Protein AF-0000000078527202 (afdb_homodimer)

Sequence (614 aa):
MKKKALIIGGSGGLSGRLAALAKDEYEVWAVTRGQRPLGDGIHLLKADRNDTDNFKKTILEADTNWDIVFDCICMNEKHALQDLNVFPGITKRLVVISTDSVYDPLRKDTPQKEDGYFVEEEGEPETLTYAGNKRRMEHIFINNFGSTSLAVTLFRPGHIYGPGFLIGCYPEHSRQKELPQLILDKESISLVGGGIYLTQPIFVDDLANAMLDCAEKQGTYNHIFCIGGPKAVENRRYYEIIGQLLDRDVNIKEIPLAGYFEEHPEYSGHLCHRIYDLSALREAGVRLPDTSLETGLKIHLKSLGYLMKKKALIIGGSGGLSGRLAALAKDEYEVWAVTRGQRPLGDGIHLLKADRNDTDNFKKTILEADTNWDIVFDCICMNEKHALQDLNVFPGITKRLVVISTDSVYDPLRKDTPQKEDGYFVEEEGEPETLTYAGNKRRMEHIFINNFGSTSLAVTLFRPGHIYGPGFLIGCYPEHSRQKELPQLILDKESISLVGGGIYLTQPIFVDDLANAMLDCAEKQGTYNHIFCIGGPKAVENRRYYEIIGQLLDRDVNIKEIPLAGYFEEHPEYSGHLCHRIYDLSALREAGVRLPDTSLETGLKIHLKSLGYL

InterPro domains:
  IPR001509 NAD-dependent epimerase/dehydratase [PF01370] (92-228)
  IPR036291 NAD(P)-binding domain superfamily [SSF51735] (3-302)
  IPR050177 Bifunctional lipid A modification and metabolic enzymes [PTHR43245] (3-297)

Secondary structure (DSSP, 8-state):
--EEEEEES-SSHHHHHHHHHHTTTEEEEEEE-S-SPPPTTEEEEE--TT-HHHHHHHHHHTT---SEEEES---SHHHHHHHHHHSBTTBSEEEEE--GGGB-TTS--BSB-SSS-B----S-GGGS-HHHHHHHHHHHHHTTTTTSS-EEEEEEE--EESTTS-B--SSSSTTBTTHHHHHHTTPEEEEEGGG--EE--EEHHHHHHHHHHGGG-GGGTTEEEEE--S-BEEHHHHHHHHHHHTT---EEEEEPSTTHHHH-GGGTTTSS-B-B--HHHHHTTPPPP---HHHHHHHHHHHHT--/--EEEEEES-SSHHHHHHHHHHTTTEEEEEEE-S-SPPPTTEEEEE--TT-HHHHHHHHHHTT---SEEEES---SHHHHHHHHHHSBTTBSEEEEE--GGGB-TTS--BSB-SSS-B----S-GGGS-HHHHHHHHHHHHHTTTTTSS-EEEEEEE--EESTTS----TTTSTT-TTHHHHHHTTPEEEEEGGG--EE--EEHHHHHHHHHHGGG-GGGTTEEEEE--S-BEEHHHHHHHHHHHTT---EEEEEPSTTHHHH-GGGTTT-S-B-B--HHHHHTTPPPP---HHHHHHHHHHHHT--

Solvent-accessible surface area (backbone atoms only — not comparable to full-atom values): 32094 Å² total; per-residue (Å²): 133,72,49,30,32,36,28,38,39,26,62,47,33,57,31,25,50,32,51,64,60,42,48,81,65,25,48,38,35,23,34,31,75,70,84,62,76,65,64,89,84,52,43,79,42,74,29,47,79,88,39,60,67,53,32,47,48,49,56,58,69,61,72,63,68,30,63,31,34,36,32,63,68,54,59,25,47,67,46,42,50,48,48,66,66,59,35,57,91,36,29,48,30,38,38,38,45,60,46,48,56,26,41,24,49,91,58,62,51,46,56,25,51,77,67,82,48,58,43,82,70,78,77,55,71,88,74,39,53,73,31,29,22,37,36,46,18,48,48,55,52,62,75,40,50,77,74,47,76,39,35,36,28,38,36,22,39,59,50,72,35,27,61,70,49,53,47,63,48,71,72,49,60,32,71,26,80,57,48,66,54,39,36,73,69,63,41,70,46,64,24,60,41,55,15,62,47,36,35,13,52,20,38,40,65,39,53,33,46,29,57,59,51,38,73,78,28,73,67,37,53,56,37,68,36,37,42,40,26,67,51,40,42,31,48,42,55,56,50,39,50,54,18,55,76,67,72,31,73,62,46,76,38,65,32,66,59,80,67,41,50,82,77,36,63,87,41,54,70,45,75,41,69,45,41,56,42,50,61,69,40,50,74,32,68,32,62,71,37,71,64,49,67,67,60,38,49,51,54,24,37,35,66,74,66,76,93,133,73,48,30,33,36,27,37,41,24,61,47,33,60,30,24,51,33,50,63,60,42,49,81,67,23,51,37,34,23,34,30,75,68,85,64,75,63,64,90,84,50,42,80,42,73,31,46,81,87,39,59,68,54,32,48,50,48,56,58,70,60,72,63,69,29,64,30,35,38,32,62,67,54,59,26,46,68,47,41,52,49,49,65,67,58,35,57,90,36,30,48,30,37,38,37,44,58,47,49,55,24,41,25,50,92,56,61,50,47,53,25,52,78,65,81,48,57,42,83,71,78,76,55,70,88,74,40,53,73,31,29,20,39,35,46,17,48,47,54,52,62,74,40,52,78,73,48,77,40,36,36,26,36,36,22,40,56,50,73,36,26,60,71,50,52,46,63,58,75,80,73,42,45,55,29,78,58,47,66,55,38,37,73,69,63,41,72,46,62,26,59,42,55,16,63,48,34,35,16,52,20,39,39,65,39,53,33,47,29,58,58,50,38,71,80,29,72,67,38,52,56,36,65,36,39,42,40,26,66,51,40,42,33,49,41,55,56,49,41,51,54,18,53,77,68,73,30,74,61,44,76,40,65,34,64,60,80,67,39,48,84,76,37,61,87,40,58,66,55,78,42,68,46,41,58,42,48,59,67,40,50,74,32,66,33,61,70,37,71,65,49,67,68,60,39,49,51,52,25,37,34,65,72,66,76,94

Radius of gyration: 27.85 Å; Cα contacts (8 Å, |Δi|>4): 1324; chains: 2; bounding box: 47×84×68 Å

pLDDT: mean 94.75, std 4.37, range [69.81, 98.75]

Foldseek 3Di:
DAAAEEEEACAFDLNVLLQVVCVVRHQYEYEDCPPGDHDPRYHYQHDDLVPLVRVLCSLVVVVAAGAEYEYEPQQAQVSLVSCQVRNFVRYQEYEYEAAPLQADQVWADVAHWPDTHGDDDDDDPVPDDSSNRRNRSVVNLLVCAPVTSHFYFYEHEYQEAFFRFADACPDFCSGPLCLLVCQVVQHAGEDEVQQQAKAFYFYSNQVSQLRVQCSPQPLRTSYYGYAGAPDIDGRNVLVQLSQVLLVGGHHYHYDYPVCPCVVPVVRSSPPHHHHHDGVSSVVSVGDHHYDDSSRRVNNRCVSSPSD/DAAAEEEEACAFDLNVLLQVVCVVRHQYEYEDCPPGDHDPRYHYQHDDLVPLVRVLCSLVVVVAAGQEYEYEPQQAQVSLVSCQVRNFVRYQEYEYEAAPLQAFQVWADVAHWPDTHGDDDDDDPVPDDSSNRRNRSVVNLLVCAPVTSHFYFYEHEYAEAFFRFADADDDQCHGPLCLLVCQVVQHADEDEVQQQAKAFYFYSNQVSQLRVQCSPQPLRTSYYGYAGAPDIDGRNVLSQLSCVLLVGGHHYHYDYPVCVCVVVVVCSSPPHHHHHDGVSSVVSVGDHHYDDSSRRVNNRCVSSPSD

Nearest PDB structures (foldseek):
  2c5a-assembly1_B  TM=7.560E-01  e=2.072E-14  Arabidopsis thaliana
  7r44-assembly1_P  TM=7.006E-01  e=2.418E-13  Bos taurus
  8gym-assembly1_a9  TM=5.900E-01  e=1.778E-13  Tetrahymena thermophila SB210
  6rfs-assembly1_E  TM=6.645E-01  e=8.015E-12  Yarrowia lipolytica
  8ud1-assembly1_1P  TM=6.299E-01  e=3.000E-12  Sus scrofa

Structure (mmCIF, N/CA/C/O backbone):
data_AF-0000000078527202-model_v1
#
loop_
_entity.id
_entity.type
_entity.pdbx_description
1 polymer 'NAD-dependent dehydratase'
#
loop_
_atom_site.group_PDB
_atom_site.id
_atom_site.type_symbol
_atom_site.label_atom_id
_atom_site.label_alt_id
_atom_site.label_comp_id
_atom_site.label_asym_id
_atom_site.label_entity_id
_atom_site.label_seq_id
_atom_site.pdbx_PDB_ins_code
_atom_site.Cartn_x
_atom_site.Cartn_y
_atom_site.Cartn_z
_atom_site.occupancy
_atom_site.B_iso_or_equiv
_atom_site.auth_seq_id
_atom_site.auth_comp_id
_atom_site.auth_asym_id
_atom_site.auth_atom_id
_atom_site.pdbx_PDB_model_num
ATOM 1 N N . MET A 1 1 ? -4.336 -18.922 -39.969 1 69.81 1 MET A N 1
ATOM 2 C CA . MET A 1 1 ? -4.324 -20 -39 1 69.81 1 MET A CA 1
ATOM 3 C C . MET A 1 1 ? -4.277 -19.438 -37.562 1 69.81 1 MET A C 1
ATOM 5 O O . MET A 1 1 ? -3.725 -18.359 -37.344 1 69.81 1 MET A O 1
ATOM 9 N N . LYS A 1 2 ? -4.984 -20.016 -36.531 1 89.06 2 LYS A N 1
ATOM 10 C CA . LYS A 1 2 ? -5.023 -19.516 -35.156 1 89.06 2 LYS A CA 1
ATOM 11 C C . LYS A 1 2 ? -3.658 -19.641 -34.5 1 89.06 2 LYS A C 1
ATOM 13 O O . LYS A 1 2 ? -2.926 -20.609 -34.719 1 89.06 2 LYS A O 1
ATOM 18 N N . LYS A 1 3 ? -3.205 -18.641 -33.875 1 96.5 3 LYS A N 1
ATOM 19 C CA . LYS A 1 3 ? -1.997 -18.734 -33.062 1 96.5 3 LYS A CA 1
ATOM 20 C C . LYS A 1 3 ? -2.057 -19.953 -32.125 1 96.5 3 LYS A C 1
ATOM 22 O O . LYS A 1 3 ? -3.139 -20.469 -31.844 1 96.5 3 LYS A O 1
ATOM 27 N N . LYS A 1 4 ? -0.918 -20.469 -31.859 1 98.38 4 LYS A N 1
ATOM 28 C CA . LYS A 1 4 ? -0.829 -21.688 -31.062 1 98.38 4 LYS A CA 1
ATOM 29 C C . LYS A 1 4 ? -0.18 -21.406 -29.703 1 98.38 4 LYS A C 1
ATOM 31 O O . LYS A 1 4 ? 0.842 -20.719 -29.641 1 98.38 4 LYS A O 1
ATOM 36 N N . ALA A 1 5 ? -0.825 -21.891 -28.641 1 98.44 5 ALA A N 1
ATOM 37 C CA . ALA A 1 5 ? -0.297 -21.719 -27.297 1 98.44 5 ALA A CA 1
ATOM 38 C C . ALA A 1 5 ? -0.081 -23.078 -26.609 1 98.44 5 ALA A C 1
ATOM 40 O O . ALA A 1 5 ? -0.901 -23.984 -26.766 1 98.44 5 ALA A O 1
ATOM 41 N N . LEU A 1 6 ? 1.029 -23.203 -25.938 1 98.69 6 LEU A N 1
ATOM 42 C CA . LEU A 1 6 ? 1.303 -24.359 -25.078 1 98.69 6 LEU A CA 1
ATOM 43 C C . LEU A 1 6 ? 1.302 -23.953 -23.609 1 98.69 6 LEU A C 1
ATOM 45 O O . LEU A 1 6 ? 1.953 -22.969 -23.234 1 98.69 6 LEU A O 1
ATOM 49 N N . ILE A 1 7 ? 0.555 -24.672 -22.844 1 98.56 7 ILE A N 1
ATOM 50 C CA . ILE A 1 7 ? 0.523 -24.438 -21.406 1 98.56 7 ILE A CA 1
ATOM 51 C C . ILE A 1 7 ? 1.144 -25.641 -20.688 1 98.56 7 ILE A C 1
ATOM 53 O O . ILE A 1 7 ? 0.629 -26.75 -20.766 1 98.56 7 ILE A O 1
ATOM 57 N N . ILE A 1 8 ? 2.32 -25.438 -20.078 1 98.31 8 ILE A N 1
ATOM 58 C CA . ILE A 1 8 ? 2.871 -26.453 -19.188 1 98.31 8 ILE A CA 1
ATOM 59 C C . ILE A 1 8 ? 2.123 -26.438 -17.859 1 98.31 8 ILE A C 1
ATOM 61 O O . ILE A 1 8 ? 2.184 -25.453 -17.125 1 98.31 8 ILE A O 1
ATOM 65 N N . GLY A 1 9 ? 1.619 -27.484 -17.5 1 95.38 9 GLY A N 1
ATOM 66 C CA . GLY A 1 9 ? 0.483 -27.547 -16.594 1 95.38 9 GLY A CA 1
ATOM 67 C C . GLY A 1 9 ? -0.854 -27.547 -17.312 1 95.38 9 GLY A C 1
ATOM 68 O O . GLY A 1 9 ? -1.017 -28.203 -18.328 1 95.38 9 GLY A O 1
ATOM 69 N N . GLY A 1 10 ? -1.959 -26.984 -16.984 1 91 10 GLY A N 1
ATOM 70 C CA . GLY A 1 10 ? -3.184 -26.75 -17.734 1 91 10 GLY A CA 1
ATOM 71 C C . GLY A 1 10 ? -4.422 -27.25 -17.016 1 91 10 GLY A C 1
ATOM 72 O O . GLY A 1 10 ? -5.547 -26.984 -17.453 1 91 10 GLY A O 1
ATOM 73 N N . SER A 1 11 ? -4.164 -27.875 -15.938 1 91.88 11 SER A N 1
ATOM 74 C CA . SER A 1 11 ? -5.312 -28.453 -15.25 1 91.88 11 SER A CA 1
ATOM 75 C C . SER A 1 11 ? -5.441 -27.891 -13.836 1 91.88 11 SER A C 1
ATOM 77 O O . SER A 1 11 ? -6.336 -28.297 -13.086 1 91.88 11 SER A O 1
ATOM 79 N N . GLY A 1 12 ? -4.59 -27.062 -13.484 1 93.38 12 GLY A N 1
ATOM 80 C CA . GLY A 1 12 ? -4.609 -26.516 -12.141 1 93.38 12 GLY A CA 1
ATOM 81 C C . GLY A 1 12 ? -5.395 -25.219 -12.039 1 93.38 12 GLY A C 1
ATOM 82 O O . GLY A 1 12 ? -6.164 -24.875 -12.945 1 93.38 12 GLY A O 1
ATOM 83 N N . GLY A 1 13 ? -5.348 -24.578 -10.906 1 94.44 13 GLY A N 1
ATOM 84 C CA . GLY A 1 13 ? -6.082 -23.344 -10.68 1 94.44 13 GLY A CA 1
ATOM 85 C C . GLY A 1 13 ? -5.773 -22.281 -11.711 1 94.44 13 GLY A C 1
ATOM 86 O O . GLY A 1 13 ? -6.645 -21.891 -12.5 1 94.44 13 GLY A O 1
ATOM 87 N N . LEU A 1 14 ? -4.52 -21.875 -11.742 1 97.56 14 LEU A N 1
ATOM 88 C CA . LEU A 1 14 ? -4.129 -20.844 -12.695 1 97.56 14 LEU A CA 1
ATOM 89 C C . LEU A 1 14 ? -4.031 -21.422 -14.109 1 97.56 14 LEU A C 1
ATOM 91 O O . LEU A 1 14 ? -4.605 -20.859 -15.047 1 97.56 14 LEU A O 1
ATOM 95 N N . SER A 1 15 ? -3.35 -22.562 -14.273 1 97.62 15 SER A N 1
ATOM 96 C CA . SER A 1 15 ? -3.096 -23.125 -15.602 1 97.62 15 SER A CA 1
ATOM 97 C C . SER A 1 15 ? -4.395 -23.547 -16.281 1 97.62 15 SER A C 1
ATOM 99 O O . SER A 1 15 ? -4.535 -23.406 -17.5 1 97.62 15 SER A O 1
ATOM 101 N N . GLY A 1 16 ? -5.312 -24.078 -15.477 1 96.5 16 GLY A N 1
ATOM 102 C CA . GLY A 1 16 ? -6.602 -24.453 -16.047 1 96.5 16 GLY A CA 1
ATOM 103 C C . GLY A 1 16 ? -7.395 -23.266 -16.547 1 96.5 16 GLY A C 1
ATOM 104 O O . GLY A 1 16 ? -7.973 -23.312 -17.641 1 96.5 16 GLY A O 1
ATOM 105 N N . ARG A 1 17 ? -7.418 -22.172 -15.773 1 96.62 17 ARG A N 1
ATOM 106 C CA . ARG A 1 17 ? -8.117 -20.969 -16.188 1 96.62 17 ARG A CA 1
ATOM 107 C C . ARG A 1 17 ? -7.453 -20.328 -17.391 1 96.62 17 ARG A C 1
ATOM 109 O O . ARG A 1 17 ? -8.133 -19.844 -18.297 1 96.62 17 ARG A O 1
ATOM 116 N N . LEU A 1 18 ? -6.152 -20.344 -17.312 1 97.88 18 LEU A N 1
ATOM 117 C CA . LEU A 1 18 ? -5.395 -19.812 -18.438 1 97.88 18 LEU A CA 1
ATOM 118 C C . LEU A 1 18 ? -5.73 -20.562 -19.719 1 97.88 18 LEU A C 1
ATOM 120 O O . LEU A 1 18 ? -5.961 -19.953 -20.766 1 97.88 18 LEU A O 1
ATOM 124 N N . ALA A 1 19 ? -5.789 -21.875 -19.672 1 97.56 19 ALA A N 1
ATOM 125 C CA . ALA A 1 19 ? -6.137 -22.703 -20.828 1 97.56 19 ALA A CA 1
ATOM 126 C C . ALA A 1 19 ? -7.539 -22.375 -21.328 1 97.56 19 ALA A C 1
ATOM 128 O O . ALA A 1 19 ? -7.75 -22.219 -22.531 1 97.56 19 ALA A O 1
ATOM 129 N N . ALA A 1 20 ? -8.43 -22.234 -20.422 1 96.44 20 ALA A N 1
ATOM 130 C CA . ALA A 1 20 ? -9.828 -21.969 -20.781 1 96.44 20 ALA A CA 1
ATOM 131 C C . ALA A 1 20 ? -9.969 -20.609 -21.484 1 96.44 20 ALA A C 1
ATOM 133 O O . ALA A 1 20 ? -10.719 -20.484 -22.453 1 96.44 20 ALA A O 1
ATOM 134 N N . LEU A 1 21 ? -9.289 -19.641 -20.969 1 96.88 21 LEU A N 1
ATOM 135 C CA . LEU A 1 21 ? -9.391 -18.281 -21.516 1 96.88 21 LEU A CA 1
ATOM 136 C C . LEU A 1 21 ? -8.602 -18.172 -22.812 1 96.88 21 LEU A C 1
ATOM 138 O O . LEU A 1 21 ? -8.992 -17.422 -23.719 1 96.88 21 LEU A O 1
ATOM 142 N N . ALA A 1 22 ? -7.551 -18.906 -22.891 1 97.38 22 ALA A N 1
ATOM 143 C CA . ALA A 1 22 ? -6.664 -18.828 -24.047 1 97.38 22 ALA A CA 1
ATOM 144 C C . ALA A 1 22 ? -7.348 -19.391 -25.297 1 97.38 22 ALA A C 1
ATOM 146 O O . ALA A 1 22 ? -7 -19 -26.422 1 97.38 22 ALA A O 1
ATOM 147 N N . LYS A 1 23 ? -8.32 -20.219 -25.188 1 96.38 23 LYS A N 1
ATOM 148 C CA . LYS A 1 23 ? -8.969 -20.891 -26.297 1 96.38 23 LYS A CA 1
ATOM 149 C C . LYS A 1 23 ? -9.672 -19.891 -27.219 1 96.38 23 LYS A C 1
ATOM 151 O O . LYS A 1 23 ? -9.906 -20.188 -28.391 1 96.38 23 LYS A O 1
ATOM 156 N N . ASP A 1 24 ? -9.984 -18.797 -26.672 1 93.81 24 ASP A N 1
ATOM 157 C CA . ASP A 1 24 ? -10.68 -17.781 -27.469 1 93.81 24 ASP A CA 1
ATOM 158 C C . ASP A 1 24 ? -9.766 -17.219 -28.547 1 93.81 24 ASP A C 1
ATOM 160 O O . ASP A 1 24 ? -10.242 -16.719 -29.562 1 93.81 24 ASP A O 1
ATOM 164 N N . GLU A 1 25 ? -8.5 -17.344 -28.297 1 94.75 25 GLU A N 1
ATOM 165 C CA . GLU A 1 25 ? -7.578 -16.672 -29.203 1 94.75 25 GLU A CA 1
ATOM 166 C C . GLU A 1 25 ? -6.535 -17.641 -29.75 1 94.75 25 GLU A C 1
ATOM 168 O O . GLU A 1 25 ? -5.879 -17.359 -30.75 1 94.75 25 GLU A O 1
ATOM 173 N N . TYR A 1 26 ? -6.43 -18.812 -29.141 1 97.62 26 TYR A N 1
ATOM 174 C CA . TYR A 1 26 ? -5.359 -19.75 -29.484 1 97.62 26 TYR A CA 1
ATOM 175 C C . TYR A 1 26 ? -5.906 -21.156 -29.688 1 97.62 26 TYR A C 1
ATOM 177 O O . TYR A 1 26 ? -6.934 -21.516 -29.109 1 97.62 26 TYR A O 1
ATOM 185 N N . GLU A 1 27 ? -5.238 -21.828 -30.609 1 98.31 27 GLU A N 1
ATOM 186 C CA . GLU A 1 27 ? -5.25 -23.281 -30.469 1 98.31 27 GLU A CA 1
ATOM 187 C C . GLU A 1 27 ? -4.352 -23.734 -29.312 1 98.31 27 GLU A C 1
ATOM 189 O O . GLU A 1 27 ? -3.156 -23.422 -29.297 1 98.31 27 GLU A O 1
ATOM 194 N N . VAL A 1 28 ? -4.926 -24.5 -28.328 1 98.38 28 VAL A N 1
ATOM 195 C CA . VAL A 1 28 ? -4.242 -24.641 -27.047 1 98.38 28 VAL A CA 1
ATOM 196 C C . VAL A 1 28 ? -3.822 -26.094 -26.844 1 98.38 28 VAL A C 1
ATOM 198 O O . VAL A 1 28 ? -4.602 -27.016 -27.094 1 98.38 28 VAL A O 1
ATOM 201 N N . TRP A 1 29 ? -2.572 -26.312 -26.422 1 98.31 29 TRP A N 1
ATOM 202 C CA . TRP A 1 29 ? -2.047 -27.578 -25.906 1 98.31 29 TRP A CA 1
ATOM 203 C C . TRP A 1 29 ? -1.7 -27.453 -24.422 1 98.31 29 TRP A C 1
ATOM 205 O O . TRP A 1 29 ? -1.35 -26.375 -23.953 1 98.31 29 TRP A O 1
ATOM 215 N N . ALA A 1 30 ? -1.805 -28.531 -23.719 1 98.31 30 ALA A N 1
ATOM 216 C CA . ALA A 1 30 ? -1.399 -28.594 -22.312 1 98.31 30 ALA A CA 1
ATOM 217 C C . ALA A 1 30 ? -0.5 -29.797 -22.047 1 98.31 30 ALA A C 1
ATOM 219 O O . ALA A 1 30 ? -0.773 -30.891 -22.531 1 98.31 30 ALA A O 1
ATOM 220 N N . VAL A 1 31 ? 0.559 -29.547 -21.375 1 97.81 31 VAL A N 1
ATOM 221 C CA . VAL A 1 31 ? 1.406 -30.641 -20.906 1 97.81 31 VAL A CA 1
ATOM 222 C C . VAL A 1 31 ? 1.026 -31.016 -19.469 1 97.81 31 VAL A C 1
ATOM 224 O O . VAL A 1 31 ? 1.196 -30.203 -18.562 1 97.81 31 VAL A O 1
ATOM 227 N N . THR A 1 32 ? 0.498 -32.062 -19.312 1 97 32 THR A N 1
ATOM 228 C CA . THR A 1 32 ? 0.176 -32.562 -17.984 1 97 32 THR A CA 1
ATOM 229 C C . THR A 1 32 ? 0.525 -34.031 -17.859 1 97 32 THR A C 1
ATOM 231 O O . THR A 1 32 ? 0.848 -34.688 -18.844 1 97 32 THR A O 1
ATOM 234 N N . ARG A 1 33 ? 0.525 -34.688 -16.656 1 94.69 33 ARG A N 1
ATOM 235 C CA . ARG A 1 33 ? 0.735 -36.125 -16.406 1 94.69 33 ARG A CA 1
ATOM 236 C C . ARG A 1 33 ? -0.504 -36.906 -16.781 1 94.69 33 ARG A C 1
ATOM 238 O O . ARG A 1 33 ? -0.484 -38.156 -16.734 1 94.69 33 ARG A O 1
ATOM 245 N N . GLY A 1 34 ? -1.599 -36.125 -17.125 1 92.94 34 GLY A N 1
ATOM 246 C CA . GLY A 1 34 ? -2.816 -36.75 -17.594 1 92.94 34 GLY A CA 1
ATOM 247 C C . GLY A 1 34 ? -3.699 -37.25 -16.453 1 92.94 34 GLY A C 1
ATOM 248 O O . GLY A 1 34 ? -4.543 -38.125 -16.656 1 92.94 34 GLY A O 1
ATOM 249 N N . GLN A 1 35 ? -3.518 -36.719 -15.328 1 91.38 35 GLN A N 1
ATOM 250 C CA . GLN A 1 35 ? -4.246 -37.219 -14.156 1 91.38 35 GLN A CA 1
ATOM 251 C C . GLN A 1 35 ? -5.551 -36.438 -13.969 1 91.38 35 GLN A C 1
ATOM 253 O O . GLN A 1 35 ? -6.453 -36.906 -13.273 1 91.38 35 GLN A O 1
ATOM 258 N N . ARG A 1 36 ? -5.738 -35.25 -14.438 1 91.38 36 ARG A N 1
ATOM 259 C CA . ARG A 1 36 ? -6.918 -34.406 -14.344 1 91.38 36 ARG A CA 1
ATOM 260 C C . ARG A 1 36 ? -7.465 -34.062 -15.727 1 91.38 36 ARG A C 1
ATOM 262 O O . ARG A 1 36 ? -6.703 -33.969 -16.688 1 91.38 36 ARG A O 1
ATOM 269 N N . PRO A 1 37 ? -8.672 -33.969 -15.773 1 90.81 37 PRO A N 1
ATOM 270 C CA . PRO A 1 37 ? -9.266 -33.594 -17.062 1 90.81 37 PRO A CA 1
ATOM 271 C C . PRO A 1 37 ? -8.883 -32.188 -17.516 1 90.81 37 PRO A C 1
ATOM 273 O O . PRO A 1 37 ? -8.711 -31.281 -16.672 1 90.81 37 PRO A O 1
ATOM 276 N N . LEU A 1 38 ? -8.734 -32.125 -18.828 1 94.25 38 LEU A N 1
ATOM 277 C CA . LEU A 1 38 ? -8.555 -30.797 -19.438 1 94.25 38 LEU A CA 1
ATOM 278 C C . LEU A 1 38 ? -9.875 -30.266 -19.984 1 94.25 38 LEU A C 1
ATOM 280 O O . LEU A 1 38 ? -10.828 -31.016 -20.172 1 94.25 38 LEU A O 1
ATOM 284 N N . GLY A 1 39 ? -9.984 -29 -20.125 1 91.25 39 GLY A N 1
ATOM 285 C CA . GLY A 1 39 ? -11.156 -28.422 -20.75 1 91.25 39 GLY A CA 1
ATOM 286 C C . GLY A 1 39 ? -11.352 -28.859 -22.188 1 91.25 39 GLY A C 1
ATOM 287 O O . GLY A 1 39 ? -10.414 -29.359 -22.812 1 91.25 39 GLY A O 1
ATOM 288 N N . ASP A 1 40 ? -12.57 -28.641 -22.703 1 92.81 40 ASP A N 1
ATOM 289 C CA . ASP A 1 40 ? -12.891 -29 -24.078 1 92.81 40 ASP A CA 1
ATOM 290 C C . ASP A 1 40 ? -12.023 -28.234 -25.062 1 92.81 40 ASP A C 1
ATOM 292 O O . ASP A 1 40 ? -11.773 -27.047 -24.891 1 92.81 40 ASP A O 1
ATOM 296 N N . GLY A 1 41 ? -11.523 -28.953 -26.031 1 95 41 GLY A N 1
ATOM 297 C CA . GLY A 1 41 ? -10.805 -28.297 -27.109 1 95 41 GLY A CA 1
ATOM 298 C C . GLY A 1 41 ? -9.336 -28.078 -26.812 1 95 41 GLY A C 1
ATOM 299 O O . GLY A 1 41 ? -8.625 -27.438 -27.578 1 95 41 GLY A O 1
ATOM 300 N N . ILE A 1 42 ? -8.828 -28.641 -25.719 1 97.06 42 ILE A N 1
ATOM 301 C CA . ILE A 1 42 ? -7.422 -28.516 -25.359 1 97.06 42 ILE A CA 1
ATOM 302 C C . ILE A 1 42 ? -6.68 -29.797 -25.703 1 97.06 42 ILE A C 1
ATOM 304 O O . ILE A 1 42 ? -7.078 -30.891 -25.281 1 97.06 42 ILE A O 1
ATOM 308 N N . HIS A 1 43 ? -5.629 -29.688 -26.5 1 97.19 43 HIS A N 1
ATOM 309 C CA . HIS A 1 43 ? -4.832 -30.844 -26.875 1 97.19 43 HIS A CA 1
ATOM 310 C C . HIS A 1 43 ? -3.916 -31.281 -25.734 1 97.19 43 HIS A C 1
ATOM 312 O O . HIS A 1 43 ? -3.16 -30.469 -25.188 1 97.19 43 HIS A O 1
ATOM 318 N N . LEU A 1 44 ? -3.973 -32.531 -25.453 1 97.69 44 LEU A N 1
ATOM 319 C CA . LEU A 1 44 ? -3.15 -33.062 -24.375 1 97.69 44 LEU A CA 1
ATOM 320 C C . LEU A 1 44 ? -1.794 -33.531 -24.906 1 97.69 44 LEU A C 1
ATOM 322 O O . LEU A 1 44 ? -1.723 -34.281 -25.859 1 97.69 44 LEU A O 1
ATOM 326 N N . LEU A 1 45 ? -0.775 -33.031 -24.375 1 98 45 LEU A N 1
ATOM 327 C CA . LEU A 1 45 ? 0.561 -33.625 -24.422 1 98 45 LEU A CA 1
ATOM 328 C C . LEU A 1 45 ? 0.913 -34.25 -23.078 1 98 45 LEU A C 1
ATOM 330 O O . LEU A 1 45 ? 1.096 -33.562 -22.078 1 98 45 LEU A O 1
ATOM 334 N N . LYS A 1 46 ? 1.021 -35.562 -23.062 1 97.5 46 LYS A N 1
ATOM 335 C CA . LYS A 1 46 ? 1.196 -36.281 -21.812 1 97.5 46 LYS A CA 1
ATOM 336 C C . LYS A 1 46 ? 2.676 -36.438 -21.469 1 97.5 46 LYS A C 1
ATOM 338 O O . LYS A 1 46 ? 3.395 -37.188 -22.141 1 97.5 46 LYS A O 1
ATOM 343 N N . ALA A 1 47 ? 3.125 -35.75 -20.453 1 97.25 47 ALA A N 1
ATOM 344 C CA . ALA A 1 47 ? 4.504 -35.875 -19.969 1 97.25 47 ALA A CA 1
ATOM 345 C C . ALA A 1 47 ? 4.613 -35.438 -18.516 1 97.25 47 ALA A C 1
ATOM 347 O O . ALA A 1 47 ? 3.826 -34.625 -18.031 1 97.25 47 ALA A O 1
ATOM 348 N N . ASP A 1 48 ? 5.547 -36.031 -17.797 1 95.81 48 ASP A N 1
ATOM 349 C CA . ASP A 1 48 ? 5.953 -35.562 -16.469 1 95.81 48 ASP A CA 1
ATOM 350 C C . ASP A 1 48 ? 7.098 -34.562 -16.578 1 95.81 48 ASP A C 1
ATOM 352 O O . ASP A 1 48 ? 8.195 -34.906 -17.031 1 95.81 48 ASP A O 1
ATOM 356 N N . ARG A 1 49 ? 6.844 -33.375 -16.109 1 94.62 49 ARG A N 1
ATOM 357 C CA . ARG A 1 49 ? 7.824 -32.312 -16.219 1 94.62 49 ARG A CA 1
ATOM 358 C C . ARG A 1 49 ? 9.117 -32.688 -15.508 1 94.62 49 ARG A C 1
ATOM 360 O O . ARG A 1 49 ? 10.18 -32.125 -15.82 1 94.62 49 ARG A O 1
ATOM 367 N N . ASN A 1 50 ? 9.078 -33.562 -14.531 1 95.31 50 ASN A N 1
ATOM 368 C CA . ASN A 1 50 ? 10.258 -33.969 -13.766 1 95.31 50 ASN A CA 1
ATOM 369 C C . ASN A 1 50 ? 11.086 -35 -14.508 1 95.31 50 ASN A C 1
ATOM 371 O O . ASN A 1 50 ? 12.219 -35.281 -14.117 1 95.31 50 ASN A O 1
ATOM 375 N N . ASP A 1 51 ? 10.5 -35.562 -15.555 1 95.94 51 ASP A N 1
ATOM 376 C CA . ASP A 1 51 ? 11.227 -36.438 -16.484 1 95.94 51 ASP A CA 1
ATOM 377 C C . ASP A 1 51 ? 11.695 -35.656 -17.703 1 95.94 51 ASP A C 1
ATOM 379 O O . ASP A 1 51 ? 10.977 -35.594 -18.719 1 95.94 51 ASP A O 1
ATOM 383 N N . THR A 1 52 ? 12.898 -35.219 -17.609 1 95.5 52 THR A N 1
ATOM 384 C CA . THR A 1 52 ? 13.422 -34.25 -18.594 1 95.5 52 THR A CA 1
ATOM 385 C C . THR A 1 52 ? 13.398 -34.875 -19.984 1 95.5 52 THR A C 1
ATOM 387 O O . THR A 1 52 ? 13.008 -34.188 -20.953 1 95.5 52 THR A O 1
ATOM 390 N N . ASP A 1 53 ? 13.758 -36.125 -20.094 1 96 53 ASP A N 1
ATOM 391 C CA . ASP A 1 53 ? 13.82 -36.781 -21.391 1 96 53 ASP A CA 1
ATOM 392 C C . ASP A 1 53 ? 12.422 -36.938 -21.984 1 96 53 ASP A C 1
ATOM 394 O O . ASP A 1 53 ? 12.203 -36.688 -23.172 1 96 53 ASP A O 1
ATOM 398 N N . ASN A 1 54 ? 11.609 -37.406 -21.156 1 96 54 ASN A N 1
ATOM 399 C CA . ASN A 1 54 ? 10.234 -37.594 -21.609 1 96 54 ASN A CA 1
ATOM 400 C C . ASN A 1 54 ? 9.594 -36.25 -22 1 96 54 ASN A C 1
ATOM 402 O O . ASN A 1 54 ? 8.867 -36.188 -23 1 96 54 ASN A O 1
ATOM 406 N N . PHE A 1 55 ? 9.812 -35.281 -21.25 1 97.38 55 PHE A N 1
ATOM 407 C CA . PHE A 1 55 ? 9.297 -33.938 -21.531 1 97.38 55 PHE A CA 1
ATOM 408 C C . PHE A 1 55 ? 9.797 -33.438 -22.875 1 97.38 55 PHE A C 1
ATOM 410 O O . PHE A 1 55 ? 9 -33.062 -23.734 1 97.38 55 PHE A O 1
ATOM 417 N N . LYS A 1 56 ? 11.062 -33.531 -23.094 1 97.38 56 LYS A N 1
ATOM 418 C CA . LYS A 1 56 ? 11.672 -33.094 -24.344 1 97.38 56 LYS A CA 1
ATOM 419 C C . LYS A 1 56 ? 11.125 -33.844 -25.547 1 97.38 56 LYS A C 1
ATOM 421 O O . LYS A 1 56 ? 10.742 -33.25 -26.547 1 97.38 56 LYS A O 1
ATOM 426 N N . LYS A 1 57 ? 11.062 -35.125 -25.391 1 97.5 57 LYS A N 1
ATOM 427 C CA . LYS A 1 57 ? 10.562 -36 -26.469 1 97.5 57 LYS A CA 1
ATOM 428 C C . LYS A 1 57 ? 9.125 -35.625 -26.828 1 97.5 57 LYS A C 1
ATOM 430 O O . LYS A 1 57 ? 8.789 -35.531 -28.016 1 97.5 57 LYS A O 1
ATOM 435 N N . THR A 1 58 ? 8.344 -35.469 -25.797 1 97.88 58 THR A N 1
ATOM 436 C CA . THR A 1 58 ? 6.93 -35.188 -26 1 97.88 58 THR A CA 1
ATOM 437 C C . THR A 1 58 ? 6.762 -33.844 -26.75 1 97.88 58 THR A C 1
ATOM 439 O O . THR A 1 58 ? 5.961 -33.75 -27.672 1 97.88 58 THR A O 1
ATOM 442 N N . ILE A 1 59 ? 7.504 -32.875 -26.375 1 97.94 59 ILE A N 1
ATOM 443 C CA . ILE A 1 59 ? 7.418 -31.562 -26.984 1 97.94 59 ILE A CA 1
ATOM 444 C C . ILE A 1 59 ? 7.867 -31.641 -28.438 1 97.94 59 ILE A C 1
ATOM 446 O O . ILE A 1 59 ? 7.191 -31.125 -29.344 1 97.94 59 ILE A O 1
ATOM 450 N N . LEU A 1 60 ? 8.938 -32.344 -28.688 1 96.56 60 LEU A N 1
ATOM 451 C CA . LEU A 1 60 ? 9.492 -32.406 -30.031 1 96.56 60 LEU A CA 1
ATOM 452 C C . LEU A 1 60 ? 8.586 -33.25 -30.938 1 96.56 60 LEU A C 1
ATOM 454 O O . LEU A 1 60 ? 8.391 -32.906 -32.125 1 96.56 60 LEU A O 1
ATOM 458 N N . GLU A 1 61 ? 8.031 -34.25 -30.438 1 97.06 61 GLU A N 1
ATOM 459 C CA . GLU A 1 61 ? 7.207 -35.156 -31.234 1 97.06 61 GLU A CA 1
ATOM 460 C C . GLU A 1 61 ? 5.863 -34.531 -31.578 1 97.06 61 GLU A C 1
ATOM 462 O O . GLU A 1 61 ? 5.176 -34.969 -32.5 1 97.06 61 GLU A O 1
ATOM 467 N N . ALA A 1 62 ? 5.52 -33.594 -30.75 1 96.81 62 ALA A N 1
ATOM 468 C CA . ALA A 1 62 ? 4.285 -32.875 -31.078 1 96.81 62 ALA A CA 1
ATOM 469 C C . ALA A 1 62 ? 4.383 -32.219 -32.438 1 96.81 62 ALA A C 1
ATOM 471 O O . ALA A 1 62 ? 3.363 -31.891 -33.062 1 96.81 62 ALA A O 1
ATOM 472 N N . ASP A 1 63 ? 5.562 -31.938 -32.906 1 95.56 63 ASP A N 1
ATOM 473 C CA . ASP A 1 63 ? 5.844 -31.359 -34.219 1 95.56 63 ASP A CA 1
ATOM 474 C C . ASP A 1 63 ? 5.035 -30.078 -34.438 1 95.56 63 ASP A C 1
ATOM 476 O O . ASP A 1 63 ? 4.332 -29.953 -35.438 1 95.56 63 ASP A O 1
ATOM 480 N N . THR A 1 64 ? 5.035 -29.281 -33.438 1 96.81 64 THR A N 1
ATOM 481 C CA . THR A 1 64 ? 4.309 -28.016 -33.406 1 96.81 64 THR A CA 1
ATOM 482 C C . THR A 1 64 ? 5.199 -26.875 -32.938 1 96.81 64 THR A C 1
ATOM 484 O O . THR A 1 64 ? 5.938 -27.031 -31.953 1 96.81 64 THR A O 1
ATOM 487 N N . ASN A 1 65 ? 5.246 -25.797 -33.688 1 97.19 65 ASN A N 1
ATOM 488 C CA . ASN A 1 65 ? 5.805 -24.562 -33.156 1 97.19 65 ASN A CA 1
ATOM 489 C C . ASN A 1 65 ? 4.727 -23.672 -32.531 1 97.19 65 ASN A C 1
ATOM 491 O O . ASN A 1 65 ? 3.727 -23.359 -33.188 1 97.19 65 ASN A O 1
ATOM 495 N N . TRP A 1 66 ? 4.941 -23.266 -31.375 1 98.06 66 TRP A N 1
ATOM 496 C CA . TRP A 1 66 ? 3.951 -22.453 -30.672 1 98.06 66 TRP A CA 1
ATOM 497 C C . TRP A 1 66 ? 4.324 -20.984 -30.703 1 98.06 66 TRP A C 1
ATOM 499 O O . TRP A 1 66 ? 5.504 -20.625 -30.609 1 98.06 66 TRP A O 1
ATOM 509 N N . ASP A 1 67 ? 3.334 -20.172 -30.844 1 97.62 67 ASP A N 1
ATOM 510 C CA . ASP A 1 67 ? 3.549 -18.734 -30.797 1 97.62 67 ASP A CA 1
ATOM 511 C C . ASP A 1 67 ? 3.936 -18.281 -29.391 1 97.62 67 ASP A C 1
ATOM 513 O O . ASP A 1 67 ? 4.652 -17.297 -29.219 1 97.62 67 ASP A O 1
ATOM 517 N N . ILE A 1 68 ? 3.436 -19.016 -28.406 1 98.06 68 ILE A N 1
ATOM 518 C CA . ILE A 1 68 ? 3.74 -18.688 -27.016 1 98.06 68 ILE A CA 1
ATOM 519 C C . ILE A 1 68 ? 3.635 -19.938 -26.156 1 98.06 68 ILE A C 1
ATOM 521 O O . ILE A 1 68 ? 2.779 -20.797 -26.391 1 98.06 68 ILE A O 1
ATOM 525 N N . VAL A 1 69 ? 4.484 -20.031 -25.172 1 98.56 69 VAL A N 1
ATOM 526 C CA . VAL A 1 69 ? 4.438 -21.078 -24.141 1 98.56 69 VAL A CA 1
ATOM 527 C C . VAL A 1 69 ? 4.266 -20.438 -22.766 1 98.56 69 VAL A C 1
ATOM 529 O O . VAL A 1 69 ? 4.938 -19.469 -22.438 1 98.56 69 VAL A O 1
ATOM 532 N N . PHE A 1 70 ? 3.326 -20.969 -22.016 1 98.69 70 PHE A N 1
ATOM 533 C CA . PHE A 1 70 ? 3.119 -20.578 -20.625 1 98.69 70 PHE A CA 1
ATOM 534 C C . PHE A 1 70 ? 3.551 -21.703 -19.688 1 98.69 70 PHE A C 1
ATOM 536 O O . PHE A 1 70 ? 3.047 -22.828 -19.781 1 98.69 70 PHE A O 1
ATOM 543 N N . ASP A 1 71 ? 4.465 -21.422 -18.844 1 98.75 71 ASP A N 1
ATOM 544 C CA . ASP A 1 71 ? 4.855 -22.391 -17.828 1 98.75 71 ASP A CA 1
ATOM 545 C C . ASP A 1 71 ? 4.281 -22.031 -16.469 1 98.75 71 ASP A C 1
ATOM 547 O O . ASP A 1 71 ? 4.832 -21.188 -15.758 1 98.75 71 ASP A O 1
ATOM 551 N N . CYS A 1 72 ? 3.307 -22.766 -16.016 1 98.44 72 CYS A N 1
ATOM 552 C CA . CYS A 1 72 ? 2.604 -22.453 -14.773 1 98.44 72 CYS A CA 1
ATOM 553 C C . CYS A 1 72 ? 3.102 -23.344 -13.633 1 98.44 72 CYS A C 1
ATOM 555 O O . CYS A 1 72 ? 2.619 -23.234 -12.5 1 98.44 72 CYS A O 1
ATOM 557 N N . ILE A 1 73 ? 4.086 -24.203 -13.93 1 97.75 73 ILE A N 1
ATOM 558 C CA . ILE A 1 73 ? 4.492 -25.156 -12.891 1 97.75 73 ILE A CA 1
ATOM 559 C C . ILE A 1 73 ? 6.016 -25.234 -12.836 1 97.75 73 ILE A C 1
ATOM 561 O O . ILE A 1 73 ? 6.578 -26.297 -12.539 1 97.75 73 ILE A O 1
ATOM 565 N N . CYS A 1 74 ? 6.684 -24.203 -13.273 1 98 74 CYS A N 1
ATOM 566 C CA . CYS A 1 74 ? 8.133 -24.125 -13.102 1 98 74 CYS A CA 1
ATOM 567 C C . CYS A 1 74 ? 8.492 -23.938 -11.633 1 98 74 CYS A C 1
ATOM 569 O O . CYS A 1 74 ?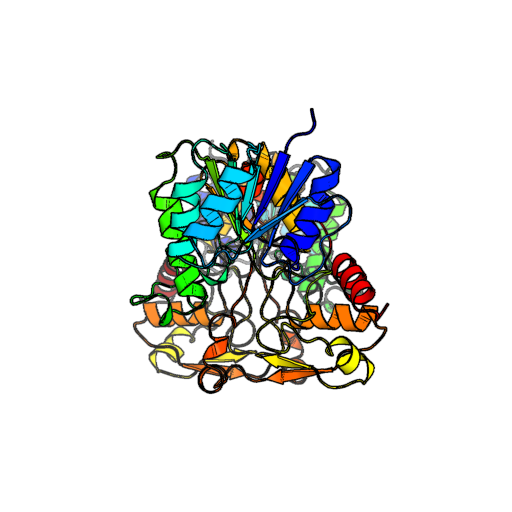 8.219 -22.891 -11.047 1 98 74 CYS A O 1
ATOM 571 N N . MET A 1 75 ? 9.195 -24.906 -10.992 1 96.5 75 MET A N 1
ATOM 572 C CA . MET A 1 75 ? 9.281 -24.922 -9.531 1 96.5 75 MET A CA 1
ATOM 573 C C . MET A 1 75 ? 10.727 -24.719 -9.07 1 96.5 75 MET A C 1
ATOM 575 O O . MET A 1 75 ? 10.969 -24.422 -7.898 1 96.5 75 MET A O 1
ATOM 579 N N . ASN A 1 76 ? 11.672 -24.938 -10.008 1 96.56 76 ASN A N 1
ATOM 580 C CA . ASN A 1 76 ? 13.07 -24.938 -9.578 1 96.56 76 ASN A CA 1
ATOM 581 C C . ASN A 1 76 ? 14.016 -24.703 -10.75 1 96.56 76 ASN A C 1
ATOM 583 O O . ASN A 1 76 ? 13.578 -24.516 -11.883 1 96.56 76 ASN A O 1
ATOM 587 N N . GLU A 1 77 ? 15.305 -24.766 -10.43 1 96.38 77 GLU A N 1
ATOM 588 C CA . GLU A 1 77 ? 16.359 -24.5 -11.414 1 96.38 77 GLU A CA 1
ATOM 589 C C . GLU A 1 77 ? 16.297 -25.516 -12.555 1 96.38 77 GLU A C 1
ATOM 591 O O . GLU A 1 77 ? 16.5 -25.156 -13.719 1 96.38 77 GLU A O 1
ATOM 596 N N . LYS A 1 78 ? 16.078 -26.719 -12.172 1 96.06 78 LYS A N 1
ATOM 597 C CA . LYS A 1 78 ? 16.047 -27.781 -13.172 1 96.06 78 LYS A CA 1
ATOM 598 C C . LYS A 1 78 ? 14.945 -27.531 -14.203 1 96.06 78 LYS A C 1
ATOM 600 O O . LYS A 1 78 ? 15.164 -27.703 -15.398 1 96.06 78 LYS A O 1
ATOM 605 N N . HIS A 1 79 ? 13.773 -27.141 -13.75 1 97.56 79 HIS A N 1
ATOM 606 C CA . HIS A 1 79 ? 12.664 -26.828 -14.641 1 97.56 79 HIS A CA 1
ATOM 607 C C . HIS A 1 79 ? 13.008 -25.688 -15.586 1 97.56 79 HIS A C 1
ATOM 609 O O . HIS A 1 79 ? 12.703 -25.734 -16.781 1 97.56 79 HIS A O 1
ATOM 615 N N . ALA A 1 80 ? 13.633 -24.656 -15.047 1 97.88 80 ALA A N 1
ATOM 616 C CA . ALA A 1 80 ? 14.008 -23.484 -15.844 1 97.88 80 ALA A CA 1
ATOM 617 C C . ALA A 1 80 ? 15.016 -23.859 -16.922 1 97.88 80 ALA A C 1
ATOM 619 O O . ALA A 1 80 ? 14.875 -23.469 -18.078 1 97.88 80 ALA A O 1
ATOM 620 N N . LEU A 1 81 ? 15.984 -24.672 -16.547 1 96.75 81 LEU A N 1
ATOM 621 C CA . LEU A 1 81 ? 17 -25.109 -17.5 1 96.75 81 LEU A CA 1
ATOM 622 C C . LEU A 1 81 ? 16.375 -25.984 -18.578 1 96.75 81 LEU A C 1
ATOM 624 O O . LEU A 1 81 ? 16.75 -25.875 -19.75 1 96.75 81 LEU A O 1
ATOM 628 N N . GLN A 1 82 ? 15.445 -26.781 -18.125 1 97.44 82 GLN A N 1
ATOM 629 C CA . GLN A 1 82 ? 14.719 -27.609 -19.078 1 97.44 82 GLN A CA 1
ATOM 630 C C . GLN A 1 82 ? 14.016 -26.75 -20.141 1 97.44 82 GLN A C 1
ATOM 632 O O . GLN A 1 82 ? 14.094 -27.047 -21.328 1 97.44 82 GLN A O 1
ATOM 637 N N . ASP A 1 83 ? 13.359 -25.688 -19.719 1 97.81 83 ASP A N 1
ATOM 638 C CA . ASP A 1 83 ? 12.68 -24.781 -20.641 1 97.81 83 ASP A CA 1
ATOM 639 C C . ASP A 1 83 ? 13.664 -24.141 -21.609 1 97.81 83 ASP A C 1
ATOM 641 O O . ASP A 1 83 ? 13.414 -24.109 -22.812 1 97.81 83 ASP A O 1
ATOM 645 N N . LEU A 1 84 ? 14.789 -23.703 -21.125 1 97 84 LEU A N 1
ATOM 646 C CA . LEU A 1 84 ? 15.773 -23 -21.922 1 97 84 LEU A CA 1
ATOM 647 C C . LEU A 1 84 ? 16.453 -23.953 -22.906 1 97 84 LEU A C 1
ATOM 649 O O . LEU A 1 84 ? 16.984 -23.5 -23.938 1 97 84 LEU A O 1
ATOM 653 N N . ASN A 1 85 ? 16.438 -25.188 -22.594 1 95.75 85 ASN A N 1
ATOM 654 C CA . ASN A 1 85 ? 17.062 -26.188 -23.469 1 95.75 85 ASN A CA 1
ATOM 655 C C . ASN A 1 85 ? 16.094 -26.656 -24.547 1 95.75 85 ASN A C 1
ATOM 657 O O . ASN A 1 85 ? 16.5 -26.969 -25.656 1 95.75 85 ASN A O 1
ATOM 661 N N . VAL A 1 86 ? 14.844 -26.734 -24.25 1 96.81 86 VAL A N 1
ATOM 662 C CA . VAL A 1 86 ? 13.875 -27.406 -25.109 1 96.81 86 VAL A CA 1
ATOM 663 C C . VAL A 1 86 ? 13.234 -26.406 -26.062 1 96.81 86 VAL A C 1
ATOM 665 O O . VAL A 1 86 ? 13 -26.719 -27.234 1 96.81 86 VAL A O 1
ATOM 668 N N . PHE A 1 87 ? 13.031 -25.156 -25.688 1 97 87 PHE A N 1
ATOM 669 C CA . PHE A 1 87 ? 12.039 -24.344 -26.359 1 97 87 PHE A CA 1
ATOM 670 C C . PHE A 1 87 ? 12.695 -23.438 -27.406 1 97 87 PHE A C 1
ATOM 672 O O . PHE A 1 87 ? 12.031 -22.953 -28.328 1 97 87 PHE A O 1
ATOM 679 N N . PRO A 1 88 ? 14.031 -23.188 -27.219 1 95.12 88 PRO A N 1
ATOM 680 C CA . PRO A 1 88 ? 14.633 -22.438 -28.312 1 95.12 88 PRO A CA 1
ATOM 681 C C . PRO A 1 88 ? 14.453 -23.125 -29.672 1 95.12 88 PRO A C 1
ATOM 683 O O . PRO A 1 88 ? 14.734 -24.312 -29.797 1 95.12 88 PRO A O 1
ATOM 686 N N . GLY A 1 89 ? 13.945 -22.375 -30.656 1 93.25 89 GLY A N 1
ATOM 687 C CA . GLY A 1 89 ? 13.688 -22.922 -31.984 1 93.25 89 GLY A CA 1
ATOM 688 C C . GLY A 1 89 ? 12.266 -23.406 -32.156 1 93.25 89 GLY A C 1
ATOM 689 O O . GLY A 1 89 ? 11.812 -23.609 -33.281 1 93.25 89 GLY A O 1
ATOM 690 N N . ILE A 1 90 ? 11.602 -23.594 -31.031 1 96 90 ILE A N 1
ATOM 691 C CA . ILE A 1 90 ? 10.234 -24.094 -31.062 1 96 90 ILE A CA 1
ATOM 692 C C . ILE A 1 90 ? 9.258 -22.938 -30.828 1 96 90 ILE A C 1
ATOM 694 O O . ILE A 1 90 ? 8.148 -22.938 -31.375 1 96 90 ILE A O 1
ATOM 698 N N . THR A 1 91 ? 9.672 -22.016 -29.984 1 97 91 THR A N 1
ATOM 699 C CA . THR A 1 91 ? 8.922 -20.797 -29.703 1 97 91 THR A CA 1
ATOM 700 C C . THR A 1 91 ? 9.875 -19.625 -29.453 1 97 91 THR A C 1
ATOM 702 O O . THR A 1 91 ? 11.062 -19.828 -29.188 1 97 91 THR A O 1
ATOM 705 N N . LYS A 1 92 ? 9.312 -18.469 -29.656 1 96 92 LYS A N 1
ATOM 706 C CA . LYS A 1 92 ? 10.094 -17.266 -29.375 1 96 92 LYS A CA 1
ATOM 707 C C . LYS A 1 92 ? 9.609 -16.578 -28.109 1 96 92 LYS A C 1
ATOM 709 O O . LYS A 1 92 ? 10.188 -15.578 -27.672 1 96 92 LYS A O 1
ATOM 714 N N . ARG A 1 93 ? 8.562 -17.156 -27.5 1 97.75 93 ARG A N 1
ATOM 715 C CA . ARG A 1 93 ? 7.922 -16.453 -26.391 1 97.75 93 ARG A CA 1
ATOM 716 C C . ARG A 1 93 ? 7.602 -17.406 -25.25 1 97.75 93 ARG A C 1
ATOM 718 O O . ARG A 1 93 ? 6.902 -18.406 -25.438 1 97.75 93 ARG A O 1
ATOM 725 N N . LEU A 1 94 ? 8.133 -17.094 -24.031 1 98.12 94 LEU A N 1
ATOM 726 C CA . LEU A 1 94 ? 7.91 -17.906 -22.844 1 98.12 94 LEU A CA 1
ATOM 727 C C . LEU A 1 94 ? 7.453 -17.031 -21.672 1 98.12 94 LEU A C 1
ATOM 729 O O . LEU A 1 94 ? 8.102 -16.031 -21.344 1 98.12 94 LEU A O 1
ATOM 733 N N . VAL A 1 95 ? 6.324 -17.344 -21.109 1 98.38 95 VAL A N 1
ATOM 734 C CA . VAL A 1 95 ? 5.801 -16.688 -19.922 1 98.38 95 VAL A CA 1
ATOM 735 C C . VAL A 1 95 ? 5.773 -17.688 -18.75 1 98.38 95 VAL A C 1
ATOM 737 O O . VAL A 1 95 ? 5.219 -18.781 -18.875 1 98.38 95 VAL A O 1
ATOM 740 N N . VAL A 1 96 ? 6.395 -17.297 -17.625 1 98.69 96 VAL A N 1
ATOM 741 C CA . VAL A 1 96 ? 6.574 -18.219 -16.5 1 98.69 96 VAL A CA 1
ATOM 742 C C . VAL A 1 96 ? 6.004 -17.609 -15.227 1 98.69 96 VAL A C 1
ATOM 744 O O . VAL A 1 96 ? 6.18 -16.422 -14.969 1 98.69 96 VAL A O 1
ATOM 747 N N . ILE A 1 97 ? 5.406 -18.469 -14.398 1 98.31 97 ILE A N 1
ATOM 748 C CA . ILE A 1 97 ? 4.852 -18 -13.125 1 98.31 97 ILE A CA 1
ATOM 749 C C . ILE A 1 97 ? 5.871 -18.234 -12.016 1 98.31 97 ILE A C 1
ATOM 751 O O . ILE A 1 97 ? 6.328 -19.359 -11.797 1 98.31 97 ILE A O 1
ATOM 755 N N . SER A 1 98 ? 6.238 -17.219 -11.414 1 98.44 98 SER A N 1
ATOM 756 C CA . SER A 1 98 ? 6.961 -17.266 -10.148 1 98.44 98 SER A CA 1
ATOM 757 C C . SER A 1 98 ? 6.047 -16.922 -8.977 1 98.44 98 SER A C 1
ATOM 759 O O . SER A 1 98 ? 4.887 -17.344 -8.945 1 98.44 98 SER A O 1
ATOM 761 N N . THR A 1 99 ? 6.578 -16.375 -7.953 1 97.38 99 THR A N 1
ATOM 762 C CA . THR A 1 99 ? 5.816 -16.109 -6.734 1 97.38 99 THR A CA 1
ATOM 763 C C . THR A 1 99 ? 6.402 -14.922 -5.977 1 97.38 99 THR A C 1
ATOM 765 O O . THR A 1 99 ? 7.605 -14.664 -6.047 1 97.38 99 THR A O 1
ATOM 768 N N . ASP A 1 100 ? 5.566 -14.273 -5.227 1 96.25 100 ASP A N 1
ATOM 769 C CA . ASP A 1 100 ? 6.055 -13.188 -4.375 1 96.25 100 ASP A CA 1
ATOM 770 C C . ASP A 1 100 ? 6.832 -13.742 -3.182 1 96.25 100 ASP A C 1
ATOM 772 O O . ASP A 1 100 ? 7.535 -13 -2.494 1 96.25 100 ASP A O 1
ATOM 776 N N . SER A 1 101 ? 6.801 -15.031 -2.951 1 95.12 101 SER A N 1
ATOM 777 C CA . SER A 1 101 ? 7.48 -15.664 -1.824 1 95.12 101 SER A CA 1
ATOM 778 C C . SER A 1 101 ? 8.992 -15.547 -1.958 1 95.12 101 SER A C 1
ATOM 780 O O . SER A 1 101 ? 9.727 -15.797 -1 1 95.12 101 SER A O 1
ATOM 782 N N . VAL A 1 102 ? 9.422 -15.117 -3.092 1 97.06 102 VAL A N 1
ATOM 783 C CA . VAL A 1 102 ? 10.867 -15.023 -3.301 1 97.06 102 VAL A CA 1
ATOM 784 C C . VAL A 1 102 ? 11.43 -13.844 -2.504 1 97.06 102 VAL A C 1
ATOM 786 O O . VAL A 1 102 ? 12.641 -13.75 -2.301 1 97.06 102 VAL A O 1
ATOM 789 N N . TYR A 1 103 ? 10.578 -12.898 -2.135 1 96.5 103 TYR A N 1
ATOM 790 C CA . TYR A 1 103 ? 11.023 -11.75 -1.356 1 96.5 103 TYR A CA 1
ATOM 791 C C . TYR A 1 103 ? 11.273 -12.141 0.096 1 96.5 103 TYR A C 1
ATOM 793 O O . TYR A 1 103 ? 10.602 -13.023 0.632 1 96.5 103 TYR A O 1
ATOM 801 N N . ASP A 1 104 ? 12.211 -11.531 0.702 1 94.69 104 ASP A N 1
ATOM 802 C CA . ASP A 1 104 ? 12.422 -11.656 2.141 1 94.69 104 ASP A CA 1
ATOM 803 C C . ASP A 1 104 ? 11.266 -11.031 2.922 1 94.69 104 ASP A C 1
ATOM 805 O O . ASP A 1 104 ? 11.078 -9.812 2.895 1 94.69 104 ASP A O 1
ATOM 809 N N . PRO A 1 105 ? 10.547 -11.852 3.719 1 90.19 105 PRO A N 1
ATOM 810 C CA . PRO A 1 105 ? 9.352 -11.328 4.383 1 90.19 105 PRO A CA 1
ATOM 811 C C . PRO A 1 105 ? 9.672 -10.273 5.438 1 90.19 105 PRO A C 1
ATOM 813 O O . PRO A 1 105 ? 8.797 -9.477 5.809 1 90.19 105 PRO A O 1
ATOM 816 N N . LEU A 1 106 ? 10.883 -10.234 5.941 1 85.56 106 LEU A N 1
ATOM 817 C CA . LEU A 1 106 ? 11.258 -9.312 7.008 1 85.56 106 LEU A CA 1
ATOM 818 C C . LEU A 1 106 ? 11.672 -7.957 6.438 1 85.56 106 LEU A C 1
ATOM 820 O O . LEU A 1 106 ? 11.781 -6.973 7.176 1 85.56 106 LEU A O 1
ATOM 824 N N . ARG A 1 107 ? 11.883 -7.922 5.078 1 88.69 107 ARG A N 1
ATOM 825 C CA . ARG A 1 107 ? 12.445 -6.711 4.484 1 88.69 107 ARG A CA 1
ATOM 826 C C . ARG A 1 107 ? 11.672 -6.309 3.234 1 88.69 107 ARG A C 1
ATOM 828 O O . ARG A 1 107 ? 12.227 -5.668 2.336 1 88.69 107 ARG A O 1
ATOM 835 N N . LYS A 1 108 ? 10.469 -6.66 3.199 1 89.69 108 LYS A N 1
ATOM 836 C CA . LYS A 1 108 ? 9.656 -6.309 2.039 1 89.69 108 LYS A CA 1
ATOM 837 C C . LYS A 1 108 ? 9.289 -4.824 2.053 1 89.69 108 LYS A C 1
ATOM 839 O O . LYS A 1 108 ? 8.977 -4.27 3.107 1 89.69 108 LYS A O 1
ATOM 844 N N . ASP A 1 109 ? 9.352 -4.305 0.884 1 87.88 109 ASP A N 1
ATOM 845 C CA . ASP A 1 109 ? 8.852 -2.941 0.725 1 87.88 109 ASP A CA 1
ATOM 846 C C . ASP A 1 109 ? 7.332 -2.924 0.583 1 87.88 109 ASP A C 1
ATOM 848 O O . ASP A 1 109 ? 6.727 -3.93 0.207 1 87.88 109 ASP A O 1
ATOM 852 N N . THR A 1 110 ? 6.762 -1.85 0.973 1 88.12 110 THR A N 1
ATOM 853 C CA . THR A 1 110 ? 5.332 -1.635 0.778 1 88.12 110 THR A CA 1
ATOM 854 C C . THR A 1 110 ? 5.074 -0.307 0.071 1 88.12 110 THR A C 1
ATOM 856 O O . THR A 1 110 ? 5.254 0.761 0.66 1 88.12 110 THR A O 1
ATOM 859 N N . PRO A 1 111 ? 4.703 -0.413 -1.161 1 89.56 111 PRO A N 1
ATOM 860 C CA . PRO A 1 111 ? 4.504 -1.638 -1.94 1 89.56 111 PRO A CA 1
ATOM 861 C C . PRO A 1 111 ? 5.816 -2.238 -2.438 1 89.56 111 PRO A C 1
ATOM 863 O O . PRO A 1 111 ? 6.805 -1.519 -2.611 1 89.56 111 PRO A O 1
ATOM 866 N N . GLN A 1 112 ? 5.793 -3.51 -2.639 1 93.12 112 GLN A N 1
ATOM 867 C CA . GLN A 1 112 ? 6.945 -4.246 -3.15 1 93.12 112 GLN A CA 1
ATOM 868 C C . GLN A 1 112 ? 7.074 -4.082 -4.664 1 93.12 112 GLN A C 1
ATOM 870 O O . GLN A 1 112 ? 6.098 -4.238 -5.395 1 93.12 112 GLN A O 1
ATOM 875 N N . LYS A 1 113 ? 8.258 -3.709 -5.156 1 94.12 113 LYS A N 1
ATOM 876 C CA . LYS A 1 113 ? 8.594 -3.664 -6.578 1 94.12 113 LYS A CA 1
ATOM 877 C C . LYS A 1 113 ? 9.383 -4.902 -6.992 1 94.12 113 LYS A C 1
ATOM 879 O O . LYS A 1 113 ? 9.602 -5.809 -6.184 1 94.12 113 LYS A O 1
ATOM 884 N N . GLU A 1 114 ? 9.766 -4.953 -8.258 1 97.69 114 GLU A N 1
ATOM 885 C CA . GLU A 1 114 ? 10.438 -6.137 -8.797 1 97.69 114 GLU A CA 1
ATOM 886 C C . GLU A 1 114 ? 11.805 -6.332 -8.148 1 97.69 114 GLU A C 1
ATOM 888 O O . GLU A 1 114 ? 12.273 -7.465 -7.992 1 97.69 114 GLU A O 1
ATOM 893 N N . ASP A 1 115 ? 12.336 -5.172 -7.777 1 95.88 115 ASP A N 1
ATOM 894 C CA . ASP A 1 115 ? 13.602 -5.258 -7.051 1 95.88 115 ASP A CA 1
ATOM 895 C C . ASP A 1 115 ? 13.367 -5.242 -5.543 1 95.88 115 ASP A C 1
ATOM 897 O O . ASP A 1 115 ? 12.297 -4.852 -5.078 1 95.88 115 ASP A O 1
ATOM 901 N N . GLY A 1 116 ? 14.297 -5.703 -4.797 1 94.06 116 GLY A N 1
ATOM 902 C CA . GLY A 1 116 ? 14.203 -5.742 -3.348 1 94.06 116 GLY A CA 1
ATOM 903 C C . GLY A 1 116 ? 15.109 -6.785 -2.721 1 94.06 116 GLY A C 1
ATOM 904 O O . GLY A 1 116 ? 16.109 -7.18 -3.314 1 94.06 116 GLY A O 1
ATOM 905 N N . TYR A 1 117 ? 14.758 -7.133 -1.466 1 95 117 TYR A N 1
ATOM 906 C CA . TYR A 1 117 ? 15.484 -8.188 -0.765 1 95 117 TYR A CA 1
ATOM 907 C C . TYR A 1 117 ? 14.828 -9.539 -0.986 1 95 117 TYR A C 1
ATOM 909 O O . TYR A 1 117 ? 13.602 -9.656 -0.972 1 95 117 TYR A O 1
ATOM 917 N N . PHE A 1 118 ? 15.648 -10.531 -1.226 1 97 118 PHE A N 1
ATOM 918 C CA . PHE A 1 118 ? 15.141 -11.836 -1.613 1 97 118 PHE A CA 1
ATOM 919 C C . PHE A 1 118 ? 15.602 -12.914 -0.635 1 97 118 PHE A C 1
ATOM 921 O O . PHE A 1 118 ? 16.562 -12.711 0.108 1 97 118 PHE A O 1
ATOM 928 N N . VAL A 1 119 ? 14.812 -13.922 -0.627 1 94.44 119 VAL A N 1
ATOM 929 C CA . VAL A 1 119 ? 15.25 -15.141 0.044 1 94.44 119 VAL A CA 1
ATOM 930 C C . VAL A 1 119 ? 16.438 -15.75 -0.709 1 94.44 119 VAL A C 1
ATOM 932 O O . VAL A 1 119 ? 16.359 -15.984 -1.917 1 94.44 119 VAL A O 1
ATOM 935 N N . GLU A 1 120 ? 17.531 -15.906 -0.092 1 95.12 120 GLU A N 1
ATOM 936 C CA . GLU A 1 120 ? 18.719 -16.547 -0.668 1 95.12 120 GLU A CA 1
ATOM 937 C C . GLU A 1 120 ? 19.125 -17.781 0.133 1 95.12 120 GLU A C 1
ATOM 939 O O . GLU A 1 120 ? 19.531 -17.656 1.292 1 95.12 120 GLU A O 1
ATOM 944 N N . GLU A 1 121 ? 18.953 -18.844 -0.488 1 94.94 121 GLU A N 1
ATOM 945 C CA . GLU A 1 121 ? 19.281 -20.109 0.169 1 94.94 121 GLU A CA 1
ATOM 946 C C . GLU A 1 121 ? 20.328 -20.891 -0.613 1 94.94 121 GLU A C 1
ATOM 948 O O . GLU A 1 121 ? 20.406 -20.781 -1.839 1 94.94 121 GLU A O 1
ATOM 953 N N . GLU A 1 122 ? 21.094 -21.594 0.109 1 92.81 122 GLU A N 1
ATOM 954 C CA . GLU A 1 122 ? 22.109 -22.453 -0.49 1 92.81 122 GLU A CA 1
ATOM 955 C C . GLU A 1 122 ? 21.797 -23.938 -0.248 1 92.81 122 GLU A C 1
ATO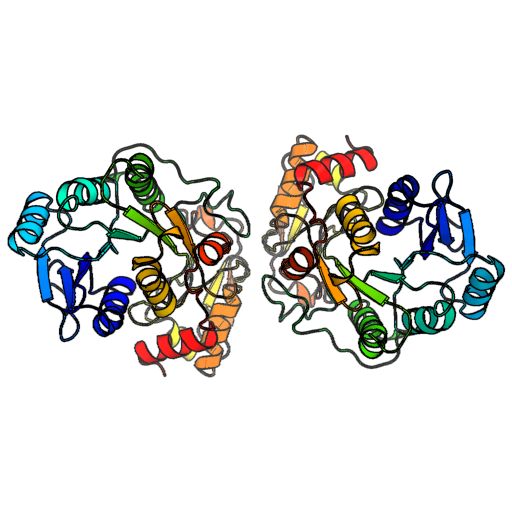M 957 O O . GLU A 1 122 ? 21.062 -24.281 0.674 1 92.81 122 GLU A O 1
ATOM 962 N N . GLY A 1 123 ? 22.297 -24.719 -1.112 1 93.19 123 GLY A N 1
ATOM 963 C CA . GLY A 1 123 ? 22.125 -26.156 -0.96 1 93.19 123 GLY A CA 1
ATOM 964 C C . GLY A 1 123 ? 21.469 -26.812 -2.156 1 93.19 123 GLY A C 1
ATOM 965 O O . GLY A 1 123 ? 21.312 -26.188 -3.209 1 93.19 123 GLY A O 1
ATOM 966 N N . GLU A 1 124 ? 21.141 -28.062 -1.943 1 92.19 124 GLU A N 1
ATOM 967 C CA . GLU A 1 124 ? 20.438 -28.812 -2.982 1 92.19 124 GLU A CA 1
ATOM 968 C C . GLU A 1 124 ? 18.953 -28.453 -3.012 1 92.19 124 GLU A C 1
ATOM 970 O O . GLU A 1 124 ? 18.375 -28.109 -1.98 1 92.19 124 GLU A O 1
ATOM 975 N N . PRO A 1 125 ? 18.406 -28.453 -4.164 1 89.81 125 PRO A N 1
ATOM 976 C CA . PRO A 1 125 ? 17 -28.078 -4.305 1 89.81 125 PRO A CA 1
ATOM 977 C C . PRO A 1 125 ? 16.109 -28.719 -3.246 1 89.81 125 PRO A C 1
ATOM 979 O O . PRO A 1 125 ? 15.18 -28.062 -2.742 1 89.81 125 PRO A O 1
ATOM 982 N N . GLU A 1 126 ? 16.391 -29.922 -2.918 1 90.81 126 GLU A N 1
ATOM 983 C CA . GLU A 1 126 ? 15.555 -30.656 -1.983 1 90.81 126 GLU A CA 1
ATOM 984 C C . GLU A 1 126 ? 15.648 -30.078 -0.575 1 90.81 126 GLU A C 1
ATOM 986 O O . GLU A 1 126 ? 14.781 -30.328 0.264 1 90.81 126 GLU A O 1
ATOM 991 N N . THR A 1 127 ? 16.672 -29.297 -0.312 1 93.06 127 THR A N 1
ATOM 992 C CA . THR A 1 127 ? 16.891 -28.75 1.021 1 93.06 127 THR A CA 1
ATOM 993 C C . THR A 1 127 ? 16.391 -27.312 1.097 1 93.06 127 THR A C 1
ATOM 995 O O . THR A 1 127 ? 16.375 -26.703 2.174 1 93.06 127 THR A O 1
ATOM 998 N N . LEU A 1 128 ? 15.977 -26.812 0.006 1 94.06 128 LEU A N 1
ATOM 999 C CA . LEU A 1 128 ? 15.531 -25.422 -0.049 1 94.06 128 LEU A CA 1
ATOM 1000 C C . LEU A 1 128 ? 14.031 -25.328 0.203 1 94.06 128 LEU A C 1
ATOM 1002 O O . LEU A 1 128 ? 13.297 -26.297 0.004 1 94.06 128 LEU A O 1
ATOM 1006 N N . THR A 1 129 ? 13.625 -24.203 0.705 1 92.94 129 THR A N 1
ATOM 1007 C CA . THR A 1 129 ? 12.203 -23.891 0.81 1 92.94 129 THR A CA 1
ATOM 1008 C C . THR A 1 129 ? 11.602 -23.625 -0.568 1 92.94 129 THR A C 1
ATOM 1010 O O . THR A 1 129 ? 12.328 -23.547 -1.561 1 92.94 129 THR A O 1
ATOM 1013 N N . TYR A 1 130 ? 10.32 -23.609 -0.669 1 94 130 TYR A N 1
ATOM 1014 C CA . TYR A 1 130 ? 9.617 -23.188 -1.875 1 94 130 TYR A CA 1
ATOM 1015 C C . TYR A 1 130 ? 10.172 -21.875 -2.402 1 94 130 TYR A C 1
ATOM 1017 O O . TYR A 1 130 ? 10.461 -21.75 -3.594 1 94 130 TYR A O 1
ATOM 1025 N N . ALA A 1 131 ? 10.305 -20.875 -1.536 1 94.88 131 ALA A N 1
ATOM 1026 C CA . ALA A 1 131 ? 10.82 -19.547 -1.889 1 94.88 131 ALA A CA 1
ATOM 1027 C C . ALA A 1 131 ? 12.234 -19.641 -2.455 1 94.88 131 ALA A C 1
ATOM 1029 O O . ALA A 1 131 ? 12.547 -19.016 -3.471 1 94.88 131 ALA A O 1
ATOM 1030 N N . GLY A 1 132 ? 13.023 -20.422 -1.788 1 96.19 132 GLY A N 1
ATOM 1031 C CA . GLY A 1 132 ? 14.391 -20.594 -2.25 1 96.19 132 GLY A CA 1
ATOM 1032 C C . GLY A 1 132 ? 14.484 -21.234 -3.627 1 96.19 132 GLY A C 1
ATOM 1033 O O . GLY A 1 132 ? 15.242 -20.766 -4.48 1 96.19 132 GLY A O 1
ATOM 1034 N N . ASN A 1 133 ? 13.758 -22.266 -3.836 1 97.69 133 ASN A N 1
ATOM 1035 C CA . ASN A 1 133 ? 13.75 -22.938 -5.133 1 97.69 133 ASN A CA 1
ATOM 1036 C C . ASN A 1 133 ? 13.266 -22 -6.242 1 97.69 133 ASN A C 1
ATOM 1038 O O . ASN A 1 133 ? 13.859 -21.953 -7.316 1 97.69 133 ASN A O 1
ATOM 1042 N N . LYS A 1 134 ? 12.25 -21.281 -5.961 1 97.81 134 LYS A N 1
ATOM 1043 C CA . LYS A 1 134 ? 11.711 -20.359 -6.957 1 97.81 134 LYS A CA 1
ATOM 1044 C C . LYS A 1 134 ? 12.695 -19.25 -7.258 1 97.81 134 LYS A C 1
ATOM 1046 O O . LYS A 1 134 ? 12.812 -18.797 -8.406 1 97.81 134 LYS A O 1
ATOM 1051 N N . ARG A 1 135 ? 13.352 -18.781 -6.258 1 98.06 135 ARG A N 1
ATOM 1052 C CA . ARG A 1 135 ? 14.352 -17.734 -6.473 1 98.06 135 ARG A CA 1
ATOM 1053 C C . ARG A 1 135 ? 15.477 -18.234 -7.371 1 98.06 135 ARG A C 1
ATOM 1055 O O . ARG A 1 135 ? 15.922 -17.516 -8.273 1 98.06 135 ARG A O 1
ATOM 1062 N N . ARG A 1 136 ? 15.867 -19.438 -7.148 1 97.88 136 ARG A N 1
ATOM 1063 C CA . ARG A 1 136 ? 16.906 -20.031 -7.992 1 97.88 136 ARG A CA 1
ATOM 1064 C C . ARG A 1 136 ? 16.422 -20.203 -9.43 1 97.88 136 ARG A C 1
ATOM 1066 O O . ARG A 1 136 ? 17.172 -20 -10.375 1 97.88 136 ARG A O 1
ATOM 1073 N N . MET A 1 137 ? 15.242 -20.609 -9.508 1 98.19 137 MET A N 1
ATOM 1074 C CA . MET A 1 137 ? 14.617 -20.703 -10.828 1 98.19 137 MET A CA 1
ATOM 1075 C C . MET A 1 137 ? 14.672 -19.344 -11.539 1 98.19 137 MET A C 1
ATOM 1077 O O . MET A 1 137 ? 15.055 -19.281 -12.711 1 98.19 137 MET A O 1
ATOM 1081 N N . GLU A 1 138 ? 14.312 -18.281 -10.906 1 98.5 138 GLU A N 1
ATOM 1082 C CA . GLU A 1 138 ? 14.352 -16.938 -11.492 1 98.5 138 GLU A CA 1
ATOM 1083 C C . GLU A 1 138 ? 15.758 -16.594 -11.984 1 98.5 138 GLU A C 1
ATOM 1085 O O . GLU A 1 138 ? 15.914 -16 -13.047 1 98.5 138 GLU A O 1
ATOM 1090 N N . HIS A 1 139 ? 16.719 -16.984 -11.172 1 97.75 139 HIS A N 1
ATOM 1091 C CA . HIS A 1 139 ? 18.094 -16.672 -11.516 1 97.75 139 HIS A CA 1
ATOM 1092 C C . HIS A 1 139 ? 18.484 -17.297 -12.852 1 97.75 139 HIS A C 1
ATOM 1094 O O . HIS A 1 139 ? 19.219 -16.688 -13.641 1 97.75 139 HIS A O 1
ATOM 1100 N N . ILE A 1 140 ? 18.047 -18.469 -13.047 1 97.75 140 ILE A N 1
ATOM 1101 C CA . ILE A 1 140 ? 18.344 -19.156 -14.297 1 97.75 140 ILE A CA 1
ATOM 1102 C C . ILE A 1 140 ? 17.812 -18.344 -15.477 1 97.75 140 ILE A C 1
ATOM 1104 O O . ILE A 1 140 ? 18.531 -18.094 -16.453 1 97.75 140 ILE A O 1
ATOM 1108 N N . PHE A 1 141 ? 16.594 -17.875 -15.383 1 98.19 141 PHE A N 1
ATOM 1109 C CA . PHE A 1 141 ? 16 -17.109 -16.469 1 98.19 141 PHE A CA 1
ATOM 1110 C C . PHE A 1 141 ? 16.672 -15.742 -16.609 1 98.19 141 PHE A C 1
ATOM 1112 O O . PHE A 1 141 ? 17.031 -15.336 -17.719 1 98.19 141 PHE A O 1
ATOM 1119 N N . ILE A 1 142 ? 16.844 -15.07 -15.469 1 97 142 ILE A N 1
ATOM 1120 C CA . ILE A 1 142 ? 17.422 -13.734 -15.461 1 97 142 ILE A CA 1
ATOM 1121 C C . ILE A 1 142 ? 18.812 -13.766 -16.125 1 97 142 ILE A C 1
ATOM 1123 O O . ILE A 1 142 ? 19.141 -12.906 -16.938 1 97 142 ILE A O 1
ATOM 1127 N N . ASN A 1 143 ? 19.547 -14.773 -15.789 1 96.56 143 ASN A N 1
ATOM 1128 C CA . ASN A 1 143 ? 20.906 -14.883 -16.312 1 96.56 143 ASN A CA 1
ATOM 1129 C C . ASN A 1 143 ? 20.922 -15.211 -17.797 1 96.56 143 ASN A C 1
ATOM 1131 O O . ASN A 1 143 ? 21.953 -15.102 -18.453 1 96.56 143 ASN A O 1
ATOM 1135 N N . ASN A 1 144 ? 19.812 -15.531 -18.359 1 95.19 144 ASN A N 1
ATOM 1136 C CA . ASN A 1 144 ? 19.75 -15.922 -19.766 1 95.19 144 ASN A CA 1
ATOM 1137 C C . ASN A 1 144 ? 18.859 -14.984 -20.562 1 95.19 144 ASN A C 1
ATOM 1139 O O . ASN A 1 144 ? 18.547 -15.266 -21.719 1 95.19 144 ASN A O 1
ATOM 1143 N N . PHE A 1 145 ? 18.5 -13.859 -19.906 1 91.19 145 PHE A N 1
ATOM 1144 C CA . PHE A 1 145 ? 17.719 -12.859 -20.609 1 91.19 145 PHE A CA 1
ATOM 1145 C C . PHE A 1 145 ? 18.5 -12.328 -21.812 1 91.19 145 PHE A C 1
ATOM 1147 O O . PHE A 1 145 ? 19.656 -11.898 -21.672 1 91.19 145 PHE A O 1
ATOM 1154 N N . GLY A 1 146 ? 18 -12.344 -22.969 1 85.62 146 GLY A N 1
ATOM 1155 C CA . GLY A 1 146 ? 18.594 -11.742 -24.141 1 85.62 146 GLY A CA 1
ATOM 1156 C C . GLY A 1 146 ? 19.672 -12.609 -24.766 1 85.62 146 GLY A C 1
ATOM 1157 O O . GLY A 1 146 ? 20.25 -12.242 -25.812 1 85.62 146 GLY A O 1
ATOM 1158 N N . SER A 1 147 ? 19.953 -13.734 -24.062 1 88.12 147 SER A N 1
ATOM 1159 C CA . SER A 1 147 ? 21.031 -14.57 -24.578 1 88.12 147 SER A CA 1
ATOM 1160 C C . SER A 1 147 ? 20.469 -15.711 -25.438 1 88.12 147 SER A C 1
ATOM 1162 O O . SER A 1 147 ? 21.234 -16.469 -26.031 1 88.12 147 SER A O 1
ATOM 1164 N N . THR A 1 148 ? 19.203 -15.812 -25.422 1 86.25 148 THR A N 1
ATOM 1165 C CA . THR A 1 148 ? 18.531 -16.812 -26.25 1 86.25 148 THR A CA 1
ATOM 1166 C C . THR A 1 148 ? 17.5 -16.141 -27.172 1 86.25 148 THR A C 1
ATOM 1168 O O . THR A 1 148 ? 17.266 -14.93 -27.078 1 86.25 148 THR A O 1
ATOM 1171 N N . SER A 1 149 ? 17.047 -16.859 -28.094 1 91.5 149 SER A N 1
ATOM 1172 C CA . SER A 1 149 ? 16 -16.359 -28.969 1 91.5 149 SER A CA 1
ATOM 1173 C C . SER A 1 149 ? 14.656 -16.297 -28.25 1 91.5 149 SER A C 1
ATOM 1175 O O . SER A 1 149 ? 13.672 -15.812 -28.812 1 91.5 149 SER A O 1
ATOM 1177 N N . LEU A 1 150 ? 14.727 -16.703 -27.078 1 95.12 150 LEU A N 1
ATOM 1178 C CA . LEU A 1 150 ? 13.508 -16.797 -26.297 1 95.12 150 LEU A CA 1
ATOM 1179 C C . LEU A 1 150 ? 13.281 -15.547 -25.469 1 95.12 150 LEU A C 1
ATOM 1181 O O . LEU A 1 150 ? 14.125 -15.18 -24.641 1 95.12 150 LEU A O 1
ATOM 1185 N N . ALA A 1 151 ? 12.211 -14.828 -25.812 1 97.06 151 ALA A N 1
ATOM 1186 C CA . ALA A 1 151 ? 11.789 -13.734 -24.938 1 97.06 151 ALA A CA 1
ATOM 1187 C C . ALA A 1 151 ? 11 -14.258 -23.75 1 97.06 151 ALA A C 1
ATOM 1189 O O . ALA A 1 151 ? 9.93 -14.844 -23.906 1 97.06 151 ALA A O 1
ATOM 1190 N N . VAL A 1 152 ? 11.531 -13.969 -22.531 1 98.06 152 VAL A N 1
ATOM 1191 C CA . VAL A 1 152 ? 10.945 -14.57 -21.328 1 98.06 152 VAL A CA 1
ATOM 1192 C C . VAL A 1 152 ? 10.305 -13.484 -20.469 1 98.06 152 VAL A C 1
ATOM 1194 O O . VAL A 1 152 ? 10.867 -12.398 -20.312 1 98.06 152 VAL A O 1
ATOM 1197 N N . THR A 1 153 ? 9.125 -13.719 -19.984 1 98.19 153 THR A N 1
ATOM 1198 C CA . THR A 1 153 ? 8.461 -12.883 -19 1 98.19 153 THR A CA 1
ATOM 1199 C C . THR A 1 153 ? 8.094 -13.703 -17.766 1 98.19 153 THR A C 1
ATOM 1201 O O . THR A 1 153 ? 7.512 -14.781 -17.875 1 98.19 153 THR A O 1
ATOM 1204 N N . LEU A 1 154 ? 8.508 -13.234 -16.594 1 98.62 154 LEU A N 1
ATOM 1205 C CA . LEU A 1 154 ? 8.109 -13.867 -15.344 1 98.62 154 LEU A CA 1
ATOM 1206 C C . LEU A 1 154 ? 7.098 -13.008 -14.602 1 98.62 154 LEU A C 1
ATOM 1208 O O . LEU A 1 154 ? 7.215 -11.781 -14.578 1 98.62 154 LEU A O 1
ATOM 1212 N N . PHE A 1 155 ? 6.145 -13.664 -13.977 1 98.56 155 PHE A N 1
ATOM 1213 C CA . PHE A 1 155 ? 5.199 -12.992 -13.086 1 98.56 155 PHE A CA 1
ATOM 1214 C C . PHE A 1 155 ? 5.387 -13.461 -11.648 1 98.56 155 PHE A C 1
ATOM 1216 O O . PHE A 1 155 ? 5.535 -14.664 -11.391 1 98.56 155 PHE A O 1
ATOM 1223 N N . ARG A 1 156 ? 5.391 -12.523 -10.727 1 98.44 156 ARG A N 1
ATOM 1224 C CA . ARG A 1 156 ? 5.367 -12.789 -9.297 1 98.44 156 ARG A CA 1
ATOM 1225 C C . ARG A 1 156 ? 4.008 -12.43 -8.695 1 98.44 156 ARG A C 1
ATOM 1227 O O . ARG A 1 156 ? 3.861 -11.391 -8.047 1 98.44 156 ARG A O 1
ATOM 1234 N N . PRO A 1 157 ? 3.08 -13.312 -8.828 1 97.81 157 PRO A N 1
ATOM 1235 C CA . PRO A 1 157 ? 1.804 -13.008 -8.18 1 97.81 157 PRO A CA 1
ATOM 1236 C C . PRO A 1 157 ? 1.857 -13.188 -6.664 1 97.81 157 PRO A C 1
ATOM 1238 O O . PRO A 1 157 ? 2.641 -14 -6.164 1 97.81 157 PRO A O 1
ATOM 1241 N N . GLY A 1 158 ? 1.07 -12.43 -6.023 1 93.69 158 GLY A N 1
ATOM 1242 C CA . GLY A 1 158 ? 0.842 -12.656 -4.605 1 93.69 158 GLY A CA 1
ATOM 1243 C C . GLY A 1 158 ? -0.206 -13.719 -4.328 1 93.69 158 GLY A C 1
ATOM 1244 O O . GLY A 1 158 ? -0.118 -14.828 -4.848 1 93.69 158 GLY A O 1
ATOM 1245 N N . HIS A 1 159 ? -1.313 -13.367 -3.695 1 95.69 159 HIS A N 1
ATOM 1246 C CA . HIS A 1 159 ? -2.387 -14.281 -3.334 1 95.69 159 HIS A CA 1
ATOM 1247 C C . HIS A 1 159 ? -3.377 -14.453 -4.484 1 95.69 159 HIS A C 1
ATOM 1249 O O . HIS A 1 159 ? -4.188 -13.562 -4.746 1 95.69 159 HIS A O 1
ATOM 1255 N N . ILE A 1 160 ? -3.318 -15.617 -5.094 1 97.69 160 ILE A N 1
ATOM 1256 C CA . ILE A 1 160 ? -4.234 -15.922 -6.188 1 97.69 160 ILE A CA 1
ATOM 1257 C C . ILE A 1 160 ? -5.5 -16.578 -5.633 1 97.69 160 ILE A C 1
ATOM 1259 O O . ILE A 1 160 ? -5.422 -17.484 -4.809 1 97.69 160 ILE A O 1
ATOM 1263 N N . TYR A 1 161 ? -6.637 -16.031 -6.078 1 97.5 161 TYR A N 1
ATOM 1264 C CA . TYR A 1 161 ? -7.895 -16.641 -5.66 1 97.5 161 TYR A CA 1
ATOM 1265 C C . TYR A 1 161 ? -8.859 -16.766 -6.836 1 97.5 161 TYR A C 1
ATOM 1267 O O . TYR A 1 161 ? -8.664 -16.125 -7.875 1 97.5 161 TYR A O 1
ATOM 1275 N N . GLY A 1 162 ? -9.812 -17.609 -6.68 1 97.56 162 GLY A N 1
ATOM 1276 C CA . GLY A 1 162 ? -10.805 -17.812 -7.719 1 97.56 162 GLY A CA 1
ATOM 1277 C C . GLY A 1 162 ? -11.062 -19.281 -8.008 1 97.56 162 GLY A C 1
ATOM 1278 O O . GLY A 1 162 ? -10.531 -20.156 -7.312 1 97.56 162 GLY A O 1
ATOM 1279 N N . PRO A 1 163 ? -11.914 -19.594 -9.039 1 96.56 163 PRO A N 1
ATOM 1280 C CA . PRO A 1 163 ? -12.195 -20.984 -9.391 1 96.56 163 PRO A CA 1
ATOM 1281 C C . PRO A 1 163 ? -10.93 -21.812 -9.602 1 96.56 163 PRO A C 1
ATOM 1283 O O . PRO A 1 163 ? -9.969 -21.328 -10.211 1 96.56 163 PRO A O 1
ATOM 1286 N N . GLY A 1 164 ? -10.953 -22.969 -9.055 1 94.38 164 GLY A N 1
ATOM 1287 C CA . GLY A 1 164 ? -9.789 -23.844 -9.156 1 94.38 164 GLY A CA 1
ATOM 1288 C C . GLY A 1 164 ? -8.906 -23.812 -7.926 1 94.38 164 GLY A C 1
ATOM 1289 O O . GLY A 1 164 ? -8.016 -24.656 -7.77 1 94.38 164 GLY A O 1
ATOM 1290 N N . PHE A 1 165 ? -9.195 -22.859 -7.047 1 95.94 165 PHE A N 1
ATOM 1291 C CA . PHE A 1 165 ? -8.445 -22.734 -5.801 1 95.94 165 PHE A CA 1
ATOM 1292 C C . PHE A 1 165 ? -9.352 -22.984 -4.602 1 95.94 165 PHE A C 1
ATOM 1294 O O . PHE A 1 165 ? -10.57 -22.812 -4.691 1 95.94 165 PHE A O 1
ATOM 1301 N N . LEU A 1 166 ? -8.68 -23.453 -3.576 1 95.25 166 LEU A N 1
ATOM 1302 C CA . LEU A 1 166 ? -9.367 -23.375 -2.291 1 95.25 166 LEU A CA 1
ATOM 1303 C C . LEU A 1 166 ? -9.391 -21.938 -1.778 1 95.25 166 LEU A C 1
ATOM 1305 O O . LEU A 1 166 ? -8.766 -21.062 -2.365 1 95.25 166 LEU A O 1
ATOM 1309 N N . ILE A 1 167 ? -10.219 -21.703 -0.75 1 96.06 167 ILE A N 1
ATOM 1310 C CA . ILE A 1 167 ? -10.484 -20.312 -0.384 1 96.06 167 ILE A CA 1
ATOM 1311 C C . ILE A 1 167 ? -9.875 -20.016 0.983 1 96.06 167 ILE A C 1
ATOM 1313 O O . ILE A 1 167 ? -9.789 -20.906 1.837 1 96.06 167 ILE A O 1
ATOM 1317 N N . GLY A 1 168 ? -9.484 -18.781 1.156 1 94.25 168 GLY A N 1
ATOM 1318 C CA . GLY A 1 168 ? -8.867 -18.297 2.385 1 94.25 168 GLY A CA 1
ATOM 1319 C C . GLY A 1 168 ? -7.582 -17.531 2.148 1 94.25 168 GLY A C 1
ATOM 1320 O O . GLY A 1 168 ? -7.18 -17.328 1.003 1 94.25 168 GLY A O 1
ATOM 1321 N N . CYS A 1 169 ? -6.977 -16.984 3.217 1 89.06 169 CYS A N 1
ATOM 1322 C CA . CYS A 1 169 ? -5.715 -16.266 3.105 1 89.06 169 CYS A CA 1
ATOM 1323 C C . CYS A 1 169 ? -4.734 -16.719 4.184 1 89.06 169 CYS A C 1
ATOM 1325 O O . CYS A 1 169 ? -5.145 -17.156 5.258 1 89.06 169 CYS A O 1
ATOM 1327 N N . TYR A 1 170 ? -3.424 -16.625 3.842 1 82.94 170 TYR A N 1
ATOM 1328 C CA . TYR A 1 170 ? -2.35 -16.984 4.758 1 82.94 170 TYR A CA 1
ATOM 1329 C C . TYR A 1 170 ? -2.273 -16 5.922 1 82.94 170 TYR A C 1
ATOM 1331 O O . TYR A 1 170 ? -2.645 -14.836 5.781 1 82.94 170 TYR A O 1
ATOM 1339 N N . PRO A 1 171 ? -1.74 -16.531 7.102 1 82.25 171 PRO A N 1
ATOM 1340 C CA . PRO A 1 171 ? -1.181 -17.859 7.348 1 82.25 171 PRO A CA 1
ATOM 1341 C C . PRO A 1 171 ? -2.23 -18.859 7.828 1 82.25 171 PRO A C 1
ATOM 1343 O O . PRO A 1 171 ? -2.066 -20.062 7.641 1 82.25 171 PRO A O 1
ATOM 1346 N N . GLU A 1 172 ? -3.309 -18.172 8.344 1 82.56 172 GLU A N 1
ATOM 1347 C CA . GLU A 1 172 ? -4.336 -19.047 8.875 1 82.56 172 GLU A CA 1
ATOM 1348 C C . GLU A 1 172 ? -5.41 -19.344 7.832 1 82.56 172 GLU A C 1
ATOM 1350 O O . GLU A 1 172 ? -5.758 -18.484 7.027 1 82.56 172 GLU A O 1
ATOM 1355 N N . HIS A 1 173 ? -5.742 -20.516 7.602 1 87.56 173 HIS A N 1
ATOM 1356 C CA . HIS A 1 173 ? -6.898 -20.906 6.805 1 87.56 173 HIS A CA 1
ATOM 1357 C C . HIS A 1 173 ? -6.645 -20.703 5.316 1 87.56 173 HIS A C 1
ATOM 1359 O O . HIS A 1 173 ? -7.555 -20.328 4.574 1 87.56 173 HIS A O 1
ATOM 1365 N N . SER A 1 174 ? -5.52 -20.422 4.738 1 82.94 174 SER A N 1
ATOM 1366 C CA . SER A 1 174 ? -5.129 -20 3.393 1 82.94 174 SER A CA 1
ATOM 1367 C C . SER A 1 174 ? -5.809 -20.859 2.332 1 82.94 174 SER A C 1
ATOM 1369 O O . SER A 1 174 ? -6.203 -20.359 1.278 1 82.94 174 SER A O 1
ATOM 1371 N N . ARG A 1 175 ? -5.895 -22.141 2.406 1 87.69 175 ARG A N 1
ATOM 1372 C CA . ARG A 1 175 ? -6.461 -23.078 1.443 1 87.69 175 ARG A CA 1
ATOM 1373 C C . ARG A 1 175 ? -7.32 -24.125 2.143 1 87.69 175 ARG A C 1
ATOM 1375 O O . ARG A 1 175 ? -6.926 -25.297 2.248 1 87.69 175 ARG A O 1
ATOM 1382 N N . GLN A 1 176 ? -8.445 -23.562 2.457 1 89.69 176 GLN A N 1
ATOM 1383 C CA . GLN A 1 176 ? -9.297 -24.438 3.248 1 89.69 176 GLN A CA 1
ATOM 1384 C C . GLN A 1 176 ? -10.641 -24.656 2.562 1 89.69 176 GLN A C 1
ATOM 1386 O O . GLN A 1 176 ? -11.445 -23.719 2.438 1 89.69 176 GLN A O 1
ATOM 1391 N N . LYS A 1 177 ? -10.891 -25.797 2.244 1 85.44 177 LYS A N 1
ATOM 1392 C CA . LYS A 1 177 ? -12.117 -26.172 1.535 1 85.44 177 LYS A CA 1
ATOM 1393 C C . LYS A 1 177 ? -13.352 -25.875 2.379 1 85.44 177 LYS A C 1
ATOM 1395 O O . LYS A 1 177 ? -14.367 -25.406 1.856 1 85.44 177 LYS A O 1
ATOM 1400 N N . GLU A 1 178 ? -13.227 -26.031 3.684 1 92.12 178 GLU A N 1
ATOM 1401 C CA . GLU A 1 178 ? -14.391 -25.969 4.559 1 92.12 178 GLU A CA 1
ATOM 1402 C C . GLU A 1 178 ? -14.562 -24.562 5.133 1 92.12 178 GLU A C 1
ATOM 1404 O O . GLU A 1 178 ? -15.445 -24.328 5.957 1 92.12 178 GLU A O 1
ATOM 1409 N N . LEU A 1 179 ? -13.781 -23.656 4.668 1 95.75 179 LEU A N 1
ATOM 1410 C CA . LEU A 1 179 ? -13.781 -22.312 5.25 1 95.75 179 LEU A CA 1
ATOM 1411 C C . LEU A 1 179 ? -15.172 -21.688 5.16 1 95.75 179 LEU A C 1
ATOM 1413 O O . LEU A 1 179 ? -15.688 -21.172 6.156 1 95.75 179 LEU A O 1
ATOM 1417 N N . PRO A 1 180 ? -15.82 -21.766 4.02 1 96.56 180 PRO A N 1
ATOM 1418 C CA . PRO A 1 180 ? -17.156 -21.188 3.965 1 96.56 180 PRO A CA 1
ATOM 1419 C C . PRO A 1 180 ? -18.141 -21.859 4.938 1 96.56 180 PRO A C 1
ATOM 1421 O O . PRO A 1 180 ? -19 -21.188 5.516 1 96.56 180 PRO A O 1
ATOM 1424 N N . GLN A 1 181 ? -17.984 -23.094 5.102 1 96.44 181 GLN A N 1
ATOM 1425 C CA . GLN A 1 181 ? -18.859 -23.812 6.023 1 96.44 181 GLN A CA 1
ATOM 1426 C C . GLN A 1 181 ? -18.625 -23.375 7.465 1 96.44 181 GLN A C 1
ATOM 1428 O O . GLN A 1 181 ? -19.562 -23.281 8.258 1 96.44 181 GLN A O 1
ATOM 1433 N N . LEU A 1 182 ? -17.391 -23.203 7.82 1 96.31 182 LEU A N 1
ATOM 1434 C CA . LEU A 1 182 ? -17.062 -22.719 9.156 1 96.31 182 LEU A CA 1
ATOM 1435 C C . LEU A 1 182 ? -17.781 -21.391 9.438 1 96.31 182 LEU A C 1
ATOM 1437 O O . LEU A 1 182 ? -18.312 -21.203 10.531 1 96.31 182 LEU A O 1
ATOM 1441 N N . ILE A 1 183 ? -17.781 -20.5 8.461 1 96.88 183 ILE A N 1
ATOM 1442 C CA . ILE A 1 183 ? -18.422 -19.188 8.594 1 96.88 183 ILE A CA 1
ATOM 1443 C C . ILE A 1 183 ? -19.938 -19.375 8.695 1 96.88 183 ILE A C 1
ATOM 1445 O O . ILE A 1 183 ? -20.578 -18.75 9.547 1 96.88 183 ILE A O 1
ATOM 1449 N N . LEU A 1 184 ? -20.484 -20.234 7.902 1 97.31 184 LEU A N 1
ATOM 1450 C CA . LEU A 1 184 ? -21.906 -20.516 7.934 1 97.31 184 LEU A CA 1
ATOM 1451 C C . LEU A 1 184 ? -22.328 -21.078 9.289 1 97.31 184 LEU A C 1
ATOM 1453 O O . LEU A 1 184 ? -23.422 -20.781 9.781 1 97.31 184 LEU A O 1
ATOM 1457 N N . ASP A 1 185 ? -21.469 -21.828 9.883 1 97.25 185 ASP A N 1
ATOM 1458 C CA . ASP A 1 185 ? -21.734 -22.469 11.172 1 97.25 185 ASP A CA 1
ATOM 1459 C C . ASP A 1 185 ? -21.422 -21.516 12.328 1 97.25 185 ASP A C 1
ATOM 1461 O O . ASP A 1 185 ? -21.5 -21.906 13.492 1 97.25 185 ASP A O 1
ATOM 1465 N N . LYS A 1 186 ? -20.922 -20.375 12.039 1 95.94 186 LYS A N 1
ATOM 1466 C CA . LYS A 1 186 ? -20.641 -19.312 13.008 1 95.94 186 LYS A CA 1
ATOM 1467 C C . LYS A 1 186 ? -19.453 -19.688 13.891 1 95.94 186 LYS A C 1
ATOM 1469 O O . LYS A 1 186 ? -19.406 -19.328 15.07 1 95.94 186 LYS A O 1
ATOM 1474 N N . GLU A 1 187 ? -18.609 -20.531 13.281 1 96.19 187 GLU A N 1
ATOM 1475 C CA . GLU A 1 187 ? -17.344 -20.812 13.961 1 96.19 187 GLU A CA 1
ATOM 1476 C C . GLU A 1 187 ? -16.391 -19.625 13.859 1 96.19 187 GLU A C 1
ATOM 1478 O O . GLU A 1 187 ? -16.453 -18.859 12.898 1 96.19 187 GLU A O 1
ATOM 1483 N N . SER A 1 188 ? -15.523 -19.5 14.867 1 95.5 188 SER A N 1
ATOM 1484 C CA . SER A 1 188 ? -14.57 -18.391 14.859 1 95.5 188 SER A CA 1
ATOM 1485 C C . SER A 1 188 ? -13.453 -18.641 13.844 1 95.5 188 SER A C 1
ATOM 1487 O O . SER A 1 188 ? -13 -19.766 13.672 1 95.5 188 SER A O 1
ATOM 1489 N N . ILE A 1 189 ? -13.102 -17.562 13.203 1 95.44 189 ILE A N 1
ATOM 1490 C CA . ILE A 1 189 ? -11.93 -17.547 12.328 1 95.44 189 ILE A CA 1
ATOM 1491 C C . ILE A 1 189 ? -10.75 -16.906 13.055 1 95.44 189 ILE A C 1
ATOM 1493 O O . ILE A 1 189 ? -10.82 -15.742 13.445 1 95.44 189 ILE A O 1
ATOM 1497 N N . SER A 1 190 ? -9.688 -17.672 13.297 1 94.44 190 SER A N 1
ATOM 1498 C CA . SER A 1 190 ? -8.531 -17.172 14.023 1 94.44 190 SER A CA 1
ATOM 1499 C C . SER A 1 190 ? -7.535 -16.5 13.086 1 94.44 190 SER A C 1
ATOM 1501 O O . SER A 1 190 ? -7.059 -17.109 12.133 1 94.44 190 SER A O 1
ATOM 1503 N N . LEU A 1 191 ? -7.234 -15.25 13.367 1 94.38 191 LEU A N 1
ATOM 1504 C CA . LEU A 1 191 ? -6.293 -14.508 12.531 1 94.38 191 LEU A CA 1
ATOM 1505 C C . LEU A 1 191 ? -5.184 -13.891 13.375 1 94.38 191 LEU A C 1
ATOM 1507 O O . LEU A 1 191 ? -5.457 -13.289 14.414 1 94.38 191 LEU A O 1
ATOM 1511 N N . VAL A 1 192 ? -3.971 -14.047 12.922 1 92.75 192 VAL A N 1
ATOM 1512 C CA . VAL A 1 192 ? -2.824 -13.469 13.617 1 92.75 192 VAL A CA 1
ATOM 1513 C C . VAL A 1 192 ? -2.916 -11.945 13.594 1 92.75 192 VAL A C 1
ATOM 1515 O O . VAL A 1 192 ? -3.23 -11.352 12.562 1 92.75 192 VAL A O 1
ATOM 1518 N N . GLY A 1 193 ? -2.691 -11.336 14.758 1 91.06 193 GLY A N 1
ATOM 1519 C CA . GLY A 1 193 ? -2.766 -9.891 14.859 1 91.06 193 GLY A CA 1
ATOM 1520 C C . GLY A 1 193 ? -4.137 -9.336 14.523 1 91.06 193 GLY A C 1
ATOM 1521 O O . GLY A 1 193 ? -4.258 -8.203 14.047 1 91.06 193 GLY A O 1
ATOM 1522 N N . GLY A 1 194 ? -5.117 -10.188 14.641 1 92.31 194 GLY A N 1
ATOM 1523 C CA . GLY A 1 194 ? -6.473 -9.758 14.336 1 92.31 194 GLY A CA 1
ATOM 1524 C C . GLY A 1 194 ? -6.738 -9.617 12.852 1 92.31 194 GLY A C 1
ATOM 1525 O O . GLY A 1 194 ? -7.777 -9.094 12.445 1 92.31 194 GLY A O 1
ATOM 1526 N N . GLY A 1 195 ? -5.785 -9.984 12.023 1 93.81 195 GLY A N 1
ATOM 1527 C CA . GLY A 1 195 ? -5.973 -9.969 10.578 1 93.81 195 GLY A CA 1
ATOM 1528 C C . GLY A 1 195 ? -5.688 -8.617 9.961 1 93.81 195 GLY A C 1
ATOM 1529 O O . GLY A 1 195 ? -6.266 -8.266 8.93 1 93.81 195 GLY A O 1
ATOM 1530 N N . ILE A 1 196 ? -4.785 -7.863 10.539 1 92.75 196 ILE A N 1
ATOM 1531 C CA . ILE A 1 196 ? -4.609 -6.5 10.055 1 92.75 196 ILE A CA 1
ATOM 1532 C C . ILE A 1 196 ? -3.518 -6.473 8.984 1 92.75 196 ILE A C 1
ATOM 1534 O O . ILE A 1 196 ? -3.303 -5.445 8.336 1 92.75 196 ILE A O 1
ATOM 1538 N N . TYR A 1 197 ? -2.824 -7.652 8.742 1 94.06 197 TYR A N 1
ATOM 1539 C CA . TYR A 1 197 ? -1.913 -7.715 7.605 1 94.06 197 TYR A CA 1
ATOM 1540 C C . TYR A 1 197 ? -2.656 -7.488 6.297 1 94.06 197 TYR A C 1
ATOM 1542 O O . TYR A 1 197 ? -3.773 -7.977 6.117 1 94.06 197 TYR A O 1
ATOM 1550 N N . LEU A 1 198 ? -1.98 -6.738 5.473 1 95.31 198 LEU A N 1
ATOM 1551 C CA . LEU A 1 198 ? -2.58 -6.445 4.176 1 95.31 198 LEU A CA 1
ATOM 1552 C C . LEU A 1 198 ? -2.18 -7.496 3.143 1 95.31 198 LEU A C 1
ATOM 1554 O O . LEU A 1 198 ? -1.047 -7.984 3.154 1 95.31 198 LEU A O 1
ATOM 1558 N N . THR A 1 199 ? -3.104 -7.848 2.322 1 95.31 199 THR A N 1
ATOM 1559 C CA . THR A 1 199 ? -2.895 -8.68 1.14 1 95.31 199 THR A CA 1
ATOM 1560 C C . THR A 1 199 ? -3.527 -8.039 -0.091 1 95.31 199 THR A C 1
ATOM 1562 O O . THR A 1 199 ? -4.445 -7.223 0.031 1 95.31 199 THR A O 1
ATOM 1565 N N . GLN A 1 200 ? -2.967 -8.258 -1.187 1 95.88 200 GLN A N 1
ATOM 1566 C CA . GLN A 1 200 ? -3.459 -7.746 -2.461 1 95.88 200 GLN A CA 1
ATOM 1567 C C . GLN A 1 200 ? -3.867 -8.891 -3.391 1 95.88 200 GLN A C 1
ATOM 1569 O O . GLN A 1 200 ? -3.176 -9.172 -4.371 1 95.88 200 GLN A O 1
ATOM 1574 N N . PRO A 1 201 ? -5.055 -9.461 -3.076 1 97.12 201 PRO A N 1
ATOM 1575 C CA . PRO A 1 201 ? -5.469 -10.664 -3.793 1 97.12 201 PRO A CA 1
ATOM 1576 C C . PRO A 1 201 ? -5.738 -10.414 -5.273 1 97.12 201 PRO A C 1
ATOM 1578 O O . PRO A 1 201 ? -6.32 -9.391 -5.633 1 97.12 201 PRO A O 1
ATOM 1581 N N . ILE A 1 202 ? -5.309 -11.305 -6.09 1 98.38 202 ILE A N 1
ATOM 1582 C CA . ILE A 1 202 ? -5.547 -11.18 -7.523 1 98.38 202 ILE A CA 1
ATOM 1583 C C . ILE A 1 202 ? -6.465 -12.312 -7.988 1 98.38 202 ILE A C 1
ATOM 1585 O O . ILE A 1 202 ? -6.223 -13.484 -7.684 1 98.38 202 ILE A O 1
ATOM 1589 N N . PHE A 1 203 ? -7.508 -11.914 -8.641 1 98.75 203 PHE A N 1
ATOM 1590 C CA . PHE A 1 203 ? -8.438 -12.883 -9.219 1 98.75 203 PHE A CA 1
ATOM 1591 C C . PHE A 1 203 ? -7.766 -13.672 -10.336 1 98.75 203 PHE A C 1
ATOM 1593 O O . PHE A 1 203 ? -7.078 -13.102 -11.188 1 98.75 203 PHE A O 1
ATOM 1600 N N . VAL A 1 204 ? -7.992 -14.93 -10.336 1 98.62 204 VAL A N 1
ATOM 1601 C CA . VAL A 1 204 ? -7.242 -15.844 -11.188 1 98.62 204 VAL A CA 1
ATOM 1602 C C . VAL A 1 204 ? -7.453 -15.477 -12.656 1 98.62 204 VAL A C 1
ATOM 1604 O O . VAL A 1 204 ? -6.516 -15.539 -13.461 1 98.62 204 VAL A O 1
ATOM 1607 N N . ASP A 1 205 ? -8.609 -15.031 -13.055 1 98.56 205 ASP A N 1
ATOM 1608 C CA . ASP A 1 205 ? -8.859 -14.641 -14.438 1 98.56 205 ASP A CA 1
ATOM 1609 C C . ASP A 1 205 ? -8.062 -13.398 -14.812 1 98.56 205 ASP A C 1
ATOM 1611 O O . ASP A 1 205 ? -7.605 -13.266 -15.953 1 98.56 205 ASP A O 1
ATOM 1615 N N . ASP A 1 206 ? -7.992 -12.508 -13.836 1 98.69 206 ASP A N 1
ATOM 1616 C CA . ASP A 1 206 ? -7.215 -11.305 -14.102 1 98.69 206 ASP A CA 1
ATOM 1617 C C . ASP A 1 206 ? -5.742 -11.641 -14.336 1 98.69 206 ASP A C 1
ATOM 1619 O O . ASP A 1 206 ? -5.109 -11.07 -15.227 1 98.69 206 ASP A O 1
ATOM 1623 N N . LEU A 1 207 ? -5.227 -12.555 -13.516 1 98.56 207 LEU A N 1
ATOM 1624 C CA . LEU A 1 207 ? -3.846 -12.984 -13.703 1 98.56 207 LEU A CA 1
ATOM 1625 C C . LEU A 1 207 ? -3.666 -13.664 -15.055 1 98.56 207 LEU A C 1
ATOM 1627 O O . LEU A 1 207 ? -2.738 -13.336 -15.797 1 98.56 207 LEU A O 1
ATOM 1631 N N . ALA A 1 208 ? -4.555 -14.555 -15.398 1 98.19 208 ALA A N 1
ATOM 1632 C CA . ALA A 1 208 ? -4.5 -15.25 -16.672 1 98.19 208 ALA A CA 1
ATOM 1633 C C . ALA A 1 208 ? -4.562 -14.266 -17.844 1 98.19 208 ALA A C 1
ATOM 1635 O O . ALA A 1 208 ? -3.787 -14.375 -18.797 1 98.19 208 ALA A O 1
ATOM 1636 N N . ASN A 1 209 ? -5.422 -13.32 -17.703 1 97.81 209 ASN A N 1
ATOM 1637 C CA . ASN A 1 209 ? -5.582 -12.328 -18.766 1 97.81 209 ASN A CA 1
ATOM 1638 C C . ASN A 1 209 ? -4.336 -11.453 -18.906 1 97.81 209 ASN A C 1
ATOM 1640 O O . ASN A 1 209 ? -3.967 -11.078 -20.016 1 97.81 209 ASN A O 1
ATOM 1644 N N . ALA A 1 210 ? -3.781 -11.117 -17.766 1 97.88 210 ALA A N 1
ATOM 1645 C CA . ALA A 1 210 ? -2.535 -10.359 -17.828 1 97.88 210 ALA A CA 1
ATOM 1646 C C . ALA A 1 210 ? -1.445 -11.148 -18.547 1 97.88 210 ALA A C 1
ATOM 1648 O O . ALA A 1 210 ? -0.709 -10.602 -19.375 1 97.88 210 ALA A O 1
ATOM 1649 N N . MET A 1 211 ? -1.363 -12.422 -18.266 1 97.81 211 MET A N 1
ATOM 1650 C CA . MET A 1 211 ? -0.38 -13.297 -18.906 1 97.81 211 MET A CA 1
ATOM 1651 C C . MET A 1 211 ? -0.629 -13.406 -20.406 1 97.81 211 MET A C 1
ATOM 1653 O O . MET A 1 211 ? 0.308 -13.32 -21.203 1 97.81 211 MET A O 1
ATOM 1657 N N . LEU A 1 212 ? -1.845 -13.508 -20.797 1 97.56 212 LEU A N 1
ATOM 1658 C CA . LEU A 1 212 ? -2.205 -13.578 -22.219 1 97.56 212 LEU A CA 1
ATOM 1659 C C . LEU A 1 212 ? -1.896 -12.258 -22.922 1 97.56 212 LEU A C 1
ATOM 1661 O O . LEU A 1 212 ? -1.359 -12.25 -24.031 1 97.56 212 LEU A O 1
ATOM 1665 N N . ASP A 1 213 ? -2.215 -11.227 -22.203 1 96.88 213 ASP A N 1
ATOM 1666 C CA . ASP A 1 213 ? -2.043 -9.891 -22.766 1 96.88 213 ASP A CA 1
ATOM 1667 C C . ASP A 1 213 ? -0.567 -9.594 -23.016 1 96.88 213 ASP A C 1
ATOM 1669 O O . ASP A 1 213 ? -0.228 -8.867 -23.953 1 96.88 213 ASP A O 1
ATOM 1673 N N . CYS A 1 214 ? 0.281 -10.109 -22.219 1 95.62 214 CYS A N 1
ATOM 1674 C CA . CYS A 1 214 ? 1.7 -9.797 -22.344 1 95.62 214 CYS A CA 1
ATOM 1675 C C . CYS A 1 214 ? 2.311 -10.516 -23.547 1 95.62 214 CYS A C 1
ATOM 1677 O O . CYS A 1 214 ? 3.418 -10.188 -23.984 1 95.62 214 CYS A O 1
ATOM 1679 N N . ALA A 1 215 ? 1.641 -11.492 -24.141 1 92.19 215 ALA A N 1
ATOM 1680 C CA . ALA A 1 215 ? 2.152 -12.336 -25.219 1 92.19 215 ALA A CA 1
ATOM 1681 C C . ALA A 1 215 ? 2.715 -11.5 -26.359 1 92.19 215 ALA A C 1
ATOM 1683 O O . ALA A 1 215 ? 3.758 -11.828 -26.922 1 92.19 215 ALA A O 1
ATOM 1684 N N . GLU A 1 216 ? 2.07 -10.445 -26.609 1 90.06 216 GLU A N 1
ATOM 1685 C CA . GLU A 1 216 ? 2.471 -9.688 -27.797 1 90.06 216 GLU A CA 1
ATOM 1686 C C . GLU A 1 216 ? 2.971 -8.297 -27.422 1 90.06 216 GLU A C 1
ATOM 1688 O O . GLU A 1 216 ? 3.072 -7.41 -28.266 1 90.06 216 GLU A O 1
ATOM 1693 N N . LYS A 1 217 ? 3.229 -8.078 -26.203 1 94.81 217 LYS A N 1
ATOM 1694 C CA . LYS A 1 217 ? 3.715 -6.777 -25.75 1 94.81 217 LYS A CA 1
ATOM 1695 C C . LYS A 1 217 ? 5.234 -6.781 -25.594 1 94.81 217 LYS A C 1
ATOM 1697 O O . LYS A 1 217 ? 5.758 -7.27 -24.594 1 94.81 217 LYS A O 1
ATOM 1702 N N . GLN A 1 218 ? 5.844 -6.145 -26.469 1 94.5 218 GLN A N 1
ATOM 1703 C CA . GLN A 1 218 ? 7.301 -6.18 -26.531 1 94.5 218 GLN A CA 1
ATOM 1704 C C . GLN A 1 218 ? 7.91 -5.617 -25.25 1 94.5 218 GLN A C 1
ATOM 1706 O O . GLN A 1 218 ? 9 -6.027 -24.844 1 94.5 218 GLN A O 1
ATOM 1711 N N . GLY A 1 219 ? 7.203 -4.691 -24.625 1 95.06 219 GLY A N 1
ATOM 1712 C CA . GLY A 1 219 ? 7.672 -4.094 -23.391 1 95.06 219 GLY A CA 1
ATOM 1713 C C . GLY A 1 219 ? 7.789 -5.086 -22.25 1 95.06 219 GLY A C 1
ATOM 1714 O O . GLY A 1 219 ? 8.406 -4.793 -21.219 1 95.06 219 GLY A O 1
ATOM 1715 N N . THR A 1 220 ? 7.305 -6.324 -22.469 1 97.25 220 THR A N 1
ATOM 1716 C CA . THR A 1 220 ? 7.324 -7.324 -21.406 1 97.25 220 THR A CA 1
ATOM 1717 C C . THR A 1 220 ? 8.43 -8.344 -21.656 1 97.25 220 THR A C 1
ATOM 1719 O O . THR A 1 220 ? 8.648 -9.242 -20.844 1 97.25 220 THR A O 1
ATOM 1722 N N . TYR A 1 221 ? 9.18 -8.211 -22.75 1 97.12 221 TYR A N 1
ATOM 1723 C CA . TYR A 1 221 ? 10.195 -9.195 -23.094 1 97.12 221 TYR A CA 1
ATOM 1724 C C . TYR A 1 221 ? 11.375 -9.117 -22.125 1 97.12 221 TYR A C 1
ATOM 1726 O O . TYR A 1 221 ? 11.898 -8.039 -21.859 1 97.12 221 TYR A O 1
ATOM 1734 N N . ASN A 1 222 ? 11.695 -10.234 -21.641 1 97.5 222 ASN A N 1
ATOM 1735 C CA . ASN A 1 222 ? 12.828 -10.383 -20.734 1 97.5 222 ASN A CA 1
ATOM 1736 C C . ASN A 1 222 ? 12.688 -9.484 -19.516 1 97.5 222 ASN A C 1
ATOM 1738 O O . ASN A 1 222 ? 13.602 -8.734 -19.172 1 97.5 222 ASN A O 1
ATOM 1742 N N . HIS A 1 223 ? 11.484 -9.594 -18.875 1 97.5 223 HIS A N 1
ATOM 1743 C CA . HIS A 1 223 ? 11.133 -8.828 -17.688 1 97.5 223 HIS A CA 1
ATOM 1744 C C . HIS A 1 223 ? 10.461 -9.703 -16.641 1 97.5 223 HIS A C 1
ATOM 1746 O O . HIS A 1 223 ? 9.898 -10.75 -16.969 1 97.5 223 HIS A O 1
ATOM 1752 N N . ILE A 1 224 ? 10.656 -9.312 -15.453 1 98.19 224 ILE A N 1
ATOM 1753 C CA . ILE A 1 224 ? 9.906 -9.891 -14.344 1 98.19 224 ILE A CA 1
ATOM 1754 C C . ILE A 1 224 ? 8.938 -8.844 -13.781 1 98.19 224 ILE A C 1
ATOM 1756 O O . ILE A 1 224 ? 9.305 -7.676 -13.625 1 98.1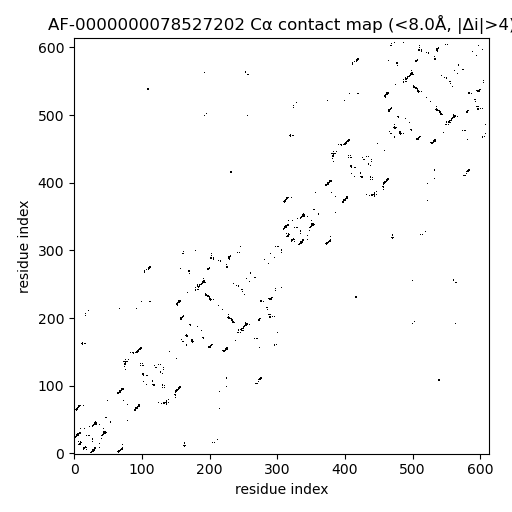9 224 ILE A O 1
ATOM 1760 N N . PHE A 1 225 ? 7.727 -9.25 -13.477 1 98.31 225 PHE A N 1
ATOM 1761 C CA . PHE A 1 225 ? 6.719 -8.336 -12.969 1 98.31 225 PHE A CA 1
ATOM 1762 C C . PHE A 1 225 ? 6.113 -8.852 -11.672 1 98.31 225 PHE A C 1
ATOM 1764 O O . PHE A 1 225 ? 5.746 -10.031 -11.586 1 98.31 225 PHE A O 1
ATOM 1771 N N . CYS A 1 226 ? 6.004 -7.961 -10.719 1 97.94 226 CYS A N 1
ATOM 1772 C CA . CYS A 1 226 ? 5.059 -8.195 -9.641 1 97.94 226 CYS A CA 1
ATOM 1773 C C . CYS A 1 226 ? 3.627 -7.941 -10.102 1 97.94 226 CYS A C 1
ATOM 1775 O O . CYS A 1 226 ? 3.383 -7.055 -10.922 1 97.94 226 CYS A O 1
ATOM 1777 N N . ILE A 1 227 ? 2.754 -8.742 -9.523 1 98.12 227 ILE A N 1
ATOM 1778 C CA . ILE A 1 227 ? 1.375 -8.5 -9.93 1 98.12 227 ILE A CA 1
ATOM 1779 C C . ILE A 1 227 ? 0.428 -8.836 -8.781 1 98.12 227 ILE A C 1
ATOM 1781 O O . ILE A 1 227 ? 0.645 -9.812 -8.062 1 98.12 227 ILE A O 1
ATOM 1785 N N . GLY A 1 228 ? -0.544 -8.047 -8.492 1 97.31 228 GLY A N 1
ATOM 1786 C CA . GLY A 1 228 ? -1.641 -8.188 -7.551 1 97.31 228 GLY A CA 1
ATOM 1787 C C . GLY A 1 228 ? -2.951 -7.625 -8.07 1 97.31 228 GLY A C 1
ATOM 1788 O O . GLY A 1 228 ? -3.039 -7.207 -9.227 1 97.31 228 GLY A O 1
ATOM 1789 N N . GLY A 1 229 ? -3.961 -7.773 -7.289 1 96.69 229 GLY A N 1
ATOM 1790 C CA . GLY A 1 229 ? -5.258 -7.23 -7.652 1 96.69 229 GLY A CA 1
ATOM 1791 C C . GLY A 1 229 ? -5.305 -5.715 -7.605 1 96.69 229 GLY A C 1
ATOM 1792 O O . GLY A 1 229 ? -4.273 -5.062 -7.441 1 96.69 229 GLY A O 1
ATOM 1793 N N . PRO A 1 230 ? -6.465 -5.164 -7.836 1 93.31 230 PRO A N 1
ATOM 1794 C CA . PRO A 1 230 ? -6.59 -3.709 -7.941 1 93.31 230 PRO A CA 1
ATOM 1795 C C . PRO A 1 230 ? -6.438 -3.006 -6.594 1 93.31 230 PRO A C 1
ATOM 1797 O O . PRO A 1 230 ? -6.078 -1.825 -6.547 1 93.31 230 PRO A O 1
ATOM 1800 N N . LYS A 1 231 ? -6.762 -3.74 -5.523 1 91.19 231 LYS A N 1
ATOM 1801 C CA . LYS A 1 231 ? -6.699 -3.129 -4.199 1 91.19 231 LYS A CA 1
ATOM 1802 C C . LYS A 1 231 ? -6.148 -4.109 -3.164 1 91.19 231 LYS A C 1
ATOM 1804 O O . LYS A 1 231 ? -6.285 -5.324 -3.318 1 91.19 231 LYS A O 1
ATOM 1809 N N . ALA A 1 232 ? -5.465 -3.584 -2.203 1 94.38 232 ALA A N 1
ATOM 1810 C CA . ALA A 1 232 ? -5.078 -4.367 -1.033 1 94.38 232 ALA A CA 1
ATOM 1811 C C . ALA A 1 232 ? -6.152 -4.305 0.049 1 94.38 232 ALA A C 1
ATOM 1813 O O . ALA A 1 232 ? -6.898 -3.324 0.137 1 94.38 232 ALA A O 1
ATOM 1814 N N . VAL A 1 233 ? -6.27 -5.297 0.8 1 94.56 233 VAL A N 1
ATOM 1815 C CA . VAL A 1 233 ? -7.242 -5.375 1.883 1 94.56 233 VAL A CA 1
ATOM 1816 C C . VAL A 1 233 ? -6.613 -6.062 3.094 1 94.56 233 VAL A C 1
ATOM 1818 O O . VAL A 1 233 ? -5.707 -6.887 2.949 1 94.56 233 VAL A O 1
ATOM 1821 N N . GLU A 1 234 ? -7.078 -5.699 4.254 1 94.81 234 GLU A N 1
ATOM 1822 C CA . GLU A 1 234 ? -6.684 -6.465 5.43 1 94.81 234 GLU A CA 1
ATOM 1823 C C . GLU A 1 234 ? -7.195 -7.902 5.352 1 94.81 234 GLU A C 1
ATOM 1825 O O . GLU A 1 234 ? -8.266 -8.156 4.805 1 94.81 234 GLU A O 1
ATOM 1830 N N . ASN A 1 235 ? -6.43 -8.836 5.969 1 95.25 235 ASN A N 1
ATOM 1831 C CA . ASN A 1 235 ? -6.875 -10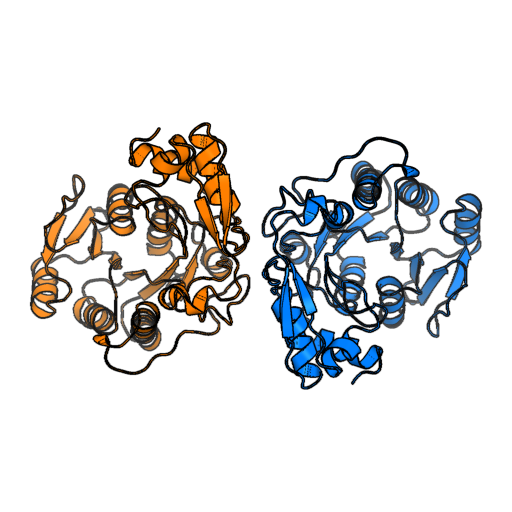.227 5.988 1 95.25 235 ASN A CA 1
ATOM 1832 C C . ASN A 1 235 ? -8.258 -10.359 6.617 1 95.25 235 ASN A C 1
ATOM 1834 O O . ASN A 1 235 ? -9.086 -11.141 6.137 1 95.25 235 ASN A O 1
ATOM 1838 N N . ARG A 1 236 ? -8.539 -9.617 7.664 1 94.88 236 ARG A N 1
ATOM 1839 C CA . ARG A 1 236 ? -9.844 -9.719 8.312 1 94.88 236 ARG A CA 1
ATOM 1840 C C . ARG A 1 236 ? -10.953 -9.258 7.371 1 94.88 236 ARG A C 1
ATOM 1842 O O . ARG A 1 236 ? -12.031 -9.852 7.348 1 94.88 236 ARG A O 1
ATOM 1849 N N . ARG A 1 237 ? -10.711 -8.172 6.656 1 94.69 237 ARG A N 1
ATOM 1850 C CA . ARG A 1 237 ? -11.711 -7.684 5.711 1 94.69 237 ARG A CA 1
ATOM 1851 C C . ARG A 1 237 ? -12.008 -8.719 4.633 1 94.69 237 ARG A C 1
ATOM 1853 O O . ARG A 1 237 ? -13.148 -8.867 4.191 1 94.69 237 ARG A O 1
ATOM 1860 N N . TYR A 1 238 ? -10.953 -9.453 4.141 1 96.38 238 TYR A N 1
ATOM 1861 C CA . TYR A 1 238 ? -11.125 -10.555 3.205 1 96.38 238 TYR A CA 1
ATOM 1862 C C . TYR A 1 238 ? -12.18 -11.539 3.707 1 96.38 238 TYR A C 1
ATOM 1864 O O . TYR A 1 238 ? -13.109 -11.891 2.977 1 96.38 238 TYR A O 1
ATOM 1872 N N . TYR A 1 239 ? -12.086 -11.922 4.953 1 96.94 239 TYR A N 1
ATOM 1873 C CA . TYR A 1 239 ? -13.008 -12.875 5.543 1 96.94 239 TYR A CA 1
ATOM 1874 C C . TYR A 1 239 ? -14.375 -12.242 5.785 1 96.94 239 TYR A C 1
ATOM 1876 O O . TYR A 1 239 ? -15.406 -12.906 5.645 1 96.94 239 TYR A O 1
ATOM 1884 N N . GLU A 1 240 ? -14.383 -11.008 6.164 1 96.62 240 GLU A N 1
ATOM 1885 C CA . GLU A 1 240 ? -15.648 -10.305 6.363 1 96.62 240 GLU A CA 1
ATOM 1886 C C . GLU A 1 240 ? -16.453 -10.25 5.07 1 96.62 240 GLU A C 1
ATOM 1888 O O . GLU A 1 240 ? -17.688 -10.383 5.094 1 96.62 240 GLU A O 1
ATOM 1893 N N . ILE A 1 241 ? -15.758 -9.992 3.971 1 97.19 241 ILE A N 1
ATOM 1894 C CA . ILE A 1 241 ? -16.438 -9.969 2.676 1 97.19 241 ILE A CA 1
ATOM 1895 C C . ILE A 1 241 ? -17.047 -11.336 2.387 1 97.19 241 ILE A C 1
ATOM 1897 O O . ILE A 1 241 ? -18.172 -11.43 1.917 1 97.19 241 ILE A O 1
ATOM 1901 N N . ILE A 1 242 ? -16.266 -12.43 2.646 1 97.56 242 ILE A N 1
ATOM 1902 C CA . ILE A 1 242 ? -16.797 -13.773 2.475 1 97.56 242 ILE A CA 1
ATOM 1903 C C . ILE A 1 242 ? -18.047 -13.945 3.32 1 97.56 242 ILE A C 1
ATOM 1905 O O . ILE A 1 242 ? -19.062 -14.453 2.84 1 97.56 242 ILE A O 1
ATOM 1909 N N . GLY A 1 243 ? -17.969 -13.562 4.59 1 98.12 243 GLY A N 1
ATOM 1910 C CA . GLY A 1 243 ? -19.125 -13.633 5.465 1 98.12 243 GLY A CA 1
ATOM 1911 C C . GLY A 1 243 ? -20.328 -12.875 4.922 1 98.12 243 GLY A C 1
ATOM 1912 O O . GLY A 1 243 ? -21.453 -13.383 4.949 1 98.12 243 GLY A O 1
ATOM 1913 N N . GLN A 1 244 ? -20.109 -11.68 4.461 1 98.06 244 GLN A N 1
ATOM 1914 C CA . GLN A 1 244 ? -21.172 -10.859 3.889 1 98.06 244 GLN A CA 1
ATOM 1915 C C . GLN A 1 244 ? -21.844 -11.57 2.717 1 98.06 244 GLN A C 1
ATOM 1917 O O . GLN A 1 244 ? -23.062 -11.57 2.605 1 98.06 244 GLN A O 1
ATOM 1922 N N . LEU A 1 245 ? -21.047 -12.148 1.843 1 98.25 245 LEU A N 1
ATOM 1923 C CA . LEU A 1 245 ? -21.562 -12.867 0.682 1 98.25 245 LEU A CA 1
ATOM 1924 C C . LEU A 1 245 ? -22.375 -14.07 1.113 1 98.25 245 LEU A C 1
ATOM 1926 O O . LEU A 1 245 ? -23.312 -14.469 0.421 1 98.25 245 LEU A O 1
ATOM 1930 N N . LEU A 1 246 ? -22.078 -14.625 2.277 1 98.25 246 LEU A N 1
ATOM 1931 C CA . LEU A 1 246 ? -22.781 -15.789 2.809 1 98.25 246 LEU A CA 1
ATOM 1932 C C . LEU A 1 246 ? -23.891 -15.367 3.752 1 98.25 246 LEU A C 1
ATOM 1934 O O . LEU A 1 246 ? -24.547 -16.219 4.363 1 98.25 246 LEU A O 1
ATOM 1938 N N . ASP A 1 247 ? -24.031 -14.055 3.904 1 97.69 247 ASP A N 1
ATOM 1939 C CA . ASP A 1 247 ? -25.047 -13.477 4.793 1 97.69 247 ASP A CA 1
ATOM 1940 C C . ASP A 1 247 ? -24.812 -13.906 6.238 1 97.69 247 ASP A C 1
ATOM 1942 O O . ASP A 1 247 ? -25.734 -14.359 6.914 1 97.69 247 ASP A O 1
ATOM 1946 N N . ARG A 1 248 ? -23.562 -13.93 6.613 1 97.31 248 ARG A N 1
ATOM 1947 C CA . ARG A 1 248 ? -23.156 -14.258 7.973 1 97.31 248 ARG A CA 1
ATOM 1948 C C . ARG A 1 248 ? -22.109 -13.273 8.477 1 97.31 248 ARG A C 1
ATOM 1950 O O . ARG A 1 248 ? -21.203 -12.867 7.73 1 97.31 248 ARG A O 1
ATOM 1957 N N . ASP A 1 249 ? -22.266 -12.898 9.711 1 96.12 249 ASP A N 1
ATOM 1958 C CA . ASP A 1 249 ? -21.172 -12.172 10.344 1 96.12 249 ASP A CA 1
ATOM 1959 C C . ASP A 1 249 ? -20 -13.094 10.672 1 96.12 249 ASP A C 1
ATOM 1961 O O . ASP A 1 249 ? -20.219 -14.234 11.109 1 96.12 249 ASP A O 1
ATOM 1965 N N . VAL A 1 250 ? -18.844 -12.617 10.391 1 96.06 250 VAL A N 1
ATOM 1966 C CA . VAL A 1 250 ? -17.672 -13.406 10.727 1 96.06 250 VAL A CA 1
ATOM 1967 C C . VAL A 1 250 ? -17.219 -13.078 12.148 1 96.06 250 VAL A C 1
ATOM 1969 O O . VAL A 1 250 ? -17.188 -11.906 12.539 1 96.06 250 VAL A O 1
ATOM 1972 N N . ASN A 1 251 ? -16.969 -14.078 12.938 1 94.81 251 ASN A N 1
ATOM 1973 C CA . ASN A 1 251 ? -16.375 -13.938 14.266 1 94.81 251 ASN A CA 1
ATOM 1974 C C . ASN A 1 251 ? -14.859 -14.125 14.219 1 94.81 251 ASN A C 1
ATOM 1976 O O . ASN A 1 251 ? -14.375 -15.25 14.086 1 94.81 251 ASN A O 1
ATOM 1980 N N . ILE A 1 252 ? -14.156 -13.023 14.367 1 94.38 252 ILE A N 1
ATOM 1981 C CA . ILE A 1 252 ? -12.703 -13.086 14.242 1 94.38 252 ILE A CA 1
ATOM 1982 C C . ILE A 1 252 ? -12.07 -13.172 15.633 1 94.38 252 ILE A C 1
ATOM 1984 O O . ILE A 1 252 ? -12.328 -12.328 16.484 1 94.38 252 ILE A O 1
ATOM 1988 N N . LYS A 1 253 ? -11.359 -14.203 15.844 1 95.31 253 LYS A N 1
ATOM 1989 C CA . LYS A 1 253 ? -10.539 -14.359 17.047 1 95.31 253 LYS A CA 1
ATOM 1990 C C . LYS A 1 253 ? -9.094 -13.961 16.766 1 95.31 253 LYS A C 1
ATOM 1992 O O . LYS A 1 253 ? -8.445 -14.5 15.875 1 95.31 253 LYS A O 1
ATOM 1997 N N . GLU A 1 254 ? -8.578 -13.055 17.531 1 94.69 254 GLU A N 1
ATOM 1998 C CA . GLU A 1 254 ? -7.211 -12.578 17.359 1 94.69 254 GLU A CA 1
ATOM 1999 C C . GLU A 1 254 ? -6.203 -13.547 17.969 1 94.69 254 GLU A C 1
ATOM 2001 O O . GLU A 1 254 ? -6.324 -13.93 19.141 1 94.69 254 GLU A O 1
ATOM 2006 N N . ILE A 1 255 ? -5.27 -13.961 17.156 1 94.19 255 ILE A N 1
ATOM 2007 C CA . ILE A 1 255 ? -4.082 -14.656 17.641 1 94.19 255 ILE A CA 1
ATOM 2008 C C . ILE A 1 255 ? -2.938 -13.664 17.828 1 94.19 255 ILE A C 1
ATOM 2010 O O . ILE A 1 255 ? -2.637 -12.875 16.922 1 94.19 255 ILE A O 1
ATOM 2014 N N . PRO A 1 256 ? -2.342 -13.68 18.969 1 91.81 256 PRO A N 1
ATOM 2015 C CA . PRO A 1 256 ? -1.232 -12.75 19.172 1 91.81 256 PRO A CA 1
ATOM 2016 C C . PRO A 1 256 ? -0.075 -12.984 18.203 1 91.81 256 PRO A C 1
ATOM 2018 O O . PRO A 1 256 ? 0.222 -14.133 17.859 1 91.81 256 PRO A O 1
ATOM 2021 N N . LEU A 1 257 ? 0.532 -11.914 17.812 1 90.38 257 LEU A N 1
ATOM 2022 C CA . LEU A 1 257 ? 1.733 -12.008 16.984 1 90.38 257 LEU A CA 1
ATOM 2023 C C . LEU A 1 257 ? 2.91 -12.539 17.797 1 90.38 257 LEU A C 1
ATOM 2025 O O . LEU A 1 257 ? 3.719 -13.312 17.281 1 90.38 257 LEU A O 1
ATOM 2029 N N . ALA A 1 258 ? 2.965 -12.023 19 1 87.94 258 ALA A N 1
ATOM 2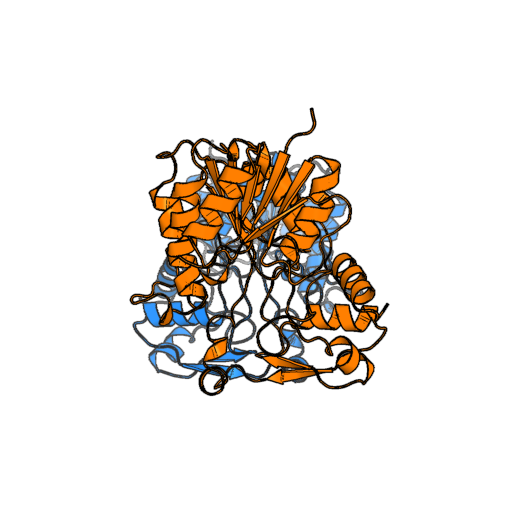030 C CA . ALA A 1 258 ? 4.051 -12.43 19.891 1 87.94 258 ALA A CA 1
ATOM 2031 C C . ALA A 1 258 ? 4.07 -13.945 20.078 1 87.94 258 ALA A C 1
ATOM 2033 O O . ALA A 1 258 ? 3.062 -14.547 20.469 1 87.94 258 ALA A O 1
ATOM 2034 N N . GLY A 1 259 ? 5.215 -14.539 19.734 1 87.31 259 GLY A N 1
ATOM 2035 C CA . GLY A 1 259 ? 5.398 -15.961 19.953 1 87.31 259 GLY A CA 1
ATOM 2036 C C . GLY A 1 259 ? 4.867 -16.812 18.828 1 87.31 259 GLY A C 1
ATOM 2037 O O . GLY A 1 259 ? 5.113 -18.031 18.781 1 87.31 259 GLY A O 1
ATOM 2038 N N . TYR A 1 260 ? 4.113 -16.234 17.844 1 89.81 260 TYR A N 1
ATOM 2039 C CA . TYR A 1 260 ? 3.475 -17.016 16.797 1 89.81 260 TYR A CA 1
ATOM 2040 C C . TYR A 1 260 ? 4.512 -17.719 15.93 1 89.81 260 TYR A C 1
ATOM 2042 O O . TYR A 1 260 ? 4.387 -18.906 15.641 1 89.81 260 TYR A O 1
ATOM 2050 N N . PHE A 1 261 ? 5.605 -17.031 15.57 1 83.12 261 PHE A N 1
ATOM 2051 C CA . PHE A 1 261 ? 6.613 -17.594 14.68 1 83.12 261 PHE A CA 1
ATOM 2052 C C . PHE A 1 261 ? 7.336 -18.75 15.344 1 83.12 261 PHE A C 1
ATOM 2054 O O . PHE A 1 261 ? 7.703 -19.719 14.68 1 83.12 261 PHE A O 1
ATOM 2061 N N . GLU A 1 262 ? 7.57 -18.547 16.625 1 85.19 262 GLU A N 1
ATOM 2062 C CA . GLU A 1 262 ? 8.25 -19.609 17.344 1 85.19 262 GLU A CA 1
ATOM 2063 C C . GLU A 1 262 ? 7.449 -20.906 17.312 1 85.19 262 GLU A C 1
ATOM 2065 O O . GLU A 1 262 ? 8.016 -22 17.234 1 85.19 262 GLU A O 1
ATOM 2070 N N . GLU A 1 263 ? 6.199 -20.719 17.266 1 88.88 263 GLU A N 1
ATOM 2071 C CA . GLU A 1 263 ? 5.32 -21.891 17.297 1 88.88 263 GLU A CA 1
ATOM 2072 C C . GLU A 1 263 ? 5.012 -22.375 15.883 1 88.88 263 GLU A C 1
ATOM 2074 O O . GLU A 1 263 ? 4.676 -23.547 15.695 1 88.88 263 GLU A O 1
ATOM 2079 N N . HIS A 1 264 ? 5.164 -21.438 14.898 1 89 264 HIS A N 1
ATOM 2080 C CA . HIS A 1 264 ? 4.801 -21.766 13.523 1 89 264 HIS A CA 1
ATOM 2081 C C . HIS A 1 264 ? 5.863 -21.297 12.539 1 89 264 HIS A C 1
ATOM 2083 O O . HIS A 1 264 ? 5.57 -20.5 11.641 1 89 264 HIS A O 1
ATOM 2089 N N . PRO A 1 265 ? 7.047 -21.828 12.586 1 82.81 265 PRO A N 1
ATOM 2090 C CA . PRO A 1 265 ? 8.141 -21.344 11.742 1 82.81 265 PRO A CA 1
ATOM 2091 C C . PRO A 1 265 ? 7.836 -21.5 10.25 1 82.81 265 PRO A C 1
ATOM 2093 O O . PRO A 1 265 ? 8.359 -20.734 9.43 1 82.81 265 PRO A O 1
ATOM 2096 N N . GLU A 1 266 ? 6.938 -22.359 9.891 1 80.69 266 GLU A N 1
ATOM 2097 C CA . GLU A 1 266 ? 6.605 -22.609 8.484 1 80.69 266 GLU A CA 1
ATOM 2098 C C . GLU A 1 266 ? 5.855 -21.422 7.887 1 80.69 266 GLU A C 1
ATOM 2100 O O . GLU A 1 266 ? 5.812 -21.266 6.664 1 80.69 266 GLU A O 1
ATOM 2105 N N . TYR A 1 267 ? 5.305 -20.578 8.758 1 82.56 267 TYR A N 1
ATOM 2106 C CA . TYR A 1 267 ? 4.492 -19.469 8.273 1 82.56 267 TYR A CA 1
ATOM 2107 C C . TYR A 1 267 ? 5.301 -18.172 8.234 1 82.56 267 TYR A C 1
ATOM 2109 O O . TYR A 1 267 ? 4.785 -17.125 7.855 1 82.56 267 TYR A O 1
ATOM 2117 N N . SER A 1 268 ? 6.566 -18.297 8.547 1 75.75 268 SER A N 1
ATOM 2118 C CA . SER A 1 268 ? 7.398 -17.109 8.648 1 75.75 268 SER A CA 1
ATOM 2119 C C . SER A 1 268 ? 7.438 -16.344 7.332 1 75.75 268 SER A C 1
ATOM 2121 O O . SER A 1 268 ? 7.5 -15.109 7.328 1 75.75 268 SER A O 1
ATOM 2123 N N . GLY A 1 269 ? 7.211 -17.016 6.25 1 78.81 269 GLY A N 1
ATOM 2124 C CA . GLY A 1 269 ? 7.297 -16.375 4.949 1 78.81 269 GLY A CA 1
ATOM 2125 C C . GLY A 1 269 ? 6.035 -15.625 4.566 1 78.81 269 GLY A C 1
ATOM 2126 O O . GLY A 1 269 ? 6.039 -14.828 3.621 1 78.81 269 GLY A O 1
ATOM 2127 N N . HIS A 1 270 ? 5.004 -15.797 5.449 1 82.5 270 HIS A N 1
ATOM 2128 C CA . HIS A 1 270 ? 3.721 -15.266 5 1 82.5 270 HIS A CA 1
ATOM 2129 C C . HIS A 1 270 ? 3.172 -14.242 5.992 1 82.5 270 HIS A C 1
ATOM 2131 O O . HIS A 1 270 ? 2.135 -13.625 5.742 1 82.5 270 HIS A O 1
ATOM 2137 N N . LEU A 1 271 ? 3.789 -14.156 7.062 1 87.88 271 LEU A N 1
ATOM 2138 C CA . LEU A 1 271 ? 3.316 -13.18 8.039 1 87.88 271 LEU A CA 1
ATOM 2139 C C . LEU A 1 271 ? 3.914 -11.805 7.762 1 87.88 271 LEU A C 1
ATOM 2141 O O . LEU A 1 271 ? 4.727 -11.305 8.547 1 87.88 271 LEU A O 1
ATOM 2145 N N . CYS A 1 272 ? 3.506 -11.227 6.711 1 92.44 272 CYS A N 1
ATOM 2146 C CA . CYS A 1 272 ? 3.941 -9.906 6.262 1 92.44 272 CYS A CA 1
ATOM 2147 C C . CYS A 1 272 ? 2.895 -9.266 5.355 1 92.44 272 CYS A C 1
ATOM 2149 O O . CYS A 1 272 ? 1.956 -9.93 4.918 1 92.44 272 CYS A O 1
ATOM 2151 N N . HIS A 1 273 ? 3.023 -7.969 5.195 1 94.56 273 HIS A N 1
ATOM 2152 C CA . HIS A 1 273 ? 2.182 -7.301 4.211 1 94.56 273 HIS A CA 1
ATOM 2153 C C . HIS A 1 273 ? 2.557 -7.715 2.791 1 94.56 273 HIS A C 1
ATOM 2155 O O . HIS A 1 273 ? 3.74 -7.824 2.463 1 94.56 273 HIS A O 1
ATOM 2161 N N . ARG A 1 274 ? 1.596 -8.008 2.016 1 94.38 274 ARG A N 1
ATOM 2162 C CA . ARG A 1 274 ? 1.801 -8.461 0.645 1 94.38 274 ARG A CA 1
ATOM 2163 C C . ARG A 1 274 ? 1.087 -7.547 -0.346 1 94.38 274 ARG A C 1
ATOM 2165 O O . ARG A 1 274 ? 0.035 -7.906 -0.882 1 94.38 274 ARG A O 1
ATOM 2172 N N . ILE A 1 275 ? 1.693 -6.414 -0.577 1 93.62 275 ILE A N 1
ATOM 2173 C CA . ILE A 1 275 ? 1.211 -5.367 -1.471 1 93.62 275 ILE A CA 1
ATOM 2174 C C . ILE A 1 275 ? 2.238 -5.117 -2.572 1 93.62 275 ILE A C 1
ATOM 2176 O O . ILE A 1 275 ? 3.445 -5.109 -2.314 1 93.62 275 ILE A O 1
ATOM 2180 N N . TYR A 1 276 ? 1.783 -4.883 -3.805 1 94.56 276 TYR A N 1
ATOM 2181 C CA . TYR A 1 276 ? 2.719 -4.824 -4.922 1 94.56 276 TYR A CA 1
ATOM 2182 C C . TYR A 1 276 ? 2.506 -3.561 -5.746 1 94.56 276 TYR A C 1
ATOM 2184 O O . TYR A 1 276 ? 1.369 -3.119 -5.934 1 94.56 276 TYR A O 1
ATOM 2192 N N . ASP A 1 277 ? 3.605 -3.01 -6.184 1 91.5 277 ASP A N 1
ATOM 2193 C CA . ASP A 1 277 ? 3.6 -1.911 -7.148 1 91.5 277 ASP A CA 1
ATOM 2194 C C . ASP A 1 277 ? 3.441 -2.432 -8.57 1 91.5 277 ASP A C 1
ATOM 2196 O O . ASP A 1 277 ? 4.277 -3.193 -9.062 1 91.5 277 ASP A O 1
ATOM 2200 N N . LEU A 1 278 ? 2.402 -2.002 -9.289 1 94.75 278 LEU A N 1
ATOM 2201 C CA . LEU A 1 278 ? 2.094 -2.539 -10.609 1 94.75 278 LEU A CA 1
ATOM 2202 C C . LEU A 1 278 ? 2.557 -1.585 -11.703 1 94.75 278 LEU A C 1
ATOM 2204 O O . LEU A 1 278 ? 2.148 -1.717 -12.859 1 94.75 278 LEU A O 1
ATOM 2208 N N . SER A 1 279 ? 3.357 -0.642 -11.352 1 91.44 279 SER A N 1
ATOM 2209 C CA . SER A 1 279 ? 3.77 0.394 -12.297 1 91.44 279 SER A CA 1
ATOM 2210 C C . SER A 1 279 ? 4.516 -0.205 -13.484 1 91.44 279 SER A C 1
ATOM 2212 O O . SER A 1 279 ? 4.34 0.234 -14.617 1 91.44 279 SER A O 1
ATOM 2214 N N . ALA A 1 280 ? 5.398 -1.222 -13.227 1 95.5 280 ALA A N 1
ATOM 2215 C CA . ALA A 1 280 ? 6.152 -1.839 -14.32 1 95.5 280 ALA A CA 1
ATOM 2216 C C . ALA A 1 280 ? 5.219 -2.479 -15.336 1 95.5 280 ALA A C 1
ATOM 2218 O O . ALA A 1 280 ? 5.449 -2.385 -16.547 1 95.5 280 ALA A O 1
ATOM 2219 N N . LEU A 1 281 ? 4.18 -3.086 -14.828 1 96.12 281 LEU A N 1
ATOM 2220 C CA . LEU A 1 281 ? 3.186 -3.691 -15.703 1 96.12 281 LEU A CA 1
ATOM 2221 C C . LEU A 1 281 ? 2.463 -2.627 -16.531 1 96.12 281 LEU A C 1
ATOM 2223 O O . LEU A 1 281 ? 2.279 -2.787 -17.734 1 96.12 281 LEU A O 1
ATOM 2227 N N . ARG A 1 282 ? 2.104 -1.618 -15.859 1 93.38 282 ARG A N 1
ATOM 2228 C CA . ARG A 1 282 ? 1.413 -0.517 -16.531 1 93.38 282 ARG A CA 1
ATOM 2229 C C . ARG A 1 282 ? 2.279 0.088 -17.625 1 93.38 282 ARG A C 1
ATOM 2231 O O . ARG A 1 282 ? 1.796 0.35 -18.734 1 93.38 282 ARG A O 1
ATOM 2238 N N . GLU A 1 283 ? 3.477 0.321 -17.297 1 94.31 283 GLU A N 1
ATOM 2239 C CA . GLU A 1 283 ? 4.41 0.911 -18.25 1 94.31 283 GLU A CA 1
ATOM 2240 C C . GLU A 1 283 ? 4.621 -0.002 -19.453 1 94.31 283 GLU A C 1
ATOM 2242 O O . GLU A 1 283 ? 4.82 0.475 -20.578 1 94.31 283 GLU A O 1
ATOM 2247 N N . ALA A 1 284 ? 4.52 -1.278 -19.234 1 96.88 284 ALA A N 1
ATOM 2248 C CA . ALA A 1 284 ? 4.711 -2.252 -20.297 1 96.88 284 ALA A CA 1
ATOM 2249 C C . ALA A 1 284 ? 3.457 -2.381 -21.156 1 96.88 284 ALA A C 1
ATOM 2251 O O . ALA A 1 284 ? 3.465 -3.066 -22.188 1 96.88 284 ALA A O 1
ATOM 2252 N N . GLY A 1 285 ? 2.396 -1.757 -20.719 1 95.38 285 GLY A N 1
ATOM 2253 C CA . GLY A 1 285 ? 1.158 -1.742 -21.484 1 95.38 285 GLY A CA 1
ATOM 2254 C C . GLY A 1 285 ? 0.293 -2.965 -21.234 1 95.38 285 GLY A C 1
ATOM 2255 O O . GLY A 1 285 ? -0.581 -3.283 -22.047 1 95.38 285 GLY A O 1
ATOM 2256 N N . VAL A 1 286 ? 0.583 -3.658 -20.219 1 96.5 286 VAL A N 1
ATOM 2257 C CA . VAL A 1 286 ? -0.198 -4.844 -19.875 1 96.5 286 VAL A CA 1
ATOM 2258 C C . VAL A 1 286 ? -1.483 -4.434 -19.172 1 96.5 286 VAL A C 1
ATOM 2260 O O . VAL A 1 286 ? -1.466 -3.555 -18.297 1 96.5 286 VAL A O 1
ATOM 2263 N N . ARG A 1 287 ? -2.512 -5.082 -19.547 1 93.94 287 ARG A N 1
ATOM 2264 C CA . ARG A 1 287 ? -3.777 -4.84 -18.875 1 93.94 287 ARG A CA 1
ATOM 2265 C C . ARG A 1 287 ? -3.68 -5.188 -17.391 1 93.94 287 ARG A C 1
ATOM 2267 O O . ARG A 1 287 ? -3.271 -6.297 -17.031 1 93.94 287 ARG A O 1
ATOM 2274 N N . LEU A 1 288 ? -4.129 -4.262 -16.594 1 96.31 288 LEU A N 1
ATOM 2275 C CA . LEU A 1 288 ? -4.02 -4.457 -15.148 1 96.31 288 LEU A CA 1
ATOM 2276 C C . LEU A 1 288 ? -5.242 -5.191 -14.609 1 96.31 288 LEU A C 1
ATOM 2278 O O . LEU A 1 288 ? -6.344 -5.051 -15.148 1 96.31 288 LEU A O 1
ATOM 2282 N N . PRO A 1 289 ? -5.031 -6 -13.547 1 97.88 289 PRO A N 1
ATOM 2283 C CA . PRO A 1 289 ? -6.176 -6.629 -12.891 1 97.88 289 PRO A CA 1
ATOM 2284 C C . PRO A 1 289 ? -7.207 -5.617 -12.398 1 97.88 289 PRO A C 1
ATOM 2286 O O . PRO A 1 289 ? -6.84 -4.574 -11.852 1 97.88 289 PRO A O 1
ATOM 2289 N N . ASP A 1 290 ? -8.453 -5.898 -12.609 1 96.81 290 ASP A N 1
ATOM 2290 C CA . ASP A 1 290 ? -9.453 -4.891 -12.266 1 96.81 290 ASP A CA 1
ATOM 2291 C C . ASP A 1 290 ? -10.672 -5.523 -11.602 1 96.81 290 ASP A C 1
ATOM 2293 O O . ASP A 1 290 ? -11.648 -4.836 -11.305 1 96.81 290 ASP A O 1
ATOM 2297 N N . THR A 1 291 ? -10.656 -6.82 -11.336 1 98.25 291 THR A N 1
ATOM 2298 C CA . THR A 1 291 ? -11.773 -7.469 -10.648 1 98.25 291 THR A CA 1
ATOM 2299 C C . THR A 1 291 ? -11.781 -7.098 -9.172 1 98.25 291 THR A C 1
ATOM 2301 O O . THR A 1 291 ? -10.797 -7.32 -8.461 1 98.25 291 THR A O 1
ATOM 2304 N N . SER A 1 292 ? -12.914 -6.555 -8.711 1 96.75 292 SER A N 1
ATOM 2305 C CA . SER A 1 292 ? -13.008 -6.25 -7.285 1 96.75 292 SER A CA 1
ATOM 2306 C C . SER A 1 292 ? -12.992 -7.52 -6.441 1 96.75 292 SER A C 1
ATOM 2308 O O . SER A 1 292 ? -13.391 -8.586 -6.91 1 96.75 292 SER A O 1
ATOM 2310 N N . LEU A 1 293 ? -12.57 -7.391 -5.238 1 97.19 293 LEU A N 1
ATOM 2311 C CA . LEU A 1 293 ? -12.484 -8.547 -4.352 1 97.19 293 LEU A CA 1
ATOM 2312 C C . LEU A 1 293 ? -13.859 -9.156 -4.125 1 97.19 293 LEU A C 1
ATOM 2314 O O . LEU A 1 293 ? -14.008 -10.383 -4.129 1 97.19 293 LEU A O 1
ATOM 2318 N N . GLU A 1 294 ? -14.844 -8.32 -3.943 1 98 294 GLU A N 1
ATOM 2319 C CA . GLU A 1 294 ? -16.203 -8.805 -3.725 1 98 294 GLU A CA 1
ATOM 2320 C C . GLU A 1 294 ? -16.703 -9.633 -4.91 1 98 294 GLU A C 1
ATOM 2322 O O . GLU A 1 294 ? -17.234 -10.727 -4.727 1 98 294 GLU A O 1
ATOM 2327 N N . THR A 1 295 ? -16.453 -9.102 -6.113 1 98.62 295 THR A N 1
ATOM 2328 C CA . THR A 1 295 ? -16.875 -9.797 -7.328 1 98.62 295 THR A CA 1
ATOM 2329 C C . THR A 1 295 ? -16.141 -11.133 -7.469 1 98.62 295 THR A C 1
ATOM 2331 O O . THR A 1 295 ? -16.766 -12.164 -7.727 1 98.62 295 THR A O 1
ATOM 2334 N N . GLY A 1 296 ? -14.836 -11.094 -7.293 1 98.62 296 GLY A N 1
ATOM 2335 C CA . GLY A 1 296 ? -14.047 -12.305 -7.43 1 98.62 296 GLY A CA 1
ATOM 2336 C C . GLY A 1 296 ? -14.406 -13.367 -6.406 1 98.62 296 GLY A C 1
ATOM 2337 O O . GLY A 1 296 ? -14.508 -14.547 -6.734 1 98.62 296 GLY A O 1
ATOM 2338 N N . LEU A 1 297 ? -14.633 -12.945 -5.156 1 98.25 297 LEU A N 1
ATOM 2339 C CA . LEU A 1 297 ? -14.961 -13.891 -4.094 1 98.25 297 LEU A CA 1
ATOM 2340 C C . LEU A 1 297 ? -16.344 -14.492 -4.309 1 98.25 297 LEU A C 1
ATOM 2342 O O . LEU A 1 297 ? -16.578 -15.656 -3.98 1 98.25 297 LEU A O 1
ATOM 2346 N N . LYS A 1 298 ? -17.266 -13.68 -4.836 1 98.62 298 LYS A N 1
ATOM 2347 C CA . LYS A 1 298 ? -18.578 -14.211 -5.18 1 98.62 298 LYS A CA 1
ATOM 2348 C C . LYS A 1 298 ? -18.469 -15.344 -6.195 1 98.62 298 LYS A C 1
ATOM 2350 O O . LYS A 1 298 ? -19.062 -16.406 -6.012 1 98.62 298 LYS A O 1
ATOM 2355 N N . ILE A 1 299 ? -17.688 -15.133 -7.23 1 98.5 299 ILE A N 1
ATOM 2356 C CA . ILE A 1 299 ? -17.469 -16.141 -8.266 1 98.5 299 ILE A CA 1
ATOM 2357 C C . ILE A 1 299 ? -16.781 -17.359 -7.656 1 98.5 299 ILE A C 1
ATOM 2359 O O . ILE A 1 299 ? -17.125 -18.5 -7.965 1 98.5 299 ILE A O 1
ATOM 2363 N N . HIS A 1 300 ? -15.773 -17.094 -6.789 1 97.62 300 HIS A N 1
ATOM 2364 C CA . HIS A 1 300 ? -15.039 -18.156 -6.117 1 97.62 300 HIS A CA 1
ATOM 2365 C C . HIS A 1 300 ? -15.969 -19.031 -5.289 1 97.62 300 HIS A C 1
ATOM 2367 O O . HIS A 1 300 ? -15.953 -20.266 -5.414 1 97.62 300 HIS A O 1
ATOM 2373 N N . LEU A 1 301 ? -16.812 -18.406 -4.5 1 97.81 301 LEU A N 1
ATOM 2374 C CA . LEU A 1 301 ? -17.75 -19.125 -3.641 1 97.81 301 LEU A CA 1
ATOM 2375 C C . LEU A 1 301 ? -18.734 -19.938 -4.473 1 97.81 301 LEU A C 1
ATOM 2377 O O . LEU A 1 301 ? -19.047 -21.094 -4.129 1 97.81 301 LEU A O 1
ATOM 2381 N N . LYS A 1 302 ? -19.219 -19.375 -5.562 1 97.75 302 LYS A N 1
ATOM 2382 C CA . LYS A 1 302 ? -20.109 -20.094 -6.465 1 97.75 302 LYS A CA 1
ATOM 2383 C C . LYS A 1 302 ? -19.438 -21.344 -7.02 1 97.75 302 LYS A C 1
ATOM 2385 O O . LYS A 1 302 ? -20.062 -22.406 -7.09 1 97.75 302 LYS A O 1
ATOM 2390 N N . SER A 1 303 ? -18.203 -21.188 -7.328 1 96.25 303 SER A N 1
ATOM 2391 C CA . SER A 1 303 ? -17.469 -22.312 -7.902 1 96.25 303 SER A CA 1
ATOM 2392 C C . SER A 1 303 ? -17.281 -23.438 -6.883 1 96.25 303 SER A C 1
ATOM 2394 O O . SER A 1 303 ? -17.078 -24.594 -7.254 1 96.25 303 SER A O 1
ATOM 2396 N N . LEU A 1 304 ? -17.328 -23.094 -5.605 1 96 304 LEU A N 1
ATOM 2397 C CA . LEU A 1 304 ? -17.141 -24.078 -4.543 1 96 304 LEU A CA 1
ATOM 2398 C C . LEU A 1 304 ? -18.484 -24.641 -4.082 1 96 304 LEU A C 1
ATOM 2400 O O . LEU A 1 304 ? -18.531 -25.531 -3.242 1 96 304 LEU A O 1
ATOM 2404 N N . GLY A 1 305 ? -19.578 -24.078 -4.609 1 95.88 305 GLY A N 1
ATOM 2405 C CA . GLY A 1 305 ? -20.891 -24.609 -4.34 1 95.88 305 GLY A CA 1
ATOM 2406 C C . GLY A 1 305 ? -21.594 -23.938 -3.182 1 95.88 305 GLY A C 1
ATOM 2407 O O . GLY A 1 305 ? -22.547 -24.469 -2.617 1 95.88 305 GLY A O 1
ATOM 2408 N N . TYR A 1 306 ? -21.125 -22.75 -2.781 1 95.94 306 TYR A N 1
ATOM 2409 C CA . TYR A 1 306 ? -21.703 -22.109 -1.606 1 95.94 306 TYR A CA 1
ATOM 2410 C C . TYR A 1 306 ? -22.625 -20.969 -2.008 1 95.94 306 TYR A C 1
ATOM 2412 O O . TYR A 1 306 ? -23.328 -20.406 -1.17 1 95.94 306 TYR A O 1
ATOM 2420 N N . LEU A 1 307 ? -22.641 -20.578 -3.234 1 92.81 307 LEU A N 1
ATOM 2421 C CA . LEU A 1 307 ? -23.562 -19.578 -3.764 1 92.81 307 LEU A CA 1
ATOM 2422 C C . LEU A 1 307 ? -24.234 -20.078 -5.035 1 92.81 307 LEU A C 1
ATOM 2424 O O . LEU A 1 307 ? -23.672 -20.906 -5.758 1 92.81 307 LEU A O 1
ATOM 2428 N N . MET B 1 1 ? 11.555 42.094 -8.891 1 69.88 1 MET B N 1
ATOM 2429 C CA . MET B 1 1 ? 11.211 42.031 -7.473 1 69.88 1 MET B CA 1
ATOM 2430 C C . MET B 1 1 ? 10.922 40.594 -7.043 1 69.88 1 MET B C 1
ATOM 2432 O O . MET B 1 1 ? 10.453 39.781 -7.844 1 69.88 1 MET B O 1
ATOM 2436 N N . LYS B 1 2 ? 11.312 40.094 -5.809 1 88.88 2 LYS B N 1
ATOM 2437 C CA . LYS B 1 2 ? 11.102 38.719 -5.332 1 88.88 2 LYS B CA 1
ATOM 2438 C C . LYS B 1 2 ? 9.617 38.438 -5.137 1 88.88 2 LYS B C 1
ATOM 2440 O O . LYS B 1 2 ? 8.859 39.312 -4.727 1 88.88 2 LYS B O 1
ATOM 2445 N N . LYS B 1 3 ? 9.156 37.344 -5.617 1 96.56 3 LYS B N 1
ATOM 2446 C CA . LYS B 1 3 ? 7.797 36.906 -5.316 1 96.56 3 LYS B CA 1
ATOM 2447 C C . LYS B 1 3 ? 7.52 36.969 -3.816 1 96.56 3 LYS B C 1
ATOM 2449 O O . LYS B 1 3 ? 8.445 37 -3.006 1 96.56 3 LYS B O 1
ATOM 2454 N N . LYS B 1 4 ? 6.305 37.219 -3.516 1 98.31 4 LYS B N 1
ATOM 2455 C CA . LYS B 1 4 ? 5.906 37.406 -2.123 1 98.31 4 LYS B CA 1
ATOM 2456 C C . LYS B 1 4 ? 5.012 36.25 -1.656 1 98.31 4 LYS B C 1
ATOM 2458 O O . LYS B 1 4 ? 4.078 35.875 -2.361 1 98.31 4 LYS B O 1
ATOM 2463 N N . ALA B 1 5 ? 5.344 35.688 -0.492 1 98.38 5 ALA B N 1
ATOM 2464 C CA . ALA B 1 5 ? 4.555 34.594 0.083 1 98.38 5 ALA B CA 1
ATOM 2465 C C . ALA B 1 5 ? 4.051 34.969 1.477 1 98.38 5 ALA B C 1
ATOM 2467 O O . ALA B 1 5 ? 4.777 35.594 2.266 1 98.38 5 ALA B O 1
ATOM 2468 N N . LEU B 1 6 ? 2.812 34.656 1.741 1 98.69 6 LEU B N 1
ATOM 2469 C CA . LEU B 1 6 ? 2.236 34.75 3.078 1 98.69 6 LEU B CA 1
ATOM 2470 C C . LEU B 1 6 ? 1.963 33.375 3.664 1 98.69 6 LEU B C 1
ATOM 2472 O O . LEU B 1 6 ? 1.358 32.531 3.008 1 98.69 6 LEU B O 1
ATOM 2476 N N . ILE B 1 7 ? 2.43 33.188 4.84 1 98.56 7 ILE B N 1
ATOM 2477 C CA . ILE B 1 7 ? 2.172 31.938 5.555 1 98.56 7 ILE B CA 1
ATOM 2478 C C . ILE B 1 7 ? 1.283 32.219 6.766 1 98.56 7 ILE B C 1
ATOM 2480 O O . ILE B 1 7 ? 1.676 32.938 7.68 1 98.56 7 ILE B O 1
ATOM 2484 N N . ILE B 1 8 ? 0.05 31.75 6.723 1 98.31 8 ILE B N 1
ATOM 2485 C CA . ILE B 1 8 ? -0.786 31.781 7.918 1 98.31 8 ILE B CA 1
ATOM 2486 C C . ILE B 1 8 ? -0.345 30.672 8.883 1 98.31 8 ILE B C 1
ATOM 2488 O O . ILE B 1 8 ? -0.447 29.484 8.562 1 98.31 8 ILE B O 1
ATOM 2492 N N . GLY B 1 9 ? -0.033 31 10.039 1 95.5 9 GLY B N 1
ATOM 2493 C CA . GLY B 1 9 ? 0.856 30.234 10.898 1 95.5 9 GLY B CA 1
ATOM 2494 C C . GLY B 1 9 ? 2.307 30.672 10.789 1 95.5 9 GLY B C 1
ATOM 2495 O O . GLY B 1 9 ? 2.613 31.859 10.883 1 95.5 9 GLY B O 1
ATOM 2496 N N . GLY B 1 10 ? 3.336 29.906 10.664 1 91.31 10 GLY B N 1
ATOM 2497 C CA . GLY B 1 10 ? 4.711 30.219 10.32 1 91.31 10 GLY B CA 1
ATOM 2498 C C . GLY B 1 10 ? 5.699 29.891 11.422 1 91.31 10 GLY B C 1
ATOM 2499 O O . GLY B 1 10 ? 6.914 29.922 11.211 1 91.31 10 GLY B O 1
ATOM 2500 N N . SER B 1 11 ? 5.148 29.484 12.508 1 91.94 11 SER B N 1
ATOM 2501 C CA . SER B 1 11 ? 6.043 29.219 13.633 1 91.94 11 SER B CA 1
ATOM 2502 C C . SER B 1 11 ? 5.922 27.766 14.102 1 91.94 11 SER B C 1
ATOM 2504 O O . SER B 1 11 ? 6.59 27.359 15.055 1 91.94 11 SER B O 1
ATOM 2506 N N . GLY B 1 12 ? 5.109 27.047 13.5 1 93.44 12 GLY B N 1
ATOM 2507 C CA . GLY B 1 12 ? 4.891 25.672 13.891 1 93.44 12 GLY B CA 1
ATOM 2508 C C . GLY B 1 12 ? 5.773 24.688 13.141 1 93.44 12 GLY B C 1
ATOM 2509 O O . GLY B 1 12 ? 6.75 25.094 12.5 1 93.44 12 GLY B O 1
ATOM 2510 N N . GLY B 1 13 ? 5.547 23.422 13.328 1 94.38 13 GLY B N 1
ATOM 2511 C CA . GLY B 1 13 ? 6.344 22.391 12.68 1 94.38 13 GLY B CA 1
ATOM 2512 C C . GLY B 1 13 ? 6.387 22.516 11.172 1 94.38 13 GLY B C 1
ATOM 2513 O O . GLY B 1 13 ? 7.445 22.797 10.602 1 94.38 13 GLY B O 1
ATOM 2514 N N . LEU B 1 14 ? 5.215 22.406 10.578 1 97.5 14 LEU B N 1
ATOM 2515 C CA . LEU B 1 14 ? 5.16 22.531 9.125 1 97.5 14 LEU B CA 1
ATOM 2516 C C . LEU B 1 14 ? 5.316 23.969 8.68 1 97.5 14 LEU B C 1
ATOM 2518 O O . LEU B 1 14 ? 6.137 24.281 7.816 1 97.5 14 LEU B O 1
ATOM 2522 N N . SER B 1 15 ? 4.566 24.906 9.305 1 97.62 15 SER B N 1
ATOM 2523 C CA . SER B 1 15 ? 4.555 26.297 8.867 1 97.62 15 SER B CA 1
ATOM 2524 C C . SER B 1 15 ? 5.914 26.953 9.062 1 97.62 15 SER B C 1
ATOM 2526 O O . SER B 1 15 ? 6.336 27.781 8.258 1 97.62 15 SER B O 1
ATOM 2528 N N . GLY B 1 16 ? 6.57 26.594 10.164 1 96.38 16 GLY B N 1
ATOM 2529 C CA . GLY B 1 16 ? 7.906 27.125 10.391 1 96.38 16 GLY B CA 1
ATOM 2530 C C . GLY B 1 16 ? 8.914 26.672 9.352 1 96.38 16 GLY B C 1
ATOM 2531 O O . GLY B 1 16 ? 9.703 27.469 8.852 1 96.38 16 GLY B O 1
ATOM 2532 N N . ARG B 1 17 ? 8.891 25.391 9 1 96.56 17 ARG B N 1
ATOM 2533 C CA . ARG B 1 17 ? 9.789 24.844 7.984 1 96.56 17 ARG B CA 1
ATOM 2534 C C . ARG B 1 17 ? 9.477 25.438 6.613 1 96.56 17 ARG B C 1
ATOM 2536 O O . ARG B 1 17 ? 10.391 25.734 5.84 1 96.56 17 ARG B O 1
ATOM 2543 N N . LEU B 1 18 ? 8.188 25.516 6.387 1 97.81 18 LEU B N 1
ATOM 2544 C CA . LEU B 1 18 ? 7.758 26.109 5.129 1 97.81 18 LEU B CA 1
ATOM 2545 C C . LEU B 1 18 ? 8.281 27.547 4.996 1 97.81 18 LEU B C 1
ATOM 2547 O O . LEU B 1 18 ? 8.805 27.922 3.945 1 97.81 18 LEU B O 1
ATOM 2551 N N . ALA B 1 19 ? 8.188 28.328 6.047 1 97.5 19 ALA B N 1
ATOM 2552 C CA . ALA B 1 19 ? 8.688 29.703 6.047 1 97.5 19 ALA B CA 1
ATOM 2553 C C . ALA B 1 19 ? 10.195 29.734 5.797 1 97.5 19 ALA B C 1
ATOM 2555 O O . ALA B 1 19 ? 10.68 30.531 4.996 1 97.5 19 ALA B O 1
ATOM 2556 N N . ALA B 1 20 ? 10.898 28.859 6.434 1 96.38 20 ALA B N 1
ATOM 2557 C CA . ALA B 1 20 ? 12.352 28.812 6.332 1 96.38 20 ALA B CA 1
ATOM 2558 C C . ALA B 1 20 ? 12.789 28.469 4.91 1 96.38 20 ALA B C 1
ATOM 2560 O O . ALA B 1 20 ? 13.742 29.062 4.387 1 96.38 20 ALA B O 1
ATOM 2561 N N . LEU B 1 21 ? 12.117 27.531 4.328 1 96.75 21 LEU B N 1
ATOM 2562 C CA . LEU B 1 21 ? 12.477 27.078 2.99 1 96.75 21 LEU B CA 1
ATOM 2563 C C . LEU B 1 21 ? 12.016 28.078 1.933 1 96.75 21 LEU B C 1
ATOM 2565 O O . LEU B 1 21 ? 12.672 28.25 0.904 1 96.75 21 LEU B O 1
ATOM 2569 N N . ALA B 1 22 ? 10.922 28.719 2.217 1 97.38 22 ALA B N 1
ATOM 2570 C CA . ALA B 1 22 ? 10.328 29.641 1.252 1 97.38 22 ALA B CA 1
ATOM 2571 C C . ALA B 1 22 ? 11.203 30.875 1.064 1 97.38 22 ALA B C 1
ATOM 2573 O O . ALA B 1 22 ? 11.148 31.531 0.018 1 97.38 22 ALA B O 1
ATOM 2574 N N . LYS B 1 23 ? 12.031 31.234 1.984 1 96.38 23 LYS B N 1
ATOM 2575 C CA . LYS B 1 23 ? 12.836 32.438 1.961 1 96.38 23 LYS B CA 1
ATOM 2576 C C . LYS B 1 23 ? 13.812 32.438 0.794 1 96.38 23 LYS B C 1
ATOM 2578 O O . LYS B 1 23 ? 14.273 33.5 0.347 1 96.38 23 LYS B O 1
ATOM 2583 N N . ASP B 1 24 ? 14.117 31.281 0.366 1 93.75 24 ASP B N 1
ATOM 2584 C CA . ASP B 1 24 ? 15.07 31.156 -0.735 1 93.75 24 ASP B CA 1
ATOM 2585 C C . ASP B 1 24 ? 14.484 31.719 -2.031 1 93.75 24 ASP B C 1
ATOM 2587 O O . ASP B 1 24 ? 15.227 32.156 -2.918 1 93.75 24 ASP B O 1
ATOM 2591 N N . GLU B 1 25 ? 13.195 31.75 -2.062 1 94.75 25 GLU B N 1
ATOM 2592 C CA . GLU B 1 25 ? 12.57 32.094 -3.33 1 94.75 25 GLU B CA 1
ATOM 2593 C C . GLU B 1 25 ? 11.578 33.25 -3.146 1 94.75 25 GLU B C 1
ATOM 2595 O O . GLU B 1 25 ? 11.188 33.906 -4.117 1 94.75 25 GLU B O 1
ATOM 2600 N N . TYR B 1 26 ? 11.211 33.531 -1.896 1 97.62 26 TYR B N 1
ATOM 2601 C CA . TYR B 1 26 ? 10.148 34.5 -1.639 1 97.62 26 TYR B CA 1
ATOM 2602 C C . TYR B 1 26 ? 10.57 35.5 -0.562 1 97.62 26 TYR B C 1
ATOM 2604 O O . TYR B 1 26 ? 11.398 35.188 0.294 1 97.62 26 TYR B O 1
ATOM 2612 N N . GLU B 1 27 ? 10.062 36.688 -0.757 1 98.31 27 GLU B N 1
ATOM 2613 C CA . GLU B 1 27 ? 9.883 37.531 0.439 1 98.31 27 GLU B CA 1
ATOM 2614 C C . GLU B 1 27 ? 8.711 37.031 1.281 1 98.31 27 GLU B C 1
ATOM 2616 O O . GLU B 1 27 ? 7.578 36.938 0.797 1 98.31 27 GLU B O 1
ATOM 2621 N N . VAL B 1 28 ? 8.961 36.688 2.596 1 98.38 28 VAL B N 1
ATOM 2622 C CA . VAL B 1 28 ? 8 35.875 3.328 1 98.38 28 VAL B CA 1
ATOM 2623 C C . VAL B 1 28 ? 7.391 36.688 4.465 1 98.38 28 VAL B C 1
ATOM 2625 O O . VAL B 1 28 ? 8.102 37.375 5.188 1 98.38 28 VAL B O 1
ATOM 2628 N N . TRP B 1 29 ? 6.074 36.656 4.613 1 98.31 29 TRP B N 1
ATOM 2629 C CA . TRP B 1 29 ? 5.316 37.094 5.77 1 98.31 29 TRP B CA 1
ATOM 2630 C C . TRP B 1 29 ? 4.668 35.938 6.5 1 98.31 29 TRP B C 1
ATOM 2632 O O . TRP B 1 29 ? 4.336 34.906 5.887 1 98.31 29 TRP B O 1
ATOM 2642 N N . ALA B 1 30 ? 4.484 36.062 7.785 1 98.31 30 ALA B N 1
ATOM 2643 C CA . ALA B 1 30 ? 3.779 35.062 8.594 1 98.31 30 ALA B CA 1
ATOM 2644 C C . ALA B 1 30 ? 2.719 35.719 9.469 1 98.31 30 ALA B C 1
ATOM 2646 O O . ALA B 1 30 ? 2.967 36.781 10.078 1 98.31 30 ALA B O 1
ATOM 2647 N N . VAL B 1 31 ? 1.571 35.188 9.469 1 97.88 31 VAL B N 1
ATOM 2648 C CA . VAL B 1 31 ? 0.527 35.594 10.391 1 97.88 31 VAL B CA 1
ATOM 2649 C C . VAL B 1 31 ? 0.539 34.719 11.633 1 97.88 31 VAL B C 1
ATOM 2651 O O . VAL B 1 31 ? 0.247 33.5 11.539 1 97.88 31 VAL B O 1
ATOM 2654 N N . THR B 1 32 ? 0.848 35.25 12.703 1 97.12 32 THR B N 1
ATOM 2655 C CA . THR B 1 32 ? 0.815 34.5 13.961 1 97.12 32 THR B CA 1
ATOM 2656 C C . THR B 1 32 ? 0.283 35.375 15.086 1 97.12 32 THR B C 1
ATOM 2658 O O . THR B 1 32 ? 0.104 36.594 14.906 1 97.12 32 THR B O 1
ATOM 2661 N N . ARG B 1 33 ? 0.03 34.812 16.266 1 95.81 33 ARG B N 1
ATOM 2662 C CA . ARG B 1 33 ? -0.388 35.562 17.438 1 95.81 33 ARG B CA 1
ATOM 2663 C C . ARG B 1 33 ? 0.801 36.25 18.109 1 95.81 33 ARG B C 1
ATOM 2665 O O . ARG B 1 33 ? 0.632 37 19.062 1 95.81 33 ARG B O 1
ATOM 2672 N N . GLY B 1 34 ? 2.006 35.969 17.547 1 93.25 34 GLY B N 1
ATOM 2673 C CA . GLY B 1 34 ? 3.215 36.625 18.031 1 93.25 34 GLY B CA 1
ATOM 2674 C C . GLY B 1 34 ? 3.781 36 19.281 1 93.25 34 GLY B C 1
ATOM 2675 O O . GLY B 1 34 ? 4.551 36.625 20.016 1 93.25 34 GLY B O 1
ATOM 2676 N N . GLN B 1 35 ? 3.4 34.781 19.531 1 91.12 35 GLN B N 1
ATOM 2677 C CA . GLN B 1 35 ? 3.811 34.125 20.766 1 91.12 35 GLN B CA 1
ATOM 2678 C C . GLN B 1 35 ? 5.117 33.344 20.578 1 91.12 35 GLN B C 1
ATOM 2680 O O . GLN B 1 35 ? 5.801 33.031 21.547 1 91.12 35 GLN B O 1
ATOM 2685 N N . ARG B 1 36 ? 5.547 32.938 19.406 1 91.25 36 ARG B N 1
ATOM 2686 C CA . ARG B 1 36 ? 6.766 32.188 19.062 1 91.25 36 ARG B CA 1
ATOM 2687 C C . ARG B 1 36 ? 7.629 32.969 18.094 1 91.25 36 ARG B C 1
ATOM 2689 O O . ARG B 1 36 ? 7.109 33.75 17.266 1 91.25 36 ARG B O 1
ATOM 2696 N N . PRO B 1 37 ? 8.836 32.812 18.25 1 90.62 37 PRO B N 1
ATOM 2697 C CA . PRO B 1 37 ? 9.734 33.5 17.312 1 90.62 37 PRO B CA 1
ATOM 2698 C C . PRO B 1 37 ? 9.609 32.969 15.891 1 90.62 37 PRO B C 1
ATOM 2700 O O . PRO B 1 37 ? 9.352 31.781 15.688 1 90.62 37 PRO B O 1
ATOM 2703 N N . LEU B 1 38 ? 9.773 33.969 14.984 1 94.12 38 LEU B N 1
ATOM 2704 C CA . LEU B 1 38 ? 9.859 33.594 13.578 1 94.12 38 LEU B CA 1
ATOM 2705 C C . LEU B 1 38 ? 11.32 33.531 13.125 1 94.12 38 LEU B C 1
ATOM 2707 O O . LEU B 1 38 ? 12.203 34.062 13.797 1 94.12 38 LEU B O 1
ATOM 2711 N N . GLY B 1 39 ? 11.602 32.812 12.117 1 91 39 GLY B N 1
ATOM 2712 C CA . GLY B 1 39 ? 12.945 32.812 11.547 1 91 39 GLY B CA 1
ATOM 2713 C C . GLY B 1 39 ? 13.391 34.188 11.055 1 91 39 GLY B C 1
ATOM 2714 O O . GLY B 1 39 ? 12.562 35.062 10.852 1 91 39 GLY B O 1
ATOM 2715 N N . ASP B 1 40 ? 14.719 34.312 10.828 1 92.62 40 ASP B N 1
ATOM 2716 C CA . ASP B 1 40 ? 15.281 35.562 10.336 1 92.62 40 ASP B CA 1
ATOM 2717 C C . ASP B 1 40 ? 14.734 35.906 8.953 1 92.62 40 ASP B C 1
ATOM 2719 O O . ASP B 1 40 ? 14.578 35.031 8.102 1 92.62 40 ASP B O 1
ATO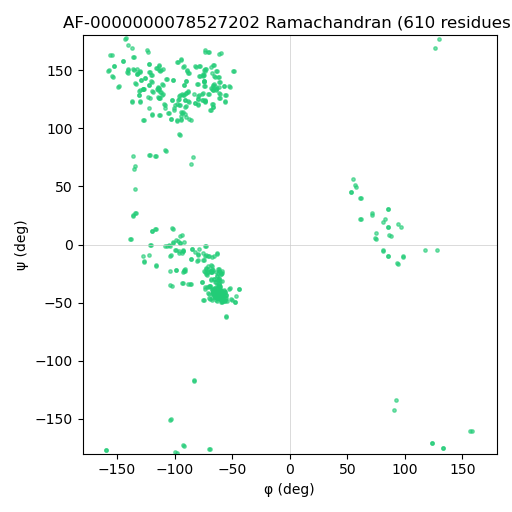M 2723 N N . GLY B 1 41 ? 14.367 37.156 8.82 1 94.94 41 GLY B N 1
ATOM 2724 C CA . GLY B 1 41 ? 13.977 37.625 7.5 1 94.94 41 GLY B CA 1
ATOM 2725 C C . GLY B 1 41 ? 12.508 37.406 7.203 1 94.94 41 GLY B C 1
ATOM 2726 O O . GLY B 1 41 ? 12.047 37.656 6.086 1 94.94 41 GLY B O 1
ATOM 2727 N N . ILE B 1 42 ? 11.727 36.969 8.172 1 97 42 ILE B N 1
ATOM 2728 C CA . ILE B 1 42 ? 10.297 36.75 7.98 1 97 42 ILE B CA 1
ATOM 2729 C C . ILE B 1 42 ? 9.516 37.906 8.594 1 97 42 ILE B C 1
ATOM 2731 O O . ILE B 1 42 ? 9.688 38.219 9.766 1 97 42 ILE B O 1
ATOM 2735 N N . HIS B 1 43 ? 8.68 38.562 7.812 1 97.19 43 HIS B N 1
ATOM 2736 C CA . HIS B 1 43 ? 7.863 39.656 8.289 1 97.19 43 HIS B CA 1
ATOM 2737 C C . HIS B 1 43 ? 6.684 39.156 9.117 1 97.19 43 HIS B C 1
ATOM 2739 O O . HIS B 1 43 ? 5.926 38.281 8.664 1 97.19 43 HIS B O 1
ATOM 2745 N N . LEU B 1 44 ? 6.539 39.75 10.242 1 97.69 44 LEU B N 1
ATOM 2746 C CA . LEU B 1 44 ? 5.449 39.344 11.125 1 97.69 44 LEU B CA 1
ATOM 2747 C C . LEU B 1 44 ? 4.195 40.156 10.859 1 97.69 44 LEU B C 1
ATOM 2749 O O . LEU B 1 44 ? 4.254 41.375 10.844 1 97.69 44 LEU B O 1
ATOM 2753 N N . LEU B 1 45 ? 3.148 39.531 10.586 1 98 45 LEU B N 1
ATOM 2754 C CA . LEU B 1 45 ? 1.798 40.094 10.703 1 98 45 LEU B CA 1
ATOM 2755 C C . LEU B 1 45 ? 1.095 39.5 11.93 1 98 45 LEU B C 1
ATOM 2757 O O . LEU B 1 45 ? 0.774 38.312 11.969 1 98 45 LEU B O 1
ATOM 2761 N N . LYS B 1 46 ? 0.834 40.344 12.914 1 97.5 46 LYS B N 1
ATOM 2762 C CA . LYS B 1 46 ? 0.312 39.844 14.188 1 97.5 46 LYS B CA 1
ATOM 2763 C C . LYS B 1 46 ? -1.214 39.844 14.188 1 97.5 46 LYS B C 1
ATOM 2765 O O . LYS B 1 46 ? -1.844 40.906 14.188 1 97.5 46 LYS B O 1
ATOM 2770 N N . ALA B 1 47 ? -1.803 38.688 14.203 1 97.31 47 ALA B N 1
ATOM 2771 C CA . ALA B 1 47 ? -3.254 38.531 14.266 1 97.31 47 ALA B CA 1
ATOM 2772 C C . ALA B 1 47 ? -3.631 37.156 14.812 1 97.31 47 ALA B C 1
ATOM 2774 O O . ALA B 1 47 ? -2.883 36.188 14.648 1 97.31 47 ALA B O 1
ATOM 2775 N N . ASP B 1 48 ? -4.758 37.062 15.484 1 95.81 48 ASP B N 1
ATOM 2776 C CA . ASP B 1 48 ? -5.395 35.812 15.844 1 95.81 48 ASP B CA 1
ATOM 2777 C C . ASP B 1 48 ? -6.375 35.375 14.758 1 95.81 48 ASP B C 1
ATOM 2779 O O . ASP B 1 48 ? -7.375 36.031 14.508 1 95.81 48 ASP B O 1
ATOM 2783 N N . ARG B 1 49 ? -6.094 34.219 14.188 1 94.5 49 ARG B N 1
ATOM 2784 C CA . ARG B 1 49 ? -6.91 33.75 13.078 1 94.5 49 ARG B CA 1
ATOM 2785 C C . ARG B 1 49 ? -8.359 33.562 13.508 1 94.5 49 ARG B C 1
ATOM 2787 O O . ARG B 1 49 ? -9.266 33.562 12.672 1 94.5 49 ARG B O 1
ATOM 2794 N N . ASN B 1 50 ? -8.625 33.375 14.805 1 95.31 50 ASN B N 1
ATOM 2795 C CA . ASN B 1 50 ? -9.984 33.188 15.305 1 95.31 50 ASN B CA 1
ATOM 2796 C C . ASN B 1 50 ? -10.734 34.5 15.461 1 95.31 50 ASN B C 1
ATOM 2798 O O . ASN B 1 50 ? -11.945 34.5 15.68 1 95.31 50 ASN B O 1
ATOM 2802 N N . ASP B 1 51 ? -9.984 35.594 15.406 1 96 51 ASP B N 1
ATOM 2803 C CA . ASP B 1 51 ? -10.578 36.938 15.344 1 96 51 ASP B CA 1
ATOM 2804 C C . ASP B 1 51 ? -10.68 37.406 13.898 1 96 51 ASP B C 1
ATOM 2806 O O . ASP B 1 51 ? -9.766 38.062 13.383 1 96 51 ASP B O 1
ATOM 2810 N N . THR B 1 52 ? -11.828 37.156 13.344 1 95.5 52 THR B N 1
ATOM 2811 C CA . THR B 1 52 ? -12.023 37.375 11.914 1 95.5 52 THR B CA 1
ATOM 2812 C C . THR B 1 52 ? -11.758 38.812 11.523 1 95.5 52 THR B C 1
ATOM 2814 O O . THR B 1 52 ? -11.102 39.094 10.516 1 95.5 52 THR B O 1
ATOM 2817 N N . ASP B 1 53 ? -12.227 39.719 12.328 1 96.06 53 ASP B N 1
ATOM 2818 C CA . ASP B 1 53 ? -12.07 41.156 12.016 1 96.06 53 ASP B CA 1
ATOM 2819 C C . ASP B 1 53 ? -10.609 41.562 12.102 1 96.06 53 ASP B C 1
ATOM 2821 O O . ASP B 1 53 ? -10.109 42.281 11.219 1 96.06 53 ASP B O 1
ATOM 2825 N N . ASN B 1 54 ? -10.039 41.125 13.133 1 96.06 54 ASN B N 1
ATOM 2826 C CA . ASN B 1 54 ? -8.625 41.469 13.297 1 96.06 54 ASN B CA 1
ATOM 2827 C C . ASN B 1 54 ? -7.773 40.844 12.188 1 96.06 54 ASN B C 1
ATOM 2829 O O . ASN B 1 54 ? -6.844 41.5 11.695 1 96.06 54 ASN B O 1
ATOM 2833 N N . PHE B 1 55 ? -8.055 39.688 11.844 1 97.38 55 PHE B N 1
ATOM 2834 C CA . PHE B 1 55 ? -7.348 39 10.766 1 97.38 55 PHE B CA 1
ATOM 2835 C C . PHE B 1 55 ? -7.48 39.75 9.453 1 97.38 55 PHE B C 1
ATOM 2837 O O . PHE B 1 55 ? -6.48 40.062 8.805 1 97.38 55 PHE B O 1
ATOM 2844 N N . LYS B 1 56 ? -8.664 40.094 9.109 1 97.38 56 LYS B N 1
ATOM 2845 C CA . LYS B 1 56 ? -8.938 40.812 7.875 1 97.38 56 LYS B CA 1
ATOM 2846 C C . LYS B 1 56 ? -8.227 42.156 7.863 1 97.38 56 LYS B C 1
ATOM 2848 O O . LYS B 1 56 ? -7.574 42.531 6.875 1 97.38 56 LYS B O 1
ATOM 2853 N N . LYS B 1 57 ? -8.336 42.875 8.953 1 97.5 57 LYS B N 1
ATOM 2854 C CA . LYS B 1 57 ? -7.711 44.188 9.062 1 97.5 57 LYS B CA 1
ATOM 2855 C C . LYS B 1 57 ? -6.195 44.094 8.883 1 97.5 57 LYS B C 1
ATOM 2857 O O . LYS B 1 57 ? -5.602 44.906 8.148 1 97.5 57 LYS B O 1
ATOM 2862 N N . THR B 1 58 ? -5.633 43.125 9.562 1 97.88 58 THR B N 1
ATOM 2863 C CA . THR B 1 58 ? -4.188 42.938 9.523 1 97.88 58 THR B CA 1
ATOM 2864 C C . THR B 1 58 ? -3.721 42.656 8.102 1 97.88 58 THR B C 1
ATOM 2866 O O . THR B 1 58 ? -2.734 43.219 7.629 1 97.88 58 THR B O 1
ATOM 2869 N N . ILE B 1 59 ? -4.414 41.812 7.41 1 98 59 ILE B N 1
ATOM 2870 C CA . ILE B 1 59 ? -4.059 41.438 6.047 1 98 59 ILE B CA 1
ATOM 2871 C C . ILE B 1 59 ? -4.184 42.656 5.125 1 98 59 ILE B C 1
ATOM 2873 O O . ILE B 1 59 ? -3.279 42.938 4.34 1 98 59 ILE B O 1
ATOM 2877 N N . LEU B 1 60 ? -5.25 43.375 5.273 1 96.62 60 LEU B N 1
ATOM 2878 C CA . LEU B 1 60 ? -5.504 44.5 4.398 1 96.62 60 LEU B CA 1
ATOM 2879 C C . LEU B 1 60 ? -4.516 45.656 4.676 1 96.62 60 LEU B C 1
ATOM 2881 O O . LEU B 1 60 ? -4.035 46.281 3.744 1 96.62 60 LEU B O 1
ATOM 2885 N N . GLU B 1 61 ? -4.195 45.844 5.875 1 97.06 61 GLU B N 1
ATOM 2886 C CA . GLU B 1 61 ? -3.324 46.938 6.262 1 97.06 61 GLU B CA 1
ATOM 2887 C C . GLU B 1 61 ? -1.875 46.656 5.871 1 97.06 61 GLU B C 1
ATOM 2889 O O . GLU B 1 61 ? -1.056 47.594 5.812 1 97.06 61 GLU B O 1
ATOM 2894 N N . ALA B 1 62 ? -1.62 45.406 5.723 1 96.81 62 ALA B N 1
ATOM 2895 C CA . ALA B 1 62 ? -0.275 45.094 5.258 1 96.81 62 ALA B CA 1
ATOM 2896 C C . ALA B 1 62 ? 0.002 45.719 3.895 1 96.81 62 ALA B C 1
ATOM 2898 O O . ALA B 1 62 ? 1.16 45.875 3.5 1 96.81 62 ALA B O 1
ATOM 2899 N N . ASP B 1 63 ? -1.018 46 3.143 1 95.69 63 ASP B N 1
ATOM 2900 C CA . ASP B 1 63 ? -0.94 46.656 1.839 1 95.69 63 ASP B CA 1
ATOM 2901 C C . ASP B 1 63 ? 0.031 45.938 0.915 1 95.69 63 ASP B C 1
ATOM 2903 O O . ASP B 1 63 ? 0.945 46.531 0.358 1 95.69 63 ASP B O 1
ATOM 2907 N N . THR B 1 64 ? -0.097 44.656 0.924 1 96.81 64 THR B N 1
ATOM 2908 C CA . THR B 1 64 ? 0.746 43.75 0.129 1 96.81 64 THR B CA 1
ATOM 2909 C C . THR B 1 64 ? -0.103 42.75 -0.636 1 96.81 64 THR B C 1
ATOM 2911 O O . THR B 1 64 ? -1.05 42.188 -0.086 1 96.81 64 THR B O 1
ATOM 2914 N N . ASN B 1 65 ? 0.132 42.656 -1.923 1 97.19 65 ASN B N 1
ATOM 2915 C CA . ASN B 1 65 ? -0.386 41.5 -2.686 1 97.19 65 ASN B CA 1
ATOM 2916 C C . ASN B 1 65 ? 0.619 40.375 -2.74 1 97.19 65 ASN B C 1
ATOM 2918 O O . ASN B 1 65 ? 1.769 40.562 -3.137 1 97.19 65 ASN B O 1
ATOM 2922 N N . TRP B 1 66 ? 0.205 39.219 -2.398 1 98.06 66 TRP B N 1
ATOM 2923 C CA . TRP B 1 66 ? 1.097 38.062 -2.359 1 98.06 66 TRP B CA 1
ATOM 2924 C C . TRP B 1 66 ? 0.902 37.188 -3.588 1 98.06 66 TRP B C 1
ATOM 2926 O O . TRP B 1 66 ? -0.223 37.031 -4.062 1 98.06 66 TRP B O 1
ATOM 2936 N N . ASP B 1 67 ? 1.977 36.688 -4.066 1 97.62 67 ASP B N 1
ATOM 2937 C CA . ASP B 1 67 ? 1.914 35.75 -5.184 1 97.62 67 ASP B CA 1
ATOM 2938 C C . ASP B 1 67 ? 1.276 34.438 -4.758 1 97.62 67 ASP B C 1
ATOM 2940 O O . ASP B 1 67 ? 0.653 33.75 -5.57 1 97.62 67 ASP B O 1
ATOM 2944 N N . ILE B 1 68 ? 1.472 34.094 -3.488 1 98.06 68 ILE B N 1
ATOM 2945 C CA . ILE B 1 68 ? 0.91 32.875 -2.967 1 98.06 68 ILE B CA 1
ATOM 2946 C C . ILE B 1 68 ? 0.686 33 -1.463 1 98.06 68 ILE B C 1
ATOM 2948 O O . ILE B 1 68 ? 1.471 33.625 -0.764 1 98.06 68 ILE B O 1
ATOM 2952 N N . VAL B 1 69 ? -0.363 32.406 -0.975 1 98.56 69 VAL B N 1
ATOM 2953 C CA . VAL B 1 69 ? -0.656 32.281 0.45 1 98.56 69 VAL B CA 1
ATOM 2954 C C . VAL B 1 69 ? -0.718 30.797 0.842 1 98.56 69 VAL B C 1
ATOM 2956 O O . VAL B 1 69 ? -1.339 29.984 0.147 1 98.56 69 VAL B O 1
ATOM 2959 N N . PHE B 1 70 ? -0.032 30.453 1.901 1 98.69 70 PHE B N 1
ATOM 2960 C CA . PHE B 1 70 ? -0.095 29.125 2.508 1 98.69 70 PHE B CA 1
ATOM 2961 C C . PHE B 1 70 ? -0.839 29.172 3.838 1 98.69 70 PHE B C 1
ATOM 2963 O O . PHE B 1 70 ? -0.447 29.906 4.746 1 98.69 70 PHE B O 1
ATOM 2970 N N . ASP B 1 71 ? -1.874 28.453 3.918 1 98.75 71 ASP B N 1
ATOM 2971 C CA . ASP B 1 71 ? -2.58 28.344 5.191 1 98.75 71 ASP B CA 1
ATOM 2972 C C . ASP B 1 71 ? -2.281 27.016 5.875 1 98.75 71 ASP B C 1
ATOM 2974 O O . ASP B 1 71 ? -2.885 25.984 5.543 1 98.75 71 ASP B O 1
ATOM 2978 N N . CYS B 1 72 ? -1.519 27.031 6.922 1 98.44 72 CYS B N 1
ATOM 2979 C CA . CYS B 1 72 ? -1.074 25.812 7.602 1 98.44 72 CYS B CA 1
ATOM 2980 C C . CYS B 1 72 ? -1.899 25.562 8.859 1 98.44 72 CYS B C 1
ATOM 2982 O O . CYS B 1 72 ? -1.667 24.578 9.57 1 98.44 72 CYS B O 1
ATOM 2984 N N . ILE B 1 73 ? -2.877 26.438 9.125 1 97.75 73 ILE B N 1
ATOM 2985 C CA . ILE B 1 73 ? -3.6 26.281 10.383 1 97.75 73 ILE B CA 1
ATOM 2986 C C . ILE B 1 73 ? -5.098 26.453 10.133 1 97.75 73 ILE B C 1
ATOM 2988 O O . ILE B 1 73 ? -5.824 26.938 11 1 97.75 73 ILE B O 1
ATOM 2992 N N . CYS B 1 74 ? -5.543 26.203 8.938 1 98 74 CYS B N 1
ATOM 2993 C CA . CYS B 1 74 ? -6.977 26.156 8.664 1 98 74 CYS B CA 1
ATOM 2994 C C . CYS B 1 74 ? -7.629 24.953 9.328 1 98 74 CYS B C 1
ATOM 2996 O O . CYS B 1 74 ? -7.371 23.812 8.945 1 98 74 CYS B O 1
ATOM 2998 N N . MET B 1 75 ? -8.57 25.156 10.305 1 96.44 75 MET B N 1
ATOM 2999 C CA . MET B 1 75 ? -8.977 24.062 11.188 1 96.44 75 MET B CA 1
ATOM 3000 C C . MET B 1 75 ? -10.445 23.719 10.984 1 96.44 75 MET B C 1
ATOM 3002 O O . MET B 1 75 ? -10.898 22.656 11.406 1 96.44 75 MET B O 1
ATOM 3006 N N . ASN B 1 76 ? -11.18 24.672 10.367 1 96.56 76 ASN B N 1
ATOM 3007 C CA . ASN B 1 76 ? -12.625 24.484 10.32 1 96.56 76 ASN B CA 1
ATOM 3008 C C . ASN B 1 76 ? -13.266 25.312 9.219 1 96.56 76 ASN B C 1
ATOM 3010 O O . ASN B 1 76 ? -12.57 26.016 8.484 1 96.56 76 ASN B O 1
ATOM 3014 N N . GLU B 1 77 ? -14.586 25.234 9.172 1 96.31 77 GLU B N 1
ATOM 3015 C CA . GLU B 1 77 ? -15.367 25.938 8.156 1 96.31 77 GLU B CA 1
ATOM 3016 C C . GLU B 1 77 ? -15.18 27.453 8.242 1 96.31 77 GLU B C 1
ATOM 3018 O O . GLU B 1 77 ? -15.078 28.125 7.223 1 96.31 77 GLU B O 1
ATOM 3023 N N . LYS B 1 78 ? -15.172 27.906 9.43 1 96 78 LYS B N 1
ATOM 3024 C CA . LYS B 1 78 ? -15.039 29.344 9.641 1 96 78 LYS B CA 1
ATOM 3025 C C . LYS B 1 78 ? -13.719 29.859 9.07 1 96 78 LYS B C 1
ATOM 3027 O O . LYS B 1 78 ? -13.688 30.906 8.43 1 96 78 LYS B O 1
ATOM 3032 N N . HIS B 1 79 ? -12.633 29.141 9.305 1 97.5 79 HIS B N 1
ATOM 3033 C CA . HIS B 1 79 ? -11.328 29.516 8.781 1 97.5 79 HIS B CA 1
ATOM 3034 C C . HIS B 1 79 ? -11.336 29.547 7.254 1 97.5 79 HIS B C 1
ATOM 3036 O O . HIS B 1 79 ? -10.781 30.453 6.637 1 97.5 79 HIS B O 1
ATOM 3042 N N . ALA B 1 80 ? -11.938 28.547 6.652 1 97.88 80 ALA B N 1
ATOM 3043 C CA . ALA B 1 80 ? -12.008 28.453 5.199 1 97.88 80 ALA B CA 1
ATOM 3044 C C . ALA B 1 80 ? -12.789 29.609 4.605 1 97.88 80 ALA B C 1
ATOM 3046 O O . ALA B 1 80 ? -12.352 30.234 3.637 1 97.88 80 ALA B O 1
ATOM 3047 N N . LEU B 1 81 ? -13.914 29.922 5.238 1 96.81 81 LEU B N 1
ATOM 3048 C CA . LEU B 1 81 ? -14.727 31.047 4.777 1 96.81 81 LEU B CA 1
ATOM 3049 C C . LEU B 1 81 ? -13.977 32.375 4.918 1 96.81 81 LEU B C 1
ATOM 3051 O O . LEU B 1 81 ? -14.078 33.219 4.051 1 96.81 81 LEU B O 1
ATOM 3055 N N . GLN B 1 82 ? -13.266 32.438 6.008 1 97.44 82 GLN B N 1
ATOM 3056 C CA . GLN B 1 82 ? -12.438 33.625 6.23 1 97.44 82 GLN B CA 1
ATOM 3057 C C . GLN B 1 82 ? -11.438 33.812 5.098 1 97.44 82 GLN B C 1
ATOM 3059 O O . GLN B 1 82 ? -11.273 34.906 4.582 1 97.44 82 GLN B O 1
ATOM 3064 N N . ASP B 1 83 ? -10.773 32.719 4.672 1 97.88 83 ASP B N 1
ATOM 3065 C CA . ASP B 1 83 ? -9.812 32.781 3.576 1 97.88 83 ASP B CA 1
ATOM 3066 C C . ASP B 1 83 ? -10.492 33.219 2.279 1 97.88 83 ASP B C 1
ATOM 3068 O O . ASP B 1 83 ? -9.977 34.094 1.57 1 97.88 83 ASP B O 1
ATOM 3072 N N . LEU B 1 84 ? -11.633 32.719 1.997 1 97.06 84 LEU B N 1
ATOM 3073 C CA . LEU B 1 84 ? -12.344 32.969 0.748 1 97.06 84 LEU B CA 1
ATOM 3074 C C . LEU B 1 84 ? -12.891 34.406 0.722 1 97.06 84 LEU B C 1
ATOM 3076 O O . LEU B 1 84 ? -13.133 34.938 -0.351 1 97.06 84 LEU B O 1
ATOM 3080 N N . ASN B 1 85 ? -13.086 34.938 1.865 1 95.88 85 ASN B N 1
ATOM 3081 C CA . ASN B 1 85 ? -13.602 36.281 1.959 1 95.88 85 ASN B CA 1
ATOM 3082 C C . ASN B 1 85 ? -12.477 37.312 1.887 1 95.88 85 ASN B C 1
ATOM 3084 O O . ASN B 1 85 ? -12.672 38.438 1.359 1 95.88 85 ASN B O 1
ATOM 3088 N N . VAL B 1 86 ? -11.336 37.031 2.396 1 96.88 86 VAL B N 1
ATOM 3089 C CA . VAL B 1 86 ? -10.281 38.031 2.609 1 96.88 86 VAL B CA 1
ATOM 3090 C C . VAL B 1 86 ? -9.344 38.031 1.404 1 96.88 86 VAL B C 1
ATOM 3092 O O . VAL B 1 86 ? -8.891 39.094 0.981 1 96.88 86 VAL B O 1
ATOM 3095 N N . PHE B 1 87 ? -9.094 36.938 0.735 1 97.12 87 PHE B N 1
ATOM 3096 C CA . PHE B 1 87 ? -7.891 36.844 -0.081 1 97.12 87 PHE B CA 1
ATOM 3097 C C . PHE B 1 87 ? -8.203 37.125 -1.546 1 97.12 87 PHE B C 1
ATOM 3099 O O . PHE B 1 87 ? -7.309 37.469 -2.324 1 97.12 87 PHE B O 1
ATOM 3106 N N . PRO B 1 88 ? -9.516 36.938 -1.924 1 95.25 88 PRO B N 1
ATOM 3107 C CA . PRO B 1 88 ? -9.781 37.375 -3.299 1 95.25 88 PRO B CA 1
ATOM 3108 C C . PRO B 1 88 ? -9.383 38.812 -3.551 1 95.25 88 PRO B C 1
ATOM 3110 O O . PRO B 1 88 ? -9.75 39.719 -2.775 1 95.25 88 PRO B O 1
ATOM 3113 N N . GLY B 1 89 ? -8.602 39.062 -4.609 1 93.44 89 GLY B N 1
ATOM 3114 C CA . GLY B 1 89 ? -8.117 40.375 -4.941 1 93.44 89 GLY B CA 1
ATOM 3115 C C . GLY B 1 89 ? -6.75 40.688 -4.363 1 93.44 89 GLY B C 1
ATOM 3116 O O . GLY B 1 89 ? -6.086 41.625 -4.797 1 93.44 89 GLY B O 1
ATOM 3117 N N . ILE B 1 90 ? -6.363 39.875 -3.387 1 96.12 90 ILE B N 1
ATOM 3118 C CA . ILE B 1 90 ? -5.078 40.094 -2.723 1 96.12 90 ILE B CA 1
ATOM 3119 C C . ILE B 1 90 ? -4.066 39.062 -3.236 1 96.12 90 ILE B C 1
ATOM 3121 O O . ILE B 1 90 ? -2.871 39.344 -3.326 1 96.12 90 ILE B O 1
ATOM 3125 N N . THR B 1 91 ? -4.551 37.875 -3.518 1 97 91 THR B N 1
ATOM 3126 C CA . THR B 1 91 ? -3.762 36.812 -4.117 1 97 91 THR B CA 1
ATOM 3127 C C . THR B 1 91 ? -4.613 35.969 -5.07 1 97 91 THR B C 1
ATOM 3129 O O . THR B 1 91 ? -5.844 36.031 -5.016 1 97 91 THR B O 1
ATOM 3132 N N . LYS B 1 92 ? -3.91 35.312 -5.957 1 96 92 LYS B N 1
ATOM 3133 C CA . LYS B 1 92 ? -4.605 34.438 -6.875 1 96 92 LYS B CA 1
ATOM 3134 C C . LYS B 1 92 ? -4.336 32.969 -6.531 1 96 92 LYS B C 1
ATOM 3136 O O . LYS B 1 92 ? -4.879 32.062 -7.164 1 96 92 LYS B O 1
ATOM 3141 N N . ARG B 1 93 ? -3.506 32.75 -5.484 1 97.75 93 ARG B N 1
ATOM 3142 C CA . ARG B 1 93 ? -3.047 31.406 -5.215 1 97.75 93 ARG B CA 1
ATOM 3143 C C . ARG B 1 93 ? -3.09 31.094 -3.723 1 97.75 93 ARG B C 1
ATOM 3145 O O . ARG B 1 93 ? -2.477 31.812 -2.92 1 97.75 93 ARG B O 1
ATOM 3152 N N . LEU B 1 94 ? -3.834 30.031 -3.334 1 98.12 94 LEU B N 1
ATOM 3153 C CA . LEU B 1 94 ? -3.967 29.609 -1.942 1 98.12 94 LEU B CA 1
ATOM 3154 C C . LEU B 1 94 ? -3.689 28.109 -1.795 1 98.12 94 LEU B C 1
ATOM 3156 O O . LEU B 1 94 ? -4.281 27.297 -2.5 1 98.12 94 LEU B O 1
ATOM 3160 N N . VAL B 1 95 ? -2.742 27.766 -0.97 1 98.38 95 VAL B N 1
ATOM 3161 C CA . VAL B 1 95 ? -2.428 26.391 -0.629 1 98.38 95 VAL B CA 1
ATOM 3162 C C . VAL B 1 95 ? -2.762 26.125 0.838 1 98.38 95 VAL B C 1
ATOM 3164 O O . VAL B 1 95 ? -2.316 26.859 1.722 1 98.38 95 VAL B O 1
ATOM 3167 N N . VAL B 1 96 ? -3.57 25.094 1.096 1 98.62 96 VAL B N 1
ATOM 3168 C CA . VAL B 1 96 ? -4.09 24.844 2.438 1 98.62 96 VAL B CA 1
ATOM 3169 C C . VAL B 1 96 ? -3.756 23.422 2.875 1 98.62 96 VAL B C 1
ATOM 3171 O O . VAL B 1 96 ? -3.852 22.484 2.082 1 98.62 96 VAL B O 1
ATOM 3174 N N . ILE B 1 97 ? -3.453 23.266 4.164 1 98.31 97 ILE B N 1
ATOM 3175 C CA . ILE B 1 97 ? -3.154 21.953 4.711 1 98.31 97 ILE B CA 1
ATOM 3176 C C . ILE B 1 97 ? -4.414 21.344 5.32 1 98.31 97 ILE B C 1
ATOM 3178 O O . ILE B 1 97 ? -5.039 21.953 6.195 1 98.31 97 ILE B O 1
ATOM 3182 N N . SER B 1 98 ? -4.785 20.281 4.832 1 98.44 98 SER B N 1
ATOM 3183 C CA . SER B 1 98 ? -5.766 19.422 5.477 1 98.44 98 SER B CA 1
ATOM 3184 C C . SER B 1 98 ? -5.098 18.219 6.141 1 98.44 98 SER B C 1
ATOM 3186 O O . SER B 1 98 ? -4.031 18.344 6.746 1 98.44 98 SER B O 1
ATOM 3188 N N . THR B 1 99 ? -5.777 17.125 6.227 1 97.12 99 THR B N 1
ATOM 3189 C CA . THR B 1 99 ? -5.277 15.953 6.938 1 97.12 99 THR B CA 1
ATOM 3190 C C . THR B 1 99 ? -5.875 14.672 6.363 1 97.12 99 THR B C 1
ATOM 3192 O O . THR B 1 99 ? -6.996 14.68 5.855 1 97.12 99 THR B O 1
ATOM 3195 N N . ASP B 1 100 ? -5.148 13.602 6.512 1 95.88 100 ASP B N 1
ATOM 3196 C CA . ASP B 1 100 ? -5.691 12.312 6.102 1 95.88 100 ASP B CA 1
ATOM 3197 C C . ASP B 1 100 ? -6.766 11.828 7.078 1 95.88 100 ASP B C 1
ATOM 3199 O O . ASP B 1 100 ? -7.52 10.906 6.773 1 95.88 100 ASP B O 1
ATOM 3203 N N . SER B 1 101 ? -6.938 12.484 8.195 1 94.56 101 SER B N 1
ATOM 3204 C CA . SER B 1 101 ? -7.914 12.094 9.211 1 94.56 101 SER B CA 1
ATOM 3205 C C . SER B 1 101 ? -9.344 12.273 8.695 1 94.56 101 SER B C 1
ATOM 3207 O O . SER B 1 101 ? -10.289 11.781 9.305 1 94.56 101 SER B O 1
ATOM 3209 N N . VAL B 1 102 ? -9.453 12.914 7.582 1 96.88 102 VAL B N 1
ATOM 3210 C CA . VAL B 1 102 ? -10.797 13.156 7.059 1 96.88 102 VAL B CA 1
ATOM 3211 C C . VAL B 1 102 ? -11.383 11.859 6.523 1 96.88 102 VAL B C 1
ATOM 3213 O O . VAL B 1 102 ? -12.594 11.758 6.305 1 96.88 102 VAL B O 1
ATOM 3216 N N . TYR B 1 103 ? -10.531 10.883 6.207 1 96.25 103 TYR B N 1
ATOM 3217 C CA . TYR B 1 103 ? -11.008 9.602 5.711 1 96.25 103 TYR B CA 1
ATOM 3218 C C . TYR B 1 103 ? -11.609 8.766 6.84 1 96.25 103 TYR B C 1
ATOM 3220 O O . TYR B 1 103 ? -11.164 8.852 7.984 1 96.25 103 TYR B O 1
ATOM 3228 N N . ASP B 1 104 ? -12.586 8.023 6.543 1 94.19 104 ASP B N 1
ATOM 3229 C CA . ASP B 1 104 ? -13.117 7.027 7.473 1 94.19 104 ASP B CA 1
ATOM 3230 C C . ASP B 1 104 ? -12.109 5.914 7.727 1 94.19 104 ASP B C 1
ATOM 3232 O O . ASP B 1 104 ? -11.789 5.137 6.82 1 94.19 104 ASP B O 1
ATOM 3236 N N . PRO B 1 105 ? -11.672 5.746 8.984 1 89.56 105 PRO B N 1
ATOM 3237 C CA . PRO B 1 105 ? -10.602 4.781 9.258 1 89.56 105 PRO B CA 1
ATOM 3238 C C . PRO B 1 105 ? -11.039 3.336 9.016 1 89.56 105 PRO B C 1
ATOM 3240 O O . PRO B 1 105 ? -10.195 2.457 8.82 1 89.56 105 PRO B O 1
ATOM 3243 N N . LEU B 1 106 ? -12.32 3.061 9.031 1 85.06 106 LEU B N 1
ATOM 3244 C CA . LEU B 1 106 ? -12.828 1.699 8.891 1 85.06 106 LEU B CA 1
ATOM 3245 C C . LEU B 1 106 ? -12.961 1.319 7.418 1 85.06 106 LEU B C 1
ATOM 3247 O O . LEU B 1 106 ? -13.125 0.142 7.09 1 85.06 106 LEU B O 1
ATOM 3251 N N . ARG B 1 107 ? -12.859 2.355 6.523 1 88.62 107 ARG B N 1
ATOM 3252 C CA . ARG B 1 107 ? -13.148 2.098 5.117 1 88.62 107 ARG B CA 1
ATOM 3253 C C . ARG B 1 107 ? -12.086 2.713 4.215 1 88.62 107 ARG B C 1
ATOM 3255 O O . ARG B 1 107 ? -12.352 3.035 3.057 1 88.62 107 ARG B O 1
ATOM 3262 N N . LYS B 1 108 ? -10.945 2.852 4.719 1 89.69 108 LYS B N 1
ATOM 3263 C CA . LYS B 1 108 ? -9.867 3.424 3.922 1 89.69 108 LYS B CA 1
ATOM 3264 C C . LYS B 1 108 ? -9.359 2.426 2.885 1 89.69 108 LYS B C 1
ATOM 3266 O O . LYS B 1 108 ? -9.234 1.233 3.172 1 89.69 108 LYS B O 1
ATOM 3271 N N . ASP B 1 109 ? -9.086 2.984 1.766 1 88.06 109 ASP B N 1
ATOM 3272 C CA . ASP B 1 109 ? -8.43 2.182 0.741 1 88.06 109 ASP B CA 1
ATOM 3273 C C . ASP B 1 109 ? -6.922 2.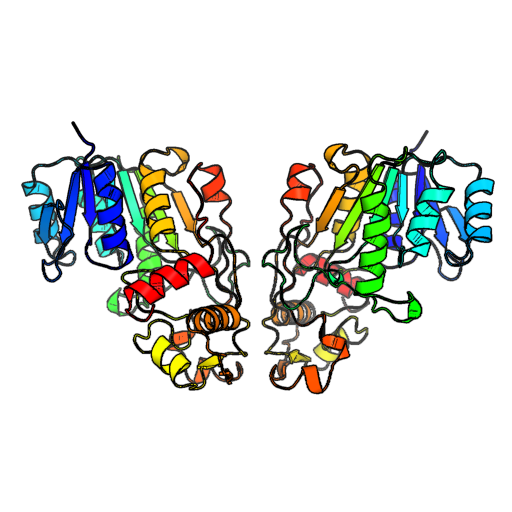117 0.979 1 88.06 109 ASP B C 1
ATOM 3275 O O . ASP B 1 109 ? -6.359 2.977 1.66 1 88.06 109 ASP B O 1
ATOM 3279 N N . THR B 1 110 ? -6.34 1.082 0.52 1 88.06 110 THR B N 1
ATOM 3280 C CA . THR B 1 110 ? -4.887 0.938 0.557 1 88.06 110 THR B CA 1
ATOM 3281 C C . THR B 1 110 ? -4.344 0.606 -0.829 1 88.06 110 THR B C 1
ATOM 3283 O O . THR B 1 110 ? -4.531 -0.505 -1.327 1 88.06 110 THR B O 1
ATOM 3286 N N . PRO B 1 111 ? -3.717 1.568 -1.412 1 89.56 111 PRO B N 1
ATOM 3287 C CA . PRO B 1 111 ? -3.486 2.924 -0.91 1 89.56 111 PRO B CA 1
ATOM 3288 C C . PRO B 1 111 ? -4.715 3.82 -1.043 1 89.56 111 PRO B C 1
ATOM 3290 O O . PRO B 1 111 ? -5.555 3.598 -1.918 1 89.56 111 PRO B O 1
ATOM 3293 N N . GLN B 1 112 ? -4.777 4.789 -0.194 1 93.19 112 GLN B N 1
ATOM 3294 C CA . GLN B 1 112 ? -5.863 5.766 -0.197 1 93.19 112 GLN B CA 1
ATOM 3295 C C . GLN B 1 112 ? -5.641 6.832 -1.266 1 93.19 112 GLN B C 1
ATOM 3297 O O . GLN B 1 112 ? -4.547 7.395 -1.369 1 93.19 112 GLN B O 1
ATOM 3302 N N . LYS B 1 113 ? -6.625 7.082 -2.123 1 94.25 113 LYS B N 1
ATOM 3303 C CA . LYS B 1 113 ? -6.645 8.172 -3.094 1 94.25 113 LYS B CA 1
ATOM 3304 C C . LYS B 1 113 ? -7.449 9.359 -2.574 1 94.25 113 LYS B C 1
ATOM 3306 O O . LYS B 1 113 ? -7.93 9.344 -1.438 1 94.25 113 LYS B O 1
ATOM 3311 N N . GLU B 1 114 ? -7.551 10.398 -3.383 1 97.75 114 GLU B N 1
ATOM 3312 C CA . GLU B 1 114 ? -8.211 11.625 -2.949 1 97.75 114 GLU B CA 1
ATOM 3313 C C . GLU B 1 114 ? -9.703 11.398 -2.711 1 97.75 114 GLU B C 1
ATOM 3315 O O . GLU B 1 114 ? -10.305 12.039 -1.847 1 97.75 114 GLU B O 1
ATOM 3320 N N . ASP B 1 115 ? -10.172 10.445 -3.49 1 95.94 115 ASP B N 1
ATOM 3321 C CA . ASP B 1 115 ? -11.562 10.07 -3.262 1 95.94 115 ASP B CA 1
ATOM 3322 C C . ASP B 1 115 ? -11.664 8.883 -2.311 1 95.94 115 ASP B C 1
ATOM 3324 O O . ASP B 1 115 ? -10.688 8.164 -2.102 1 95.94 115 ASP B O 1
ATOM 3328 N N . GLY B 1 116 ? -12.766 8.703 -1.7 1 94 116 GLY B N 1
ATOM 3329 C CA . GLY B 1 116 ? -13 7.613 -0.769 1 94 116 GLY B CA 1
ATOM 3330 C C . GLY B 1 116 ? -14.133 7.887 0.198 1 94 116 GLY B C 1
ATOM 3331 O O . GLY B 1 116 ? -15.031 8.68 -0.096 1 94 116 GLY B O 1
ATOM 3332 N N . TYR B 1 117 ? -14.109 7.125 1.298 1 94.75 117 TYR B N 1
ATOM 3333 C CA . TYR B 1 117 ? -15.086 7.336 2.361 1 94.75 117 TYR B CA 1
ATOM 3334 C C . TYR B 1 117 ? -14.555 8.305 3.41 1 94.75 117 TYR B C 1
ATOM 3336 O O . TYR B 1 117 ? -13.383 8.242 3.783 1 94.75 117 TYR B O 1
ATOM 3344 N N . PHE B 1 118 ? -15.406 9.195 3.834 1 96.75 118 PHE B N 1
ATOM 3345 C CA . PHE B 1 118 ? -14.969 10.281 4.707 1 96.75 118 PHE B CA 1
ATOM 3346 C C . PHE B 1 118 ? -15.742 10.266 6.016 1 96.75 118 PHE B C 1
ATOM 3348 O O . PHE B 1 118 ? -16.812 9.672 6.102 1 96.75 118 PHE B O 1
ATOM 3355 N N . VAL B 1 119 ? -15.086 10.828 6.973 1 94.31 119 VAL B N 1
ATOM 3356 C CA . VAL B 1 119 ? -15.797 11.148 8.203 1 94.31 119 VAL B CA 1
ATOM 3357 C C . VAL B 1 119 ? -16.828 12.242 7.945 1 94.31 119 VAL B C 1
ATOM 3359 O O . VAL B 1 119 ? -16.5 13.305 7.414 1 94.31 119 VAL B O 1
ATOM 3362 N N . GLU B 1 120 ? -18.047 11.992 8.188 1 95.25 120 GLU B N 1
ATOM 3363 C CA . GLU B 1 120 ? -19.125 12.969 8.047 1 95.25 120 GLU B CA 1
ATOM 3364 C C . GLU B 1 120 ? -19.828 13.195 9.383 1 95.25 120 GLU B C 1
ATOM 3366 O O . GLU B 1 120 ? -20.469 12.281 9.914 1 95.25 120 GLU B O 1
ATOM 3371 N N . GLU B 1 121 ? -19.656 14.328 9.859 1 94.94 121 GLU B N 1
ATOM 3372 C CA . GLU B 1 121 ? -20.25 14.672 11.148 1 94.94 121 GLU B CA 1
ATOM 3373 C C . GLU B 1 121 ? -21.172 15.883 11.023 1 94.94 121 GLU B C 1
ATOM 3375 O O . GLU B 1 121 ? -20.938 16.766 10.188 1 94.94 121 GLU B O 1
ATOM 3380 N N . GLU B 1 122 ? -22.141 15.875 11.812 1 92.56 122 GLU B N 1
ATOM 3381 C CA . GLU B 1 122 ? -23.078 17 11.875 1 92.56 122 GLU B CA 1
ATOM 3382 C C . GLU B 1 122 ? -23 17.719 13.219 1 92.56 122 GLU B C 1
ATOM 3384 O O . GLU B 1 122 ? -22.547 17.125 14.211 1 92.56 122 GLU B O 1
ATOM 3389 N N . GLY B 1 123 ? -23.344 18.922 13.195 1 93 123 GLY B N 1
ATOM 3390 C CA . GLY B 1 123 ? -23.375 19.703 14.422 1 93 123 GLY B CA 1
ATOM 3391 C C . GLY B 1 123 ? -22.516 20.953 14.352 1 93 123 GLY B C 1
ATOM 3392 O O . GLY B 1 123 ? -22.047 21.328 13.281 1 93 123 GLY B O 1
ATOM 3393 N N . GLU B 1 124 ? -22.391 21.562 15.523 1 91.69 124 GLU B N 1
ATOM 3394 C CA . GLU B 1 124 ? -21.547 22.75 15.625 1 91.69 124 GLU B CA 1
ATOM 3395 C C . GLU B 1 124 ? -20.062 22.375 15.68 1 91.69 124 GLU B C 1
ATOM 3397 O O . GLU B 1 124 ? -19.703 21.297 16.172 1 91.69 124 GLU B O 1
ATOM 3402 N N . PRO B 1 125 ? -19.266 23.172 15.102 1 89.5 125 PRO B N 1
ATOM 3403 C CA . PRO B 1 125 ? -17.844 22.875 15.055 1 89.5 125 PRO B CA 1
ATOM 3404 C C . PRO B 1 125 ? -17.297 22.375 16.391 1 89.5 125 PRO B C 1
ATOM 3406 O O . PRO B 1 125 ? -16.453 21.469 16.406 1 89.5 125 PRO B O 1
ATOM 3409 N N . GLU B 1 126 ? -17.781 22.938 17.438 1 90.69 126 GLU B N 1
ATOM 3410 C CA . GLU B 1 126 ? -17.266 22.594 18.766 1 90.69 126 GLU B CA 1
ATOM 3411 C C . GLU B 1 126 ? -17.625 21.172 19.141 1 90.69 126 GLU B C 1
ATOM 3413 O O . GLU B 1 126 ? -17 20.594 20.031 1 90.69 126 GLU B O 1
ATOM 3418 N N . THR B 1 127 ? -18.594 20.578 18.484 1 92.94 127 THR B N 1
ATOM 3419 C CA . THR B 1 127 ? -19.047 19.25 18.812 1 92.94 127 THR B CA 1
ATOM 3420 C C . THR B 1 127 ? -18.438 18.203 17.875 1 92.94 127 THR B C 1
ATOM 3422 O O . THR B 1 127 ? -18.609 17 18.062 1 92.94 127 THR B O 1
ATOM 3425 N N . LEU B 1 128 ? -17.734 18.688 16.938 1 93.81 128 LEU B N 1
ATOM 3426 C CA . LEU B 1 128 ? -17.141 17.781 15.945 1 93.81 128 LEU B CA 1
ATOM 3427 C C . LEU B 1 128 ? -15.734 17.375 16.344 1 93.81 128 LEU B C 1
ATOM 3429 O O . LEU B 1 128 ? -15.078 18.062 17.125 1 93.81 128 LEU B O 1
ATOM 3433 N N . THR B 1 129 ? -15.328 16.219 15.891 1 92.62 129 THR B N 1
ATOM 3434 C CA . THR B 1 129 ? -13.945 15.789 16.031 1 92.62 129 THR B CA 1
ATOM 3435 C C . THR B 1 129 ? -13.031 16.609 15.117 1 92.62 129 THR B C 1
ATOM 3437 O O . THR B 1 129 ? -13.508 17.391 14.289 1 92.62 129 THR B O 1
ATOM 3440 N N . TYR B 1 130 ? -11.766 16.547 15.328 1 93.69 130 TYR B N 1
ATOM 3441 C CA . TYR B 1 130 ? -10.766 17.125 14.43 1 93.69 130 TYR B CA 1
ATOM 3442 C C . TYR B 1 130 ? -11.047 16.734 12.977 1 93.69 130 TYR B C 1
ATOM 3444 O O . TYR B 1 130 ? -11.055 17.594 12.094 1 93.69 130 TYR B O 1
ATOM 3452 N N . ALA B 1 131 ? -11.266 15.461 12.719 1 94.44 131 ALA B N 1
ATOM 3453 C CA . ALA B 1 131 ? -11.547 14.938 11.383 1 94.44 131 ALA B CA 1
ATOM 3454 C C . ALA B 1 131 ? -12.805 15.578 10.797 1 94.44 131 ALA B C 1
ATOM 3456 O O . ALA B 1 131 ? -12.812 15.992 9.641 1 94.44 131 ALA B O 1
ATOM 3457 N N . GLY B 1 132 ? -13.805 15.648 11.617 1 95.88 132 GLY B N 1
ATOM 3458 C CA . GLY B 1 132 ? -15.047 16.25 11.172 1 95.88 132 GLY B CA 1
ATOM 3459 C C . GLY B 1 132 ? -14.898 17.719 10.797 1 95.88 132 GLY B C 1
ATOM 3460 O O . GLY B 1 132 ? -15.406 18.141 9.758 1 95.88 132 GLY B O 1
ATOM 3461 N N . ASN B 1 133 ? -14.25 18.453 11.617 1 97.62 133 ASN B N 1
ATOM 3462 C CA . ASN B 1 133 ? -14.031 19.875 11.344 1 97.62 133 ASN B CA 1
ATOM 3463 C C . ASN B 1 133 ? -13.219 20.078 10.062 1 97.62 133 ASN B C 1
ATOM 3465 O O . ASN B 1 133 ? -13.562 20.922 9.234 1 97.62 133 ASN B O 1
ATOM 3469 N N . LYS B 1 134 ? -12.219 19.312 9.914 1 97.75 134 LYS B N 1
ATOM 3470 C CA . LYS B 1 134 ? -11.375 19.422 8.727 1 97.75 134 LYS B CA 1
ATOM 3471 C C . LYS B 1 134 ? -12.156 19.047 7.465 1 97.75 134 LYS B C 1
ATOM 3473 O O . LYS B 1 134 ? -11.969 19.641 6.406 1 97.75 134 LYS B O 1
ATOM 3478 N N . ARG B 1 135 ? -12.961 18.047 7.586 1 98 135 ARG B N 1
ATOM 3479 C CA . ARG B 1 135 ? -13.773 17.641 6.441 1 98 135 ARG B CA 1
ATOM 3480 C C . ARG B 1 135 ? -14.727 18.766 6.027 1 98 135 ARG B C 1
ATOM 3482 O O . ARG B 1 135 ? -14.883 19.047 4.836 1 98 135 ARG B O 1
ATOM 3489 N N . ARG B 1 136 ? -15.281 19.391 6.996 1 97.88 136 ARG B N 1
ATOM 3490 C CA . ARG B 1 136 ? -16.172 20.516 6.703 1 97.88 136 ARG B CA 1
ATOM 3491 C C . ARG B 1 136 ? -15.398 21.672 6.07 1 97.88 136 ARG B C 1
ATOM 3493 O O . ARG B 1 136 ? -15.906 22.359 5.176 1 97.88 136 ARG B O 1
ATOM 3500 N N . MET B 1 137 ? -14.273 21.891 6.586 1 98.19 137 MET B N 1
ATOM 3501 C CA . MET B 1 137 ? -13.391 22.875 5.984 1 98.19 137 MET B CA 1
ATOM 3502 C C . MET B 1 137 ? -13.148 22.578 4.512 1 98.19 137 MET B C 1
ATOM 3504 O O . MET B 1 137 ? -13.258 23.453 3.662 1 98.19 137 MET B O 1
ATOM 3508 N N . GLU B 1 138 ? -12.82 21.375 4.16 1 98.5 138 GLU B N 1
ATOM 3509 C CA . GLU B 1 138 ? -12.594 20.969 2.777 1 98.5 138 GLU B CA 1
ATOM 3510 C C . GLU B 1 138 ? -13.812 21.266 1.908 1 98.5 138 GLU B C 1
ATOM 3512 O O . GLU B 1 138 ? -13.672 21.719 0.769 1 98.5 138 GLU B O 1
ATOM 3517 N N . HIS B 1 139 ? -14.969 21 2.488 1 97.75 139 HIS B N 1
ATOM 3518 C CA . HIS B 1 139 ? -16.203 21.203 1.732 1 97.75 139 HIS B CA 1
ATOM 3519 C C . HIS B 1 139 ? -16.344 22.656 1.313 1 97.75 139 HIS B C 1
ATOM 3521 O O . HIS B 1 139 ? -16.812 22.953 0.208 1 97.75 139 HIS B O 1
ATOM 3527 N N . ILE B 1 140 ? -16 23.516 2.18 1 97.75 140 ILE B N 1
ATOM 3528 C CA . ILE B 1 140 ? -16.094 24.938 1.875 1 97.75 140 ILE B CA 1
ATOM 3529 C C . ILE B 1 140 ? -15.234 25.266 0.663 1 97.75 140 ILE B C 1
ATOM 3531 O O . ILE B 1 140 ? -15.688 25.922 -0.275 1 97.75 140 ILE B O 1
ATOM 3535 N N . PHE B 1 141 ? -14.023 24.766 0.627 1 98.19 141 PHE B N 1
ATOM 3536 C CA . PHE B 1 141 ? -13.117 25.062 -0.484 1 98.19 141 PHE B CA 1
ATOM 3537 C C . PHE B 1 141 ? -13.594 24.359 -1.756 1 98.19 141 PHE B C 1
ATOM 3539 O O . PHE B 1 141 ? -13.656 24.984 -2.82 1 98.19 141 PHE B O 1
ATOM 3546 N N . ILE B 1 142 ? -13.945 23.078 -1.613 1 97 142 ILE B N 1
ATOM 3547 C CA . ILE B 1 142 ? -14.367 22.281 -2.76 1 97 142 ILE B CA 1
ATOM 3548 C C . ILE B 1 142 ? -15.562 22.953 -3.436 1 97 142 ILE B C 1
ATOM 3550 O O . ILE B 1 142 ? -15.609 23.062 -4.664 1 97 142 ILE B O 1
ATOM 3554 N N . ASN B 1 143 ? -16.469 23.406 -2.633 1 96.56 143 ASN B N 1
ATOM 3555 C CA . ASN B 1 143 ? -17.688 24.016 -3.16 1 96.56 143 ASN B CA 1
ATOM 3556 C C . ASN B 1 143 ? -17.406 25.359 -3.818 1 96.56 143 ASN B C 1
ATOM 3558 O O . ASN B 1 143 ? -18.266 25.891 -4.523 1 96.56 143 ASN B O 1
ATOM 3562 N N . ASN B 1 144 ? -16.25 25.875 -3.668 1 95.19 144 ASN B N 1
ATOM 3563 C CA . ASN B 1 144 ? -15.93 27.203 -4.211 1 95.19 144 ASN B CA 1
ATOM 3564 C C . ASN B 1 144 ? -14.781 27.125 -5.211 1 95.19 144 ASN B C 1
ATOM 3566 O O . ASN B 1 144 ? -14.266 28.172 -5.633 1 95.19 144 ASN B O 1
ATOM 3570 N N . PHE B 1 145 ? -14.469 25.859 -5.582 1 90.94 145 PHE B N 1
ATOM 3571 C CA . PHE B 1 145 ? -13.453 25.688 -6.617 1 90.94 145 PHE B CA 1
ATOM 3572 C C . PHE B 1 145 ? -13.891 26.359 -7.918 1 90.94 145 PHE B C 1
ATOM 3574 O O . PHE B 1 145 ? -15 26.109 -8.398 1 90.94 145 PHE B O 1
ATOM 3581 N N . GLY B 1 146 ? -13.18 27.188 -8.5 1 85.5 146 GLY B N 1
ATOM 3582 C CA . GLY B 1 146 ? -13.445 27.781 -9.805 1 85.5 146 GLY B CA 1
ATOM 3583 C C . GLY B 1 146 ? -14.43 28.922 -9.75 1 85.5 146 GLY B C 1
ATOM 3584 O O . GLY B 1 146 ? -14.719 29.547 -10.773 1 85.5 146 GLY B O 1
ATOM 3585 N N . SER B 1 147 ? -14.984 29.109 -8.516 1 88 147 SER B N 1
ATOM 3586 C CA . SER B 1 147 ? -15.984 30.172 -8.43 1 88 147 SER B CA 1
ATOM 3587 C C . SER B 1 147 ? -15.367 31.469 -7.93 1 88 147 SER B C 1
ATOM 3589 O O . SER B 1 147 ? -16.062 32.5 -7.836 1 88 147 SER B O 1
ATOM 3591 N N . THR B 1 148 ? -14.156 31.375 -7.574 1 86.5 148 THR B N 1
ATOM 3592 C CA . THR B 1 148 ? -13.422 32.562 -7.148 1 86.5 148 THR B CA 1
ATOM 3593 C C . THR B 1 148 ? -12.164 32.75 -7.996 1 86.5 148 THR B C 1
ATOM 3595 O O . THR B 1 148 ? -11.828 31.891 -8.812 1 86.5 148 THR B O 1
ATOM 3598 N N . SER B 1 149 ? -11.609 33.875 -7.902 1 91.56 149 SER B N 1
ATOM 3599 C CA . SER B 1 149 ? -10.352 34.125 -8.602 1 91.56 149 SER B CA 1
ATOM 3600 C C . SER B 1 149 ? -9.188 33.406 -7.922 1 91.56 149 SER B C 1
ATOM 3602 O O . SER B 1 149 ? -8.055 33.438 -8.414 1 91.56 149 SER B O 1
ATOM 3604 N N . LEU B 1 150 ? -9.531 32.781 -6.918 1 95.06 150 LEU B N 1
ATOM 3605 C CA . LEU B 1 150 ? -8.523 32.094 -6.102 1 95.06 150 LEU B CA 1
ATOM 3606 C C . LEU B 1 150 ? -8.352 30.656 -6.523 1 95.06 150 LEU B C 1
ATOM 3608 O O . LEU B 1 150 ? -9.312 29.875 -6.496 1 95.06 150 LEU B O 1
ATOM 3612 N N . ALA B 1 151 ? -7.164 30.359 -7.047 1 97 151 ALA B N 1
ATOM 3613 C CA . ALA B 1 151 ? -6.828 28.953 -7.262 1 97 151 ALA B CA 1
ATOM 3614 C C . ALA B 1 151 ? -6.375 28.297 -5.965 1 97 151 ALA B C 1
ATOM 3616 O O . ALA B 1 151 ? -5.363 28.688 -5.379 1 97 151 ALA B O 1
ATOM 3617 N N . VAL B 1 152 ? -7.121 27.234 -5.551 1 98.06 152 VAL B N 1
ATOM 3618 C CA . VAL B 1 152 ? -6.883 26.641 -4.238 1 98.06 152 VAL B CA 1
ATOM 3619 C C . VAL B 1 152 ? -6.336 25.234 -4.402 1 98.06 152 VAL B C 1
ATOM 3621 O O . VAL B 1 152 ? -6.801 24.469 -5.254 1 98.06 152 VAL B O 1
ATOM 3624 N N . THR B 1 153 ? -5.312 24.891 -3.68 1 98.19 153 THR B N 1
ATOM 3625 C CA . THR B 1 153 ? -4.801 23.531 -3.564 1 98.19 153 THR B CA 1
ATOM 3626 C C . THR B 1 153 ? -4.801 23.062 -2.109 1 98.19 153 THR B C 1
ATOM 3628 O O . THR B 1 153 ? -4.324 23.781 -1.228 1 98.19 153 THR B O 1
ATOM 3631 N N . LEU B 1 154 ? -5.406 21.938 -1.846 1 98.56 154 LEU B N 1
ATOM 3632 C CA . LEU B 1 154 ? -5.363 21.344 -0.514 1 98.56 154 LEU B CA 1
ATOM 3633 C C . LEU B 1 154 ? -4.453 20.125 -0.492 1 98.56 154 LEU B C 1
ATOM 3635 O O . LEU B 1 154 ? -4.438 19.328 -1.441 1 98.56 154 LEU B O 1
ATOM 3639 N N . PHE B 1 155 ? -3.734 19.953 0.596 1 98.56 155 PHE B N 1
ATOM 3640 C CA . PHE B 1 155 ? -2.941 18.75 0.839 1 98.56 155 PHE B CA 1
ATOM 3641 C C . PHE B 1 155 ? -3.49 17.969 2.029 1 98.56 155 PHE B C 1
ATOM 3643 O O . PHE B 1 155 ? -3.824 18.562 3.061 1 98.56 155 PHE B O 1
ATOM 3650 N N . ARG B 1 156 ? -3.596 16.688 1.873 1 98.44 156 ARG B N 1
ATOM 3651 C CA . ARG B 1 156 ? -3.912 15.75 2.951 1 98.44 156 ARG B CA 1
ATOM 3652 C C . ARG B 1 156 ? -2.686 14.93 3.346 1 98.44 156 ARG B C 1
ATOM 3654 O O . ARG B 1 156 ? -2.572 13.758 2.984 1 98.44 156 ARG B O 1
ATOM 3661 N N . PRO B 1 157 ? -1.854 15.508 4.137 1 97.75 157 PRO B N 1
ATOM 3662 C CA . PRO B 1 157 ? -0.725 14.688 4.594 1 97.75 157 PRO B CA 1
ATOM 3663 C C . PRO B 1 157 ? -1.131 13.648 5.633 1 97.75 157 PRO B C 1
ATOM 3665 O O . PRO B 1 157 ? -2.082 13.867 6.391 1 97.75 157 PRO B O 1
ATOM 3668 N N . GLY B 1 158 ? -0.426 12.594 5.605 1 93.31 158 GLY B N 1
ATOM 3669 C CA . GLY B 1 158 ? -0.545 11.625 6.684 1 93.31 158 GLY B CA 1
ATOM 3670 C C . GLY B 1 158 ? 0.289 11.984 7.898 1 93.31 158 GLY B C 1
ATOM 3671 O O . GLY B 1 158 ? 0.186 13.094 8.43 1 93.31 158 GLY B O 1
ATOM 3672 N N . HIS B 1 159 ? 1.269 11.172 8.25 1 95.31 159 HIS B N 1
ATOM 3673 C CA . HIS B 1 159 ? 2.125 11.383 9.414 1 95.31 159 HIS B CA 1
ATOM 3674 C C . HIS B 1 159 ? 3.32 12.258 9.07 1 95.31 159 HIS B C 1
ATOM 3676 O O . HIS B 1 159 ? 4.262 11.812 8.414 1 95.31 159 HIS B O 1
ATOM 3682 N N . ILE B 1 160 ? 3.279 13.484 9.57 1 97.44 160 ILE B N 1
ATOM 3683 C CA . ILE B 1 160 ? 4.375 14.422 9.344 1 97.44 160 ILE B CA 1
ATOM 3684 C C . ILE B 1 160 ? 5.406 14.289 10.461 1 97.44 160 ILE B C 1
ATOM 3686 O O . ILE B 1 160 ? 5.047 14.242 11.641 1 97.44 160 ILE B O 1
ATOM 3690 N N . TYR B 1 161 ? 6.668 14.156 10.039 1 97.25 161 TYR B N 1
ATOM 3691 C CA . TYR B 1 161 ? 7.73 14.102 11.031 1 97.25 161 TYR B CA 1
ATOM 3692 C C . TYR B 1 161 ? 8.906 14.977 10.625 1 97.25 161 TYR B C 1
ATOM 3694 O O . TYR B 1 161 ? 9.023 15.375 9.469 1 97.25 161 TYR B O 1
ATOM 3702 N N . GLY B 1 162 ? 9.703 15.297 11.562 1 97.44 162 GLY B N 1
ATOM 3703 C CA . GLY B 1 162 ? 10.875 16.125 11.32 1 97.44 162 GLY B CA 1
ATOM 3704 C C . GLY B 1 162 ? 11.031 17.25 12.32 1 97.44 162 GLY B C 1
ATOM 3705 O O . GLY B 1 162 ? 10.273 17.328 13.297 1 97.44 162 GLY B O 1
ATOM 3706 N N . PRO B 1 163 ? 12.047 18.156 12.109 1 96.44 163 PRO B N 1
ATOM 3707 C CA . PRO B 1 163 ? 12.258 19.281 13.023 1 96.44 163 PRO B CA 1
ATOM 3708 C C . PRO B 1 163 ? 10.984 20.094 13.242 1 96.44 163 PRO B C 1
ATOM 3710 O O . PRO B 1 163 ? 10.242 20.359 12.289 1 96.44 163 PRO B O 1
ATOM 3713 N N . GLY B 1 164 ? 10.758 20.422 14.461 1 94.12 164 GLY B N 1
ATOM 3714 C CA . GLY B 1 164 ? 9.57 21.172 14.805 1 94.12 164 GLY B CA 1
ATOM 3715 C C . GLY B 1 164 ? 8.445 20.312 15.336 1 94.12 164 GLY B C 1
ATOM 3716 O O . GLY B 1 164 ? 7.457 20.828 15.875 1 94.12 164 GLY B O 1
ATOM 3717 N N . PHE B 1 165 ? 8.625 19 15.203 1 95.62 165 PHE B N 1
ATOM 3718 C CA . PHE B 1 165 ? 7.645 18.047 15.711 1 95.62 165 PHE B CA 1
ATOM 3719 C C . PHE B 1 165 ? 8.234 17.203 16.828 1 95.62 165 PHE B C 1
ATOM 3721 O O . PHE B 1 165 ? 9.453 17.031 16.906 1 95.62 165 PHE B O 1
ATOM 3728 N N . LEU B 1 166 ? 7.312 16.797 17.672 1 94.62 166 LEU B N 1
ATOM 3729 C CA . LEU B 1 166 ? 7.707 15.711 18.547 1 94.62 166 LEU B CA 1
ATOM 3730 C C . LEU B 1 166 ? 7.77 14.391 17.781 1 94.62 166 LEU B C 1
ATOM 3732 O O . LEU B 1 166 ? 7.355 14.32 16.625 1 94.62 166 LEU B O 1
ATOM 3736 N N . ILE B 1 167 ? 8.406 13.367 18.391 1 95.5 167 ILE B N 1
ATOM 3737 C CA . ILE B 1 167 ? 8.727 12.172 17.625 1 95.5 167 ILE B CA 1
ATOM 3738 C C . ILE B 1 167 ? 7.855 11.008 18.094 1 95.5 167 ILE B C 1
ATOM 3740 O O . ILE B 1 167 ? 7.5 10.93 19.266 1 95.5 167 ILE B O 1
ATOM 3744 N N . GLY B 1 168 ? 7.613 10.117 17.172 1 93.25 168 GLY B N 1
ATOM 3745 C CA . GLY B 1 168 ? 6.777 8.953 17.422 1 93.25 168 GLY B CA 1
ATOM 3746 C C . GLY B 1 168 ? 5.645 8.812 16.422 1 93.25 168 GLY B C 1
ATOM 3747 O O . GLY B 1 168 ? 5.434 9.695 15.578 1 93.25 168 GLY B O 1
ATOM 3748 N N . CYS B 1 169 ? 4.992 7.633 16.484 1 86.31 169 CYS B N 1
ATOM 3749 C CA . CYS B 1 169 ? 3.859 7.441 15.578 1 86.31 169 CYS B CA 1
ATOM 3750 C C . CYS B 1 169 ? 2.65 6.898 16.344 1 86.31 169 CYS B C 1
ATOM 3752 O O . CYS B 1 169 ? 2.803 6.246 17.375 1 86.31 169 CYS B O 1
ATOM 3754 N N . TYR B 1 170 ? 1.456 7.262 15.922 1 75.94 170 TYR B N 1
ATOM 3755 C CA . TYR B 1 170 ? 0.164 6.984 16.531 1 75.94 170 TYR B CA 1
ATOM 3756 C C . TYR B 1 170 ? -0.17 5.5 16.453 1 75.94 170 TYR B C 1
ATOM 3758 O O . TYR B 1 170 ? 0.277 4.805 15.539 1 75.94 170 TYR B O 1
ATOM 3766 N N . PRO B 1 171 ? -0.956 5.062 17.594 1 79.06 171 PRO B N 1
ATOM 3767 C CA . PRO B 1 171 ? -1.769 5.691 18.625 1 79.06 171 PRO B CA 1
ATOM 3768 C C . PRO B 1 171 ? -1.053 5.754 19.984 1 79.06 171 PRO B C 1
ATOM 3770 O O . PRO B 1 171 ? -1.384 6.594 20.812 1 79.06 171 PRO B O 1
ATOM 3773 N N . GLU B 1 172 ? -0.054 4.941 20.359 1 80.38 172 GLU B N 1
ATOM 3774 C CA . GLU B 1 172 ? 0.461 4.812 21.719 1 80.38 172 GLU B CA 1
ATOM 3775 C C . GLU B 1 172 ? 1.569 5.828 22 1 80.38 172 GLU B C 1
ATOM 3777 O O . GLU B 1 172 ? 1.629 6.422 23.078 1 80.38 172 GLU B O 1
ATOM 3782 N N . HIS B 1 173 ? 2.318 6.156 21.156 1 85.62 173 HIS B N 1
ATOM 3783 C CA . HIS B 1 173 ? 3.51 6.98 21.328 1 85.62 173 HIS B CA 1
ATOM 3784 C C . HIS B 1 173 ? 3.604 8.055 20.266 1 85.62 173 HIS B C 1
ATOM 3786 O O . HIS B 1 173 ? 4.66 8.242 19.641 1 85.62 173 HIS B O 1
ATOM 3792 N N . SER B 1 174 ? 2.416 8.625 20.219 1 83.31 174 SER B N 1
ATOM 3793 C CA . SER B 1 174 ? 2.4 9.656 19.188 1 83.31 174 SER B CA 1
ATOM 3794 C C . SER B 1 174 ? 2.973 10.969 19.719 1 83.31 174 SER B C 1
ATOM 3796 O O . SER B 1 174 ? 2.582 11.438 20.781 1 83.31 174 SER B O 1
ATOM 3798 N N . ARG B 1 175 ? 3.896 11.625 19.094 1 86.38 175 ARG B N 1
ATOM 3799 C CA . ARG B 1 175 ? 4.43 12.945 19.406 1 86.38 175 ARG B CA 1
ATOM 3800 C C . ARG B 1 175 ? 4.934 13 20.844 1 86.38 175 ARG B C 1
ATOM 3802 O O . ARG B 1 175 ? 4.473 13.82 21.641 1 86.38 175 ARG B O 1
ATOM 3809 N N . GLN B 1 176 ? 5.785 12.195 21.203 1 88.81 176 GLN B N 1
ATOM 3810 C CA . GLN B 1 176 ? 6.309 12.078 22.562 1 88.81 176 GLN B CA 1
ATOM 3811 C C . GLN B 1 176 ? 7.738 12.602 22.641 1 88.81 176 GLN B C 1
ATOM 3813 O O . GLN B 1 176 ? 8.656 12.008 22.078 1 88.81 176 GLN B O 1
ATOM 3818 N N . LYS B 1 177 ? 7.879 13.586 23.391 1 84.5 177 LYS B N 1
ATOM 3819 C CA . LYS B 1 177 ? 9.18 14.234 23.531 1 84.5 177 LYS B CA 1
ATOM 3820 C C . LYS B 1 177 ? 10.211 13.273 24.109 1 84.5 177 LYS B C 1
ATOM 3822 O O . LYS B 1 177 ? 11.367 13.273 23.688 1 84.5 177 LYS B O 1
ATOM 3827 N N . GLU B 1 178 ? 9.781 12.414 25.016 1 91.69 178 GLU B N 1
ATOM 3828 C CA . GLU B 1 178 ? 10.719 11.578 25.766 1 91.69 178 GLU B CA 1
ATOM 3829 C C . GLU B 1 178 ? 10.914 10.227 25.094 1 91.69 178 GLU B C 1
ATOM 3831 O O . GLU B 1 178 ? 11.617 9.359 25.609 1 91.69 178 GLU B O 1
ATOM 3836 N N . LEU B 1 179 ? 10.383 10.078 23.938 1 95.19 179 LEU B N 1
ATOM 3837 C CA . LEU B 1 179 ? 10.414 8.781 23.266 1 95.19 179 LEU B CA 1
ATOM 3838 C C . LEU B 1 179 ? 11.852 8.312 23.062 1 95.19 179 LEU B C 1
ATOM 3840 O O . LEU B 1 179 ? 12.188 7.172 23.391 1 95.19 179 LEU B O 1
ATOM 3844 N N . PRO B 1 180 ? 12.719 9.172 22.578 1 96.12 180 PRO B N 1
ATOM 3845 C CA . PRO B 1 180 ? 14.102 8.711 22.406 1 96.12 180 PRO B CA 1
ATOM 3846 C C . PRO B 1 180 ? 14.75 8.305 23.719 1 96.12 180 PRO B C 1
ATOM 3848 O O . PRO B 1 180 ? 15.531 7.348 23.766 1 96.12 180 PRO B O 1
ATOM 3851 N N . GLN B 1 181 ? 14.43 9 24.734 1 96.19 181 GLN B N 1
ATOM 3852 C CA . GLN B 1 181 ? 14.984 8.672 26.047 1 96.19 181 GLN B CA 1
ATOM 3853 C C . GLN B 1 181 ? 14.484 7.316 26.531 1 96.19 181 GLN B C 1
ATOM 3855 O O . GLN B 1 181 ? 15.234 6.559 27.156 1 96.19 181 GLN B O 1
ATOM 3860 N N . LEU B 1 182 ? 13.242 7.051 26.344 1 95.81 182 LEU B N 1
ATOM 3861 C CA . LEU B 1 182 ? 12.695 5.754 26.719 1 95.81 182 LEU B CA 1
ATOM 3862 C C . LEU B 1 182 ? 13.469 4.621 26.062 1 95.81 182 LEU B C 1
ATOM 3864 O O . LEU B 1 182 ? 13.766 3.607 26.703 1 95.81 182 LEU B O 1
ATOM 3868 N N . ILE B 1 183 ? 13.773 4.793 24.766 1 96.56 183 ILE B N 1
ATOM 3869 C CA . ILE B 1 183 ? 14.508 3.791 24 1 96.56 183 ILE B CA 1
ATOM 3870 C C . ILE B 1 183 ? 15.93 3.668 24.547 1 96.56 183 ILE B C 1
ATOM 3872 O O . ILE B 1 183 ? 16.438 2.559 24.719 1 96.56 183 ILE B O 1
ATOM 3876 N N . LEU B 1 184 ? 16.547 4.789 24.844 1 97.19 184 LEU B N 1
ATOM 3877 C CA . LEU B 1 184 ? 17.891 4.797 25.391 1 97.19 184 LEU B CA 1
ATOM 3878 C C . LEU B 1 184 ? 17.938 4.082 26.734 1 97.19 184 LEU B C 1
ATOM 3880 O O . LEU B 1 184 ? 18.922 3.402 27.047 1 97.19 184 LEU B O 1
ATOM 3884 N N . ASP B 1 185 ? 16.891 4.188 27.484 1 97.19 185 ASP B N 1
ATOM 3885 C CA . ASP B 1 185 ? 16.797 3.588 28.812 1 97.19 185 ASP B CA 1
ATOM 3886 C C . ASP B 1 185 ? 16.344 2.135 28.719 1 97.19 185 ASP B C 1
ATOM 3888 O O . ASP B 1 185 ? 16.125 1.483 29.75 1 97.19 185 ASP B O 1
ATOM 3892 N N . LYS B 1 186 ? 16.047 1.67 27.562 1 95.69 186 LYS B N 1
ATOM 3893 C CA . LYS B 1 186 ? 15.672 0.286 27.297 1 95.69 186 LYS B CA 1
ATOM 3894 C C . LYS B 1 186 ? 14.281 -0.029 27.844 1 95.69 186 LYS B C 1
ATOM 3896 O O . LYS B 1 186 ? 14.023 -1.152 28.281 1 95.69 186 LYS B O 1
ATOM 3901 N N . GLU B 1 187 ? 13.516 1.052 27.938 1 95.81 187 GLU B N 1
ATOM 3902 C CA . GLU B 1 187 ? 12.109 0.842 28.281 1 95.81 187 GLU B CA 1
ATOM 3903 C C . GLU B 1 187 ? 11.336 0.251 27.109 1 95.81 187 GLU B C 1
ATOM 3905 O O . GLU B 1 187 ? 11.68 0.484 25.938 1 95.81 187 GLU B O 1
ATOM 3910 N N . SER B 1 188 ? 10.289 -0.519 27.438 1 95 188 SER B N 1
ATOM 3911 C CA . SER B 1 188 ? 9.484 -1.127 26.375 1 95 188 SER B CA 1
ATOM 3912 C C . SER B 1 188 ? 8.586 -0.097 25.703 1 95 188 SER B C 1
ATOM 3914 O O . SER B 1 188 ? 8.07 0.807 26.359 1 95 188 SER B O 1
ATOM 3916 N N . ILE B 1 189 ? 8.492 -0.254 24.406 1 94.69 189 ILE B N 1
ATOM 3917 C CA . ILE B 1 189 ? 7.539 0.518 23.625 1 94.69 189 ILE B CA 1
ATOM 3918 C C . ILE B 1 189 ? 6.312 -0.334 23.312 1 94.69 189 ILE B C 1
ATOM 3920 O O . ILE B 1 189 ? 6.422 -1.389 22.688 1 94.69 189 ILE B O 1
ATOM 3924 N N . SER B 1 190 ? 5.141 0.076 23.797 1 93.62 190 SER B N 1
ATOM 3925 C CA . SER B 1 190 ? 3.914 -0.688 23.594 1 93.62 190 SER B CA 1
ATOM 3926 C C . SER B 1 190 ? 3.223 -0.292 22.297 1 93.62 190 SER B C 1
ATOM 3928 O O . SER B 1 190 ? 2.898 0.879 22.094 1 93.62 190 SER B O 1
ATOM 3930 N N . LEU B 1 191 ? 3.01 -1.265 21.453 1 93.75 191 LEU B N 1
ATOM 3931 C CA . LEU B 1 191 ? 2.352 -0.996 20.172 1 93.75 191 LEU B CA 1
ATOM 3932 C C . LEU B 1 191 ? 1.163 -1.928 19.969 1 93.75 191 LEU B C 1
ATOM 3934 O O . LEU B 1 191 ? 1.275 -3.139 20.172 1 93.75 191 LEU B O 1
ATOM 3938 N N . VAL B 1 192 ? 0.069 -1.362 19.562 1 92.31 192 VAL B N 1
ATOM 3939 C CA . VAL B 1 192 ? -1.13 -2.146 19.281 1 92.31 192 VAL B CA 1
ATOM 3940 C C . VAL B 1 192 ? -0.868 -3.092 18.109 1 92.31 192 VAL B C 1
ATOM 3942 O O . VAL B 1 192 ? -0.275 -2.695 17.094 1 92.31 192 VAL B O 1
ATOM 3945 N N . GLY B 1 193 ? -1.277 -4.348 18.281 1 90.88 193 GLY B N 1
ATOM 3946 C CA . GLY B 1 193 ? -1.067 -5.34 17.234 1 90.88 193 GLY B CA 1
ATOM 3947 C C . GLY B 1 193 ? 0.398 -5.57 16.922 1 90.88 193 GLY B C 1
ATOM 3948 O O . GLY B 1 193 ? 0.744 -5.934 15.789 1 90.88 193 GLY B O 1
ATOM 3949 N N . GLY B 1 194 ? 1.229 -5.23 17.859 1 91.94 194 GLY B N 1
ATOM 3950 C CA . GLY B 1 194 ? 2.658 -5.402 17.656 1 91.94 194 GLY B CA 1
ATOM 3951 C C . GLY B 1 194 ? 3.256 -4.379 16.703 1 91.94 194 GLY B C 1
ATOM 3952 O O . GLY B 1 194 ? 4.414 -4.5 16.297 1 91.94 194 GLY B O 1
ATOM 3953 N N . GLY B 1 195 ? 2.471 -3.418 16.266 1 93.44 195 GLY B N 1
ATOM 3954 C CA . GLY B 1 195 ? 2.973 -2.344 15.422 1 93.44 195 GLY B CA 1
ATOM 3955 C C . GLY B 1 195 ? 2.986 -2.699 13.945 1 93.44 195 GLY B C 1
ATOM 3956 O O . GLY B 1 195 ? 3.812 -2.189 13.188 1 93.44 195 GLY B O 1
ATOM 3957 N N . ILE B 1 196 ? 2.072 -3.537 13.523 1 92.56 196 ILE B N 1
ATOM 3958 C CA . ILE B 1 196 ? 2.174 -4.016 12.148 1 92.56 196 ILE B CA 1
ATOM 3959 C C . ILE B 1 196 ? 1.349 -3.117 11.227 1 92.56 196 ILE B C 1
ATOM 3961 O O . ILE B 1 196 ? 1.394 -3.262 10 1 92.56 196 ILE B O 1
ATOM 3965 N N . TYR B 1 197 ? 0.586 -2.111 11.82 1 93.69 197 TYR B N 1
ATOM 3966 C CA . TYR B 1 197 ? -0.053 -1.116 10.969 1 93.69 197 TYR B CA 1
ATOM 3967 C C . TYR B 1 197 ? 0.983 -0.343 10.164 1 93.69 197 TYR B C 1
ATOM 3969 O O . TYR B 1 197 ? 2.055 -0.009 10.672 1 93.69 197 TYR B O 1
ATOM 3977 N N . LEU B 1 198 ? 0.595 -0.123 8.938 1 94.88 198 LEU B N 1
ATOM 3978 C CA . LEU B 1 198 ? 1.497 0.616 8.062 1 94.88 198 LEU B CA 1
ATOM 3979 C C . LEU B 1 198 ? 1.226 2.115 8.141 1 94.88 198 LEU B C 1
ATOM 3981 O O . LEU B 1 198 ? 0.073 2.535 8.266 1 94.88 198 LEU B O 1
ATOM 3985 N N . THR B 1 199 ? 2.262 2.873 8.117 1 94.81 199 THR B N 1
ATOM 3986 C CA . THR B 1 199 ? 2.232 4.324 7.98 1 94.81 199 THR B CA 1
ATOM 3987 C C . THR B 1 199 ? 3.186 4.785 6.883 1 94.81 199 THR B C 1
ATOM 3989 O O . THR B 1 199 ? 4.129 4.074 6.531 1 94.81 199 THR B O 1
ATOM 3992 N N . GLN B 1 200 ? 2.869 5.82 6.266 1 95.44 200 GLN B N 1
ATOM 3993 C CA . GLN B 1 200 ? 3.68 6.418 5.211 1 95.44 200 GLN B CA 1
ATOM 3994 C C . GLN B 1 200 ? 4.156 7.812 5.605 1 95.44 200 GLN B C 1
ATOM 3996 O O . GLN B 1 200 ? 3.672 8.812 5.074 1 95.44 200 GLN B O 1
ATOM 4001 N N . PRO B 1 201 ? 5.18 7.828 6.492 1 96.88 201 PRO B N 1
ATOM 4002 C CA . PRO B 1 201 ? 5.605 9.102 7.07 1 96.88 201 PRO B CA 1
ATOM 4003 C C . PRO B 1 201 ? 6.219 10.047 6.035 1 96.88 201 PRO B C 1
ATOM 4005 O O . PRO B 1 201 ? 6.977 9.602 5.168 1 96.88 201 PRO B O 1
ATOM 4008 N N . ILE B 1 202 ? 5.867 11.266 6.121 1 98.25 202 ILE B N 1
ATOM 4009 C CA . ILE B 1 202 ? 6.43 12.258 5.215 1 98.25 202 ILE B CA 1
ATOM 4010 C C . ILE B 1 202 ? 7.297 13.242 6 1 98.25 202 ILE B C 1
ATOM 4012 O O . ILE B 1 202 ? 6.867 13.773 7.027 1 98.25 202 ILE B O 1
ATOM 4016 N N . PHE B 1 203 ? 8.516 13.383 5.555 1 98.69 203 PHE B N 1
ATOM 4017 C CA . PHE B 1 203 ? 9.438 14.344 6.145 1 98.69 203 PHE B CA 1
ATOM 4018 C C . PHE B 1 203 ? 8.945 15.773 5.922 1 98.69 203 PHE B C 1
ATOM 4020 O O . PHE B 1 203 ? 8.516 16.125 4.82 1 98.69 203 PHE B O 1
ATOM 4027 N N . VAL B 1 204 ? 9.031 16.547 6.91 1 98.62 204 VAL B N 1
ATOM 4028 C CA . VAL B 1 204 ? 8.391 17.859 6.922 1 98.62 204 VAL B CA 1
ATOM 4029 C C . VAL B 1 204 ? 8.953 18.719 5.793 1 98.62 204 VAL B C 1
ATOM 4031 O O . VAL B 1 204 ? 8.219 19.484 5.152 1 98.62 204 VAL B O 1
ATOM 4034 N N . ASP B 1 205 ? 10.219 18.641 5.477 1 98.5 205 ASP B N 1
ATOM 4035 C CA . ASP B 1 205 ? 10.812 19.406 4.395 1 98.5 205 ASP B CA 1
ATOM 4036 C C . ASP B 1 205 ? 10.25 18.984 3.039 1 98.5 205 ASP B C 1
ATOM 4038 O O . ASP B 1 205 ? 10.07 19.812 2.146 1 98.5 205 ASP B O 1
ATOM 4042 N N . ASP B 1 206 ? 10.062 17.672 2.943 1 98.69 206 ASP B N 1
ATOM 4043 C CA . ASP B 1 206 ? 9.5 17.188 1.691 1 98.69 206 ASP B CA 1
ATOM 4044 C C . ASP B 1 206 ? 8.086 17.734 1.475 1 98.69 206 ASP B C 1
ATOM 4046 O O . ASP B 1 206 ? 7.73 18.109 0.358 1 98.69 206 ASP B O 1
ATOM 4050 N N . LEU B 1 207 ? 7.305 17.734 2.561 1 98.56 207 LEU B N 1
ATOM 4051 C CA . LEU B 1 207 ? 5.961 18.297 2.467 1 98.56 207 LEU B CA 1
ATOM 4052 C C . LEU B 1 207 ? 6.012 19.781 2.125 1 98.56 207 LEU B C 1
ATOM 4054 O O . LEU B 1 207 ? 5.309 20.25 1.221 1 98.56 207 LEU B O 1
ATOM 4058 N N . ALA B 1 208 ? 6.852 20.516 2.795 1 98.19 208 ALA B N 1
ATOM 4059 C CA . ALA B 1 208 ? 7.004 21.953 2.535 1 98.19 208 ALA B CA 1
ATOM 4060 C C . ALA B 1 208 ? 7.426 22.203 1.092 1 98.19 208 ALA B C 1
ATOM 4062 O O . ALA B 1 208 ? 6.875 23.078 0.422 1 98.19 208 ALA B O 1
ATOM 4063 N N . ASN B 1 209 ? 8.344 21.406 0.642 1 97.81 209 ASN B N 1
ATOM 4064 C CA . ASN B 1 209 ? 8.836 21.562 -0.722 1 97.81 209 ASN B CA 1
ATOM 4065 C C . ASN B 1 209 ? 7.754 21.25 -1.75 1 97.81 209 ASN B C 1
ATOM 4067 O O . ASN B 1 209 ? 7.68 21.891 -2.797 1 97.81 209 ASN B O 1
ATOM 4071 N N . ALA B 1 210 ? 7.004 20.219 -1.438 1 97.88 210 ALA B N 1
ATOM 4072 C CA . ALA B 1 210 ? 5.891 19.906 -2.332 1 97.88 210 ALA B CA 1
ATOM 4073 C C . ALA B 1 210 ? 4.906 21.062 -2.404 1 97.88 210 ALA B C 1
ATOM 4075 O O . ALA B 1 210 ? 4.434 21.422 -3.486 1 97.88 210 ALA B O 1
ATOM 4076 N N . MET B 1 211 ? 4.617 21.672 -1.283 1 97.81 211 MET B N 1
ATOM 4077 C CA . MET B 1 211 ? 3.707 22.812 -1.218 1 97.81 211 MET B CA 1
ATOM 4078 C C . MET B 1 211 ? 4.27 24 -1.992 1 97.81 211 MET B C 1
ATOM 4080 O O . MET B 1 211 ? 3.543 24.656 -2.746 1 97.81 211 MET B O 1
ATOM 4084 N N . LEU B 1 212 ? 5.523 24.25 -1.878 1 97.56 212 LEU B N 1
ATOM 4085 C CA . LEU B 1 212 ? 6.176 25.344 -2.604 1 97.56 212 LEU B CA 1
ATOM 4086 C C . LEU B 1 212 ? 6.172 25.062 -4.105 1 97.56 212 LEU B C 1
ATOM 4088 O O . LEU B 1 212 ? 5.898 25.969 -4.902 1 97.56 212 LEU B O 1
ATOM 4092 N N . ASP B 1 213 ? 6.441 23.828 -4.391 1 96.81 213 ASP B N 1
ATOM 4093 C CA . ASP B 1 213 ? 6.543 23.422 -5.789 1 96.81 213 ASP B CA 1
ATOM 4094 C C . ASP B 1 213 ? 5.199 23.578 -6.5 1 96.81 213 ASP B C 1
ATOM 4096 O O . ASP B 1 213 ? 5.156 23.859 -7.699 1 96.81 213 ASP B O 1
ATOM 4100 N N . CYS B 1 214 ? 4.141 23.391 -5.805 1 95.56 214 CYS B N 1
ATOM 4101 C CA . CYS B 1 214 ? 2.828 23.422 -6.438 1 95.56 214 CYS B CA 1
ATOM 4102 C C . CYS B 1 214 ? 2.424 24.859 -6.758 1 95.56 214 CYS B C 1
ATOM 4104 O O . CYS B 1 214 ? 1.484 25.094 -7.52 1 95.56 214 CYS B O 1
ATOM 4106 N N . ALA B 1 215 ? 3.098 25.875 -6.227 1 91.94 215 ALA B N 1
ATOM 4107 C CA . ALA B 1 215 ? 2.746 27.281 -6.352 1 91.94 215 ALA B CA 1
ATOM 4108 C C . ALA B 1 215 ? 2.555 27.672 -7.812 1 91.94 215 ALA B C 1
ATOM 4110 O O . ALA B 1 215 ? 1.638 28.422 -8.141 1 91.94 215 ALA B O 1
ATOM 4111 N N . GLU B 1 216 ? 3.352 27.141 -8.625 1 89.81 216 GLU B N 1
ATOM 4112 C CA . GLU B 1 216 ? 3.318 27.594 -10.016 1 89.81 216 GLU B CA 1
ATOM 4113 C C . GLU B 1 216 ? 2.895 26.469 -10.953 1 89.81 216 GLU B C 1
ATOM 4115 O O . GLU B 1 216 ? 3.092 26.547 -12.164 1 89.81 216 GLU B O 1
ATOM 4120 N N . LYS B 1 217 ? 2.396 25.422 -10.438 1 94.75 217 LYS B N 1
ATOM 4121 C CA . LYS B 1 217 ? 1.961 24.297 -11.266 1 94.75 217 LYS B CA 1
ATOM 4122 C C . LYS B 1 217 ? 0.455 24.344 -11.5 1 94.75 217 LYS B C 1
ATOM 4124 O O . LYS B 1 217 ? -0.327 23.938 -10.633 1 94.75 217 LYS B O 1
ATOM 4129 N N . GLN B 1 218 ? 0.115 24.688 -12.656 1 94.44 218 GLN B N 1
ATOM 4130 C CA . GLN B 1 218 ? -1.291 24.906 -12.977 1 94.44 218 GLN B CA 1
ATOM 4131 C C . GLN B 1 218 ? -2.105 23.625 -12.773 1 94.44 218 GLN B C 1
ATOM 4133 O O . GLN B 1 218 ? -3.295 23.688 -12.453 1 94.44 218 GLN B O 1
ATOM 4138 N N . GLY B 1 219 ? -1.455 22.484 -12.945 1 94.94 219 GLY B N 1
ATOM 4139 C CA . GLY B 1 219 ? -2.115 21.203 -12.758 1 94.94 219 GLY B CA 1
ATOM 4140 C C . GLY B 1 219 ? -2.588 20.984 -11.336 1 94.94 219 GLY B C 1
ATOM 4141 O O . GLY B 1 219 ? -3.381 20.078 -11.07 1 94.94 219 GLY B O 1
ATOM 4142 N N . THR B 1 220 ? -2.201 21.891 -10.406 1 97.19 220 THR B N 1
ATOM 4143 C CA . THR B 1 220 ? -2.564 21.719 -9.008 1 97.19 220 THR B CA 1
ATOM 4144 C C . THR B 1 220 ? -3.695 22.656 -8.617 1 97.19 220 THR B C 1
ATOM 4146 O O . THR B 1 220 ? -4.176 22.641 -7.484 1 97.19 220 THR B O 1
ATOM 4149 N N . TYR B 1 221 ? -4.164 23.484 -9.562 1 97.06 221 TYR B N 1
ATOM 4150 C CA . TYR B 1 221 ? -5.18 24.484 -9.242 1 97.06 221 TYR B CA 1
ATOM 4151 C C . TYR B 1 221 ? -6.527 23.812 -8.969 1 97.06 221 TYR B C 1
ATOM 4153 O O . TYR B 1 221 ? -6.977 22.969 -9.75 1 97.06 221 TYR B O 1
ATOM 4161 N N . ASN B 1 222 ? -7.062 24.188 -7.895 1 97.44 222 ASN B N 1
ATOM 4162 C CA . ASN B 1 222 ? -8.375 23.703 -7.488 1 97.44 222 ASN B CA 1
ATOM 4163 C C . ASN B 1 222 ? -8.406 22.188 -7.387 1 97.44 222 ASN B C 1
ATOM 4165 O O . ASN B 1 222 ? -9.289 21.547 -7.957 1 97.44 222 ASN B O 1
ATOM 4169 N N . HIS B 1 223 ? -7.395 21.656 -6.664 1 97.5 223 HIS B N 1
ATOM 4170 C CA . HIS B 1 223 ? -7.23 20.219 -6.453 1 97.5 223 HIS B CA 1
ATOM 4171 C C . HIS B 1 223 ? -6.906 19.922 -4.996 1 97.5 223 HIS B C 1
ATOM 4173 O O . HIS B 1 223 ? -6.398 20.781 -4.273 1 97.5 223 HIS B O 1
ATOM 4179 N N . ILE B 1 224 ? -7.32 18.781 -4.609 1 98.19 224 ILE B N 1
ATOM 4180 C CA . ILE B 1 224 ? -6.895 18.219 -3.33 1 98.19 224 ILE B CA 1
ATOM 4181 C C . ILE B 1 224 ? -5.977 17.031 -3.566 1 98.19 224 ILE B C 1
ATOM 4183 O O . ILE B 1 224 ? -6.238 16.203 -4.438 1 98.19 224 ILE B O 1
ATOM 4187 N N . PHE B 1 225 ? -4.902 16.922 -2.814 1 98.31 225 PHE B N 1
ATOM 4188 C CA . PHE B 1 225 ? -3.936 15.852 -2.982 1 98.31 225 PHE B CA 1
ATOM 4189 C C . PHE B 1 225 ? -3.693 15.133 -1.662 1 98.31 225 PHE B C 1
ATOM 4191 O O . PHE B 1 225 ? -3.488 15.766 -0.627 1 98.31 225 PHE B O 1
ATOM 4198 N N . CYS B 1 226 ? -3.711 13.82 -1.741 1 97.94 226 CYS B N 1
ATOM 4199 C CA . CYS B 1 226 ? -3.055 13.039 -0.697 1 97.94 226 CYS B CA 1
ATOM 4200 C C . CYS B 1 226 ? -1.54 13.086 -0.85 1 97.94 226 CYS B C 1
ATOM 4202 O O . CYS B 1 226 ? -1.025 13.125 -1.969 1 97.94 226 CYS B O 1
ATOM 4204 N N . ILE B 1 227 ? -0.904 13.078 0.305 1 98.12 227 ILE B N 1
ATOM 4205 C CA . ILE B 1 227 ? 0.549 13.094 0.179 1 98.12 227 ILE B CA 1
ATOM 4206 C C . ILE B 1 227 ? 1.179 12.336 1.346 1 98.12 227 ILE B C 1
ATOM 4208 O O . ILE B 1 227 ? 0.7 12.422 2.479 1 98.12 227 ILE B O 1
ATOM 4212 N N . GLY B 1 228 ? 2.15 11.516 1.129 1 97.31 228 GLY B N 1
ATOM 4213 C CA . GLY B 1 228 ? 2.99 10.773 2.055 1 97.31 228 GLY B CA 1
ATOM 4214 C C . GLY B 1 228 ? 4.434 10.664 1.601 1 97.31 228 GLY B C 1
ATOM 4215 O O . GLY B 1 228 ? 4.816 11.273 0.596 1 97.31 228 GLY B O 1
ATOM 4216 N N . GLY B 1 229 ? 5.23 10.07 2.408 1 96.56 229 GLY B N 1
ATOM 4217 C CA . GLY B 1 229 ? 6.625 9.859 2.061 1 96.56 229 GLY B CA 1
ATOM 4218 C C . GLY B 1 229 ? 6.816 8.852 0.947 1 96.56 229 GLY B C 1
ATOM 4219 O O . GLY B 1 229 ? 5.848 8.414 0.322 1 96.56 229 GLY B O 1
ATOM 42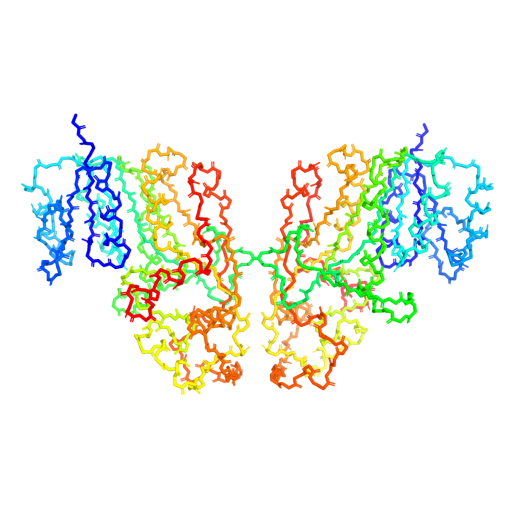20 N N . PRO B 1 230 ? 8.062 8.547 0.646 1 93.19 230 PRO B N 1
ATOM 4221 C CA . PRO B 1 230 ? 8.352 7.688 -0.501 1 93.19 230 PRO B CA 1
ATOM 4222 C C . PRO B 1 230 ? 7.984 6.23 -0.253 1 93.19 230 PRO B C 1
ATOM 4224 O O . PRO B 1 230 ? 7.75 5.477 -1.203 1 93.19 230 PRO B O 1
ATOM 4227 N N . LYS B 1 231 ? 7.98 5.852 1.039 1 91.06 231 LYS B N 1
ATOM 4228 C CA . LYS B 1 231 ? 7.695 4.457 1.361 1 91.06 231 LYS B CA 1
ATOM 4229 C C . LYS B 1 231 ? 6.828 4.348 2.613 1 91.06 231 LYS B C 1
ATOM 4231 O O . LYS B 1 231 ? 6.863 5.227 3.477 1 91.06 231 LYS B O 1
ATOM 4236 N N . ALA B 1 232 ? 6.012 3.338 2.646 1 94.12 232 ALA B N 1
ATOM 4237 C CA . ALA B 1 232 ? 5.293 2.986 3.869 1 94.12 232 ALA B CA 1
ATOM 4238 C C . ALA B 1 232 ? 6.105 2.016 4.719 1 94.12 232 ALA B C 1
ATOM 4240 O O . ALA B 1 232 ? 6.91 1.243 4.195 1 94.12 232 ALA B O 1
ATOM 4241 N N . VAL B 1 233 ? 5.949 2.08 5.961 1 94.31 233 VAL B N 1
ATOM 4242 C CA . VAL B 1 233 ? 6.648 1.208 6.898 1 94.31 233 VAL B CA 1
ATOM 4243 C C . VAL B 1 233 ? 5.695 0.79 8.016 1 94.31 233 VAL B C 1
ATOM 4245 O O . VAL B 1 233 ? 4.766 1.523 8.359 1 94.31 233 VAL B O 1
ATOM 4248 N N . GLU B 1 234 ? 5.918 -0.371 8.555 1 94.5 234 GLU B N 1
ATOM 4249 C CA . GLU B 1 234 ? 5.195 -0.737 9.766 1 94.5 234 GLU B CA 1
ATOM 4250 C C . GLU B 1 234 ? 5.547 0.194 10.922 1 94.5 234 GLU B C 1
ATOM 4252 O O . GLU B 1 234 ? 6.684 0.66 11.031 1 94.5 234 GLU B O 1
ATOM 4257 N N . ASN B 1 235 ? 4.57 0.405 11.828 1 94.81 235 ASN B N 1
ATOM 4258 C CA . ASN B 1 235 ? 4.836 1.239 13 1 94.81 235 ASN B CA 1
ATOM 4259 C C . ASN B 1 235 ? 6.02 0.711 13.805 1 94.81 235 ASN B C 1
ATOM 4261 O O . ASN B 1 235 ? 6.84 1.49 14.297 1 94.81 235 ASN B O 1
ATOM 4265 N N . ARG B 1 236 ? 6.137 -0.593 13.953 1 94.5 236 ARG B N 1
ATOM 4266 C CA . ARG B 1 236 ? 7.246 -1.151 14.719 1 94.5 236 ARG B CA 1
ATOM 4267 C C . ARG B 1 236 ? 8.578 -0.843 14.055 1 94.5 236 ARG B C 1
ATOM 4269 O O . ARG B 1 236 ? 9.57 -0.557 14.727 1 94.5 236 ARG B O 1
ATOM 4276 N N . ARG B 1 237 ? 8.625 -0.964 12.734 1 94.38 237 ARG B N 1
ATOM 4277 C CA . ARG B 1 237 ? 9.859 -0.663 12.016 1 94.38 237 ARG B CA 1
ATOM 4278 C C . ARG B 1 237 ? 10.273 0.792 12.219 1 94.38 237 ARG B C 1
ATOM 4280 O O . ARG B 1 237 ? 11.461 1.1 12.305 1 94.38 237 ARG B O 1
ATOM 4287 N N . TYR B 1 238 ? 9.273 1.747 12.242 1 96.06 238 TYR B N 1
ATOM 4288 C CA . TYR B 1 238 ? 9.531 3.148 12.547 1 96.06 238 TYR B CA 1
ATOM 4289 C C . TYR B 1 238 ? 10.336 3.283 13.836 1 96.06 238 TYR B C 1
ATOM 4291 O O . TYR B 1 238 ? 11.359 3.971 13.867 1 96.06 238 TYR B O 1
ATOM 4299 N N . TYR B 1 239 ? 9.93 2.582 14.852 1 96.5 239 TYR B N 1
ATOM 4300 C CA . TYR B 1 239 ? 10.586 2.646 16.156 1 96.5 239 TYR B CA 1
ATOM 4301 C C . TYR B 1 239 ? 11.93 1.917 16.109 1 96.5 239 TYR B C 1
ATOM 4303 O O . TYR B 1 239 ? 12.891 2.344 16.75 1 96.5 239 TYR B O 1
ATOM 4311 N N . GLU B 1 240 ? 11.992 0.831 15.406 1 96.31 240 GLU B N 1
ATOM 4312 C CA . GLU B 1 240 ? 13.25 0.099 15.273 1 96.31 240 GLU B CA 1
ATOM 4313 C C . GLU B 1 240 ? 14.328 0.964 14.625 1 96.31 240 GLU B C 1
ATOM 4315 O O . GLU B 1 240 ? 15.5 0.902 15.008 1 96.31 240 GLU B O 1
ATOM 4320 N N . ILE B 1 241 ? 13.906 1.71 13.602 1 97 241 ILE B N 1
ATOM 4321 C CA . ILE B 1 241 ? 14.852 2.611 12.945 1 97 241 ILE B CA 1
ATOM 4322 C C . ILE B 1 241 ? 15.359 3.643 13.945 1 97 241 ILE B C 1
ATOM 4324 O O . ILE B 1 241 ? 16.562 3.941 13.984 1 97 241 ILE B O 1
ATOM 4328 N N . ILE B 1 242 ? 14.43 4.227 14.766 1 97.31 242 ILE B N 1
ATOM 4329 C CA . ILE B 1 242 ? 14.852 5.164 15.805 1 97.31 242 ILE B CA 1
ATOM 4330 C C . ILE B 1 242 ? 15.867 4.492 16.734 1 97.31 242 ILE B C 1
ATOM 4332 O O . ILE B 1 242 ? 16.906 5.074 17.047 1 97.31 242 ILE B O 1
ATOM 4336 N N . GLY B 1 243 ? 15.547 3.287 17.188 1 97.94 243 GLY B N 1
ATOM 4337 C CA . GLY B 1 243 ? 16.469 2.541 18.031 1 97.94 243 GLY B CA 1
ATOM 4338 C C . GLY B 1 243 ? 17.828 2.348 17.391 1 97.94 243 GLY B C 1
ATOM 4339 O O . GLY B 1 243 ? 18.859 2.529 18.031 1 97.94 243 GLY B O 1
ATOM 4340 N N . GLN B 1 244 ? 17.844 1.961 16.141 1 98 244 GLN B N 1
ATOM 4341 C CA . GLN B 1 244 ? 19.078 1.764 15.406 1 98 244 GLN B CA 1
ATOM 4342 C C . GLN B 1 244 ? 19.922 3.041 15.383 1 98 244 GLN B C 1
ATOM 4344 O O . GLN B 1 244 ? 21.141 3 15.594 1 98 244 GLN B O 1
ATOM 4349 N N . LEU B 1 245 ? 19.266 4.152 15.109 1 98.25 245 LEU B N 1
ATOM 4350 C CA . LEU B 1 245 ? 19.953 5.441 15.07 1 98.25 245 LEU B CA 1
ATOM 4351 C C . LEU B 1 245 ? 20.531 5.801 16.438 1 98.25 245 LEU B C 1
ATOM 4353 O O . LEU B 1 245 ? 21.547 6.48 16.531 1 98.25 245 LEU B O 1
ATOM 4357 N N . LEU B 1 246 ? 19.922 5.301 17.5 1 98.19 246 LEU B N 1
ATOM 4358 C CA . LEU B 1 246 ? 20.359 5.57 18.859 1 98.19 246 LEU B CA 1
ATOM 4359 C C . LEU B 1 246 ? 21.281 4.461 19.359 1 98.19 246 LEU B C 1
ATOM 4361 O O . LEU B 1 246 ? 21.703 4.477 20.531 1 98.19 246 LEU B O 1
ATOM 4365 N N . ASP B 1 247 ? 21.531 3.482 18.484 1 97.62 247 ASP B N 1
ATOM 4366 C CA . ASP B 1 247 ? 22.359 2.336 18.812 1 97.62 247 ASP B CA 1
ATOM 4367 C C . ASP B 1 247 ? 21.781 1.534 19.969 1 97.62 247 ASP B C 1
ATOM 4369 O O . ASP B 1 247 ? 22.469 1.216 20.938 1 97.62 247 ASP B O 1
ATOM 4373 N N . ARG B 1 248 ? 20.484 1.394 19.953 1 97.25 248 ARG B N 1
ATOM 4374 C CA . ARG B 1 248 ? 19.734 0.612 20.922 1 97.25 248 ARG B CA 1
ATOM 4375 C C . ARG B 1 248 ? 18.719 -0.297 20.25 1 97.25 248 ARG B C 1
ATOM 4377 O O . ARG B 1 248 ? 18.062 0.108 19.297 1 97.25 248 ARG B O 1
ATOM 4384 N N . ASP B 1 249 ? 18.641 -1.498 20.75 1 95.94 249 ASP B N 1
ATOM 4385 C CA . ASP B 1 249 ? 17.531 -2.338 20.328 1 95.94 249 ASP B CA 1
ATOM 4386 C C . ASP B 1 249 ? 16.219 -1.881 20.984 1 95.94 249 ASP B C 1
ATOM 4388 O O . ASP B 1 249 ? 16.203 -1.52 22.156 1 95.94 249 ASP B O 1
ATOM 4392 N N . VAL B 1 250 ? 15.219 -1.857 20.188 1 95.75 250 VAL B N 1
ATOM 4393 C CA . VAL B 1 250 ? 13.914 -1.495 20.734 1 95.75 250 VAL B CA 1
ATOM 4394 C C . VAL B 1 250 ? 13.195 -2.744 21.25 1 95.75 250 VAL B C 1
ATOM 4396 O O . VAL B 1 250 ? 13.211 -3.789 20.594 1 95.75 250 VAL B O 1
ATOM 4399 N N . ASN B 1 251 ? 12.695 -2.686 22.422 1 94.56 251 ASN B N 1
ATOM 4400 C CA . ASN B 1 251 ? 11.836 -3.725 22.984 1 94.56 251 ASN B CA 1
ATOM 4401 C C . ASN B 1 251 ? 10.359 -3.41 22.766 1 94.56 251 ASN B C 1
ATOM 4403 O O . ASN B 1 251 ? 9.805 -2.541 23.438 1 94.56 251 ASN B O 1
ATOM 4407 N N . ILE B 1 252 ? 9.75 -4.156 21.875 1 93.88 252 ILE B N 1
ATOM 4408 C CA . ILE B 1 252 ? 8.367 -3.867 21.531 1 93.88 252 ILE B CA 1
ATOM 4409 C C . ILE B 1 252 ? 7.434 -4.82 22.281 1 93.88 252 ILE B C 1
ATOM 4411 O O . ILE B 1 252 ? 7.59 -6.039 22.203 1 93.88 252 ILE B O 1
ATOM 4415 N N . LYS B 1 253 ? 6.594 -4.246 23.047 1 94.69 253 LYS B N 1
ATOM 4416 C CA . LYS B 1 253 ? 5.516 -4.984 23.703 1 94.69 253 LYS B CA 1
ATOM 4417 C C . LYS B 1 253 ? 4.219 -4.887 22.906 1 94.69 253 LYS B C 1
ATOM 4419 O O . LYS B 1 253 ? 3.73 -3.787 22.641 1 94.69 253 LYS B O 1
ATOM 4424 N N . GLU B 1 254 ? 3.648 -6 22.562 1 94.25 254 GLU B N 1
ATOM 4425 C CA . GLU B 1 254 ? 2.414 -6.027 21.797 1 94.25 254 GLU B CA 1
ATOM 4426 C C . GLU B 1 254 ? 1.197 -5.777 22.672 1 94.25 254 GLU B C 1
ATOM 4428 O O . GLU B 1 254 ? 1.021 -6.441 23.703 1 94.25 254 GLU B O 1
ATOM 4433 N N . ILE B 1 255 ? 0.422 -4.805 22.297 1 93.62 255 ILE B N 1
ATOM 4434 C CA . ILE B 1 255 ? -0.911 -4.609 22.859 1 93.62 255 ILE B CA 1
ATOM 4435 C C . ILE B 1 255 ? -1.953 -5.258 21.953 1 93.62 255 ILE B C 1
ATOM 4437 O O . ILE B 1 255 ? -1.973 -5.012 20.75 1 93.62 255 ILE B O 1
ATOM 4441 N N . PRO B 1 256 ? -2.777 -6.074 22.516 1 91.5 256 PRO B N 1
ATOM 4442 C CA . PRO B 1 256 ? -3.799 -6.699 21.672 1 91.5 256 PRO B CA 1
ATOM 4443 C C . PRO B 1 256 ? -4.746 -5.68 21.047 1 91.5 256 PRO B C 1
ATOM 4445 O O . PRO B 1 256 ? -5.086 -4.676 21.672 1 91.5 256 PRO B O 1
ATOM 4448 N N . LEU B 1 257 ? -5.141 -5.965 19.859 1 90 257 LEU B N 1
ATOM 4449 C CA . LEU B 1 257 ? -6.145 -5.141 19.188 1 90 257 LEU B CA 1
ATOM 4450 C C . LEU B 1 257 ? -7.512 -5.316 19.844 1 90 257 LEU B C 1
ATOM 4452 O O . LEU B 1 257 ? -8.266 -4.348 19.984 1 90 257 LEU B O 1
ATOM 4456 N N . ALA B 1 258 ? -7.777 -6.578 20.125 1 87.94 258 ALA B N 1
ATOM 4457 C CA . ALA B 1 258 ? -9.055 -6.891 20.75 1 87.94 258 ALA B CA 1
ATOM 4458 C C . ALA B 1 258 ? -9.242 -6.105 22.047 1 87.94 258 ALA B C 1
ATOM 4460 O O . ALA B 1 258 ? -8.383 -6.156 22.938 1 87.94 258 ALA B O 1
ATOM 4461 N N . GLY B 1 259 ? -10.344 -5.359 22.094 1 87.25 259 GLY B N 1
ATOM 4462 C CA . GLY B 1 259 ? -10.68 -4.645 23.312 1 87.25 259 GLY B CA 1
ATOM 4463 C C . GLY B 1 259 ? -9.992 -3.293 23.422 1 87.25 259 GLY B C 1
ATOM 4464 O O . GLY B 1 259 ? -10.305 -2.502 24.312 1 87.25 259 GLY B O 1
ATOM 4465 N N . TYR B 1 260 ? -9.023 -2.977 22.531 1 89.5 260 TYR B N 1
ATOM 4466 C CA . TYR B 1 260 ? -8.242 -1.747 22.625 1 89.5 260 TYR B CA 1
ATOM 4467 C C . TYR B 1 260 ? -9.141 -0.521 22.516 1 89.5 260 TYR B C 1
ATOM 4469 O O . TYR B 1 260 ? -9.031 0.413 23.312 1 89.5 260 TYR B O 1
ATOM 4477 N N . PHE B 1 261 ? -10.102 -0.528 21.594 1 83.5 261 PHE B N 1
ATOM 4478 C CA . PHE B 1 261 ? -10.93 0.643 21.344 1 83.5 261 PHE B CA 1
ATOM 4479 C C . PHE B 1 261 ? -11.867 0.9 22.516 1 83.5 261 PHE B C 1
ATOM 4481 O O . PHE B 1 261 ? -12.219 2.049 22.797 1 83.5 261 PHE B O 1
ATOM 4488 N N . GLU B 1 262 ? -12.297 -0.2 23.078 1 85.5 262 GLU B N 1
ATOM 4489 C CA . GLU B 1 262 ? -13.164 -0.038 24.25 1 85.5 262 GLU B CA 1
ATOM 4490 C C . GLU B 1 262 ? -12.453 0.734 25.359 1 85.5 262 GLU B C 1
ATOM 4492 O O . GLU B 1 262 ? -13.078 1.533 26.062 1 85.5 262 GLU B O 1
ATOM 4497 N N . GLU B 1 263 ? -11.227 0.543 25.375 1 88.19 263 GLU B N 1
ATOM 4498 C CA . GLU B 1 263 ? -10.445 1.176 26.438 1 88.19 263 GLU B CA 1
ATOM 4499 C C . GLU B 1 263 ? -9.914 2.535 25.984 1 88.19 263 GLU B C 1
ATOM 4501 O O . GLU B 1 263 ? -9.617 3.396 26.812 1 88.19 263 GLU B O 1
ATOM 4506 N N . HIS B 1 264 ? -9.797 2.709 24.641 1 87.81 264 HIS B N 1
ATOM 4507 C CA . HIS B 1 264 ? -9.203 3.926 24.094 1 87.81 264 HIS B CA 1
ATOM 4508 C C . HIS B 1 264 ? -10.039 4.473 22.938 1 87.81 264 HIS B C 1
ATOM 4510 O O . HIS B 1 264 ? -9.547 4.598 21.828 1 87.81 264 HIS B O 1
ATOM 4516 N N . PRO B 1 265 ? -11.219 4.938 23.188 1 81.19 265 PRO B N 1
ATOM 4517 C CA . PRO B 1 265 ? -12.109 5.379 22.125 1 81.19 265 PRO B CA 1
ATOM 4518 C C . PRO B 1 265 ? -11.547 6.559 21.328 1 81.19 265 PRO B C 1
ATOM 4520 O O . PRO B 1 265 ? -11.883 6.738 20.156 1 81.19 265 PRO B O 1
ATOM 4523 N N . GLU B 1 266 ? -10.641 7.285 21.875 1 79 266 GLU B N 1
ATOM 4524 C CA . GLU B 1 266 ? -10.07 8.461 21.219 1 79 266 GLU B CA 1
ATOM 4525 C C . GLU B 1 266 ? -9.18 8.055 20.047 1 79 266 GLU B C 1
ATOM 4527 O O . GLU B 1 266 ? -8.93 8.867 19.156 1 79 266 GLU B O 1
ATOM 4532 N N . TYR B 1 267 ? -8.727 6.82 20.062 1 80.62 267 TYR B N 1
ATOM 4533 C CA . TYR B 1 267 ? -7.809 6.375 19.016 1 80.62 267 TYR B CA 1
ATOM 4534 C C . TYR B 1 267 ? -8.555 5.637 17.906 1 80.62 267 TYR B C 1
ATOM 4536 O O . TYR B 1 267 ? -7.941 5.172 16.953 1 80.62 267 TYR B O 1
ATOM 4544 N N . SER B 1 268 ? -9.844 5.605 18.062 1 73.19 268 SER B N 1
ATOM 4545 C CA . SER B 1 268 ? -10.648 4.84 17.109 1 73.19 268 SER B CA 1
ATOM 4546 C C . SER B 1 268 ? -10.453 5.34 15.688 1 73.19 268 SER B C 1
ATOM 4548 O O . SER B 1 268 ? -10.492 4.555 14.734 1 73.19 268 SER B O 1
ATOM 4550 N N . GLY B 1 269 ? -10.047 6.543 15.562 1 74.56 269 GLY B N 1
ATOM 4551 C CA . GLY B 1 269 ? -9.914 7.109 14.234 1 74.56 269 GLY B CA 1
ATOM 4552 C C . GLY B 1 269 ? -8.531 6.926 13.633 1 74.56 269 GLY B C 1
ATOM 4553 O O . GLY B 1 269 ? -8.312 7.23 12.461 1 74.56 269 GLY B O 1
ATOM 4554 N N . HIS B 1 270 ? -7.664 6.223 14.43 1 78.44 270 HIS B N 1
ATOM 4555 C CA . HIS B 1 270 ? -6.281 6.266 13.953 1 78.44 270 HIS B CA 1
ATOM 4556 C C . HIS B 1 270 ? -5.699 4.863 13.828 1 78.44 270 HIS B C 1
ATOM 4558 O O . HIS B 1 270 ? -4.574 4.691 13.359 1 78.44 270 HIS B O 1
ATOM 4564 N N . LEU B 1 271 ? -6.383 3.959 14.32 1 86.94 271 LEU B N 1
ATOM 4565 C CA . LEU B 1 271 ? -5.844 2.605 14.227 1 86.94 271 LEU B CA 1
ATOM 4566 C C . LEU B 1 271 ? -6.18 1.977 12.875 1 86.94 271 LEU B C 1
ATOM 4568 O O . LEU B 1 271 ? -7.055 1.112 12.789 1 86.94 271 LEU B O 1
ATOM 4572 N N . CYS B 1 272 ? -5.488 2.404 11.883 1 91.88 272 CYS B N 1
ATOM 4573 C CA . CYS B 1 272 ? -5.656 1.933 10.516 1 91.88 272 CYS B CA 1
ATOM 4574 C C . CYS B 1 272 ? -4.371 2.107 9.719 1 91.88 272 CYS B C 1
ATOM 4576 O O . CYS B 1 272 ? -3.441 2.779 10.164 1 91.88 272 CYS B O 1
ATOM 4578 N N . HIS B 1 273 ? -4.309 1.405 8.602 1 94.12 273 HIS B N 1
ATOM 4579 C CA . HIS B 1 273 ? -3.201 1.638 7.684 1 94.12 273 HIS B CA 1
ATOM 4580 C C . HIS B 1 273 ? -3.295 3.021 7.047 1 94.12 273 HIS B C 1
ATOM 4582 O O . HIS B 1 273 ? -4.383 3.463 6.668 1 94.12 273 HIS B O 1
ATOM 4588 N N . ARG B 1 274 ? -2.225 3.703 7.016 1 93.62 274 ARG B N 1
ATOM 4589 C CA . ARG B 1 274 ? -2.166 5.059 6.473 1 93.62 274 ARG B CA 1
ATOM 4590 C C . ARG B 1 274 ? -1.163 5.148 5.328 1 93.62 274 ARG B C 1
ATOM 4592 O O . ARG B 1 274 ? -0.064 5.68 5.5 1 93.62 274 ARG B O 1
ATOM 4599 N N . ILE B 1 275 ? -1.581 4.656 4.195 1 93.38 275 ILE B N 1
ATOM 4600 C CA . ILE B 1 275 ? -0.806 4.613 2.959 1 93.38 275 ILE B CA 1
ATOM 4601 C C . ILE B 1 275 ? -1.53 5.398 1.869 1 93.38 275 ILE B C 1
ATOM 4603 O O . ILE B 1 275 ? -2.754 5.316 1.744 1 93.38 275 ILE B O 1
ATOM 4607 N N . TYR B 1 276 ? -0.798 6.148 1.058 1 94.5 276 TYR B N 1
ATOM 4608 C CA . TYR B 1 276 ? -1.454 7.062 0.13 1 94.5 276 TYR B CA 1
ATOM 4609 C C . TYR B 1 276 ? -0.925 6.875 -1.287 1 94.5 276 TYR B C 1
ATOM 4611 O O . TYR B 1 276 ? 0.266 6.617 -1.482 1 94.5 276 TYR B O 1
ATOM 4619 N N . ASP B 1 277 ? -1.83 6.973 -2.227 1 91.62 277 ASP B N 1
ATOM 4620 C CA . ASP B 1 277 ? -1.492 7.004 -3.646 1 91.62 277 ASP B CA 1
ATOM 4621 C C . ASP B 1 277 ? -1.079 8.406 -4.082 1 91.62 277 ASP B C 1
ATOM 4623 O O . ASP B 1 277 ? -1.867 9.352 -3.984 1 91.62 277 ASP B O 1
ATOM 4627 N N . LEU B 1 278 ? 0.136 8.578 -4.613 1 94.75 278 LEU B N 1
ATOM 4628 C CA . LEU B 1 278 ? 0.671 9.898 -4.938 1 94.75 278 LEU B CA 1
ATOM 4629 C C . LEU B 1 278 ? 0.568 10.172 -6.438 1 94.75 278 LEU B C 1
ATOM 4631 O O . LEU B 1 278 ? 1.206 11.094 -6.949 1 94.75 278 LEU B O 1
ATOM 4635 N N . SER B 1 279 ? -0.188 9.375 -7.113 1 91.5 279 SER B N 1
ATOM 4636 C CA . SER B 1 279 ? -0.268 9.477 -8.57 1 91.5 279 SER B CA 1
ATOM 4637 C C . SER B 1 279 ? -0.797 10.844 -9 1 91.5 279 SER B C 1
ATOM 4639 O O . SER B 1 279 ? -0.328 11.414 -9.984 1 91.5 279 SER B O 1
ATOM 4641 N N . ALA B 1 280 ? -1.812 11.375 -8.266 1 95.56 280 ALA B N 1
ATOM 4642 C CA . ALA B 1 280 ? -2.371 12.68 -8.625 1 95.56 280 ALA B CA 1
ATOM 4643 C C . ALA B 1 280 ? -1.309 13.773 -8.547 1 95.56 280 ALA B C 1
ATOM 4645 O O . ALA B 1 280 ? -1.256 14.656 -9.406 1 95.56 280 ALA B O 1
ATOM 4646 N N . LEU B 1 281 ? -0.482 13.664 -7.539 1 96.19 281 LEU B N 1
ATOM 4647 C CA . LEU B 1 281 ? 0.607 14.617 -7.391 1 96.19 281 LEU B CA 1
ATOM 4648 C C . LEU B 1 281 ? 1.602 14.5 -8.539 1 96.19 281 LEU B C 1
ATOM 4650 O O . LEU B 1 281 ? 2.027 15.5 -9.109 1 96.19 281 LEU B O 1
ATOM 4654 N N . ARG B 1 282 ? 1.917 13.32 -8.828 1 93.44 282 ARG B N 1
ATOM 4655 C CA . ARG B 1 282 ? 2.852 13.055 -9.914 1 93.44 282 ARG B CA 1
ATOM 4656 C C . ARG B 1 282 ? 2.318 13.586 -11.234 1 93.44 282 ARG B C 1
ATOM 4658 O O . ARG B 1 282 ? 3.055 14.219 -12 1 93.44 282 ARG B O 1
ATOM 4665 N N . GLU B 1 283 ? 1.107 13.305 -11.477 1 94.38 283 GLU B N 1
ATOM 4666 C CA . GLU B 1 283 ? 0.474 13.75 -12.719 1 94.38 283 GLU B CA 1
ATOM 4667 C C . GLU B 1 283 ? 0.433 15.273 -12.797 1 94.38 283 GLU B C 1
ATOM 4669 O O . GLU B 1 283 ? 0.536 15.844 -13.891 1 94.38 283 GLU B O 1
ATOM 4674 N N . ALA B 1 284 ? 0.342 15.914 -11.672 1 96.88 284 ALA B N 1
ATOM 4675 C CA . ALA B 1 284 ? 0.282 17.375 -11.617 1 96.88 284 ALA B CA 1
ATOM 4676 C C . ALA B 1 284 ? 1.673 17.984 -11.766 1 96.88 284 ALA B C 1
ATOM 4678 O O . ALA B 1 284 ? 1.813 19.203 -11.867 1 96.88 284 ALA B O 1
ATOM 4679 N N . GLY B 1 285 ? 2.67 17.141 -11.727 1 95.5 285 GLY B N 1
ATOM 4680 C CA . GLY B 1 285 ? 4.039 17.594 -11.922 1 95.5 285 GLY B CA 1
ATOM 4681 C C . GLY B 1 285 ? 4.691 18.094 -10.648 1 95.5 285 GLY B C 1
ATOM 4682 O O . GLY B 1 285 ? 5.688 18.812 -10.703 1 95.5 285 GLY B O 1
ATOM 4683 N N . VAL B 1 286 ? 4.105 17.781 -9.57 1 96.5 286 VAL B N 1
ATOM 4684 C CA . VAL B 1 286 ? 4.66 18.203 -8.289 1 96.5 286 VAL B CA 1
ATOM 4685 C C . VAL B 1 286 ? 5.793 17.266 -7.879 1 96.5 286 VAL B C 1
ATOM 4687 O O . VAL B 1 286 ? 5.688 16.047 -8.039 1 96.5 286 VAL B O 1
ATOM 4690 N N . ARG B 1 287 ? 6.812 17.875 -7.379 1 93.88 287 ARG B N 1
ATOM 4691 C CA . ARG B 1 287 ? 7.918 17.078 -6.867 1 93.88 287 ARG B CA 1
ATOM 4692 C C . ARG B 1 287 ? 7.461 16.172 -5.73 1 93.88 287 ARG B C 1
ATOM 4694 O O . ARG B 1 287 ? 6.863 16.641 -4.758 1 93.88 287 ARG B O 1
ATOM 4701 N N . LEU B 1 288 ? 7.82 14.922 -5.871 1 96.31 288 LEU B N 1
ATOM 4702 C CA . LEU B 1 288 ? 7.383 13.945 -4.875 1 96.31 288 LEU B CA 1
ATOM 4703 C C . LEU B 1 288 ? 8.367 13.875 -3.713 1 96.31 288 LEU B C 1
ATOM 4705 O O . LEU B 1 288 ? 9.57 14.086 -3.896 1 96.31 288 LEU B O 1
ATOM 4709 N N . PRO B 1 289 ? 7.828 13.594 -2.492 1 97.88 289 PRO B N 1
ATOM 4710 C CA . PRO B 1 289 ? 8.727 13.375 -1.354 1 97.88 289 PRO B CA 1
ATOM 4711 C C . PRO B 1 289 ? 9.727 12.25 -1.6 1 97.88 289 PRO B C 1
ATOM 4713 O O . PRO B 1 289 ? 9.359 11.203 -2.143 1 97.88 289 PRO B O 1
ATOM 4716 N N . ASP B 1 290 ? 10.953 12.477 -1.241 1 96.75 290 ASP B N 1
ATOM 4717 C CA . ASP B 1 290 ? 11.953 11.469 -1.581 1 96.75 290 ASP B CA 1
ATOM 4718 C C . ASP B 1 290 ? 12.922 11.242 -0.422 1 96.75 290 ASP B C 1
ATOM 4720 O O . ASP B 1 290 ? 13.875 10.469 -0.544 1 96.75 290 ASP B O 1
ATOM 4724 N N . THR B 1 291 ? 12.719 11.867 0.729 1 98.25 291 THR B N 1
ATOM 4725 C CA . THR B 1 291 ? 13.57 11.641 1.891 1 98.25 291 THR B CA 1
ATOM 4726 C C . THR B 1 291 ? 13.289 10.281 2.512 1 98.25 291 THR B C 1
ATOM 4728 O O . THR B 1 291 ? 12.156 9.984 2.893 1 98.25 291 THR B O 1
ATOM 4731 N N . SER B 1 292 ? 14.344 9.461 2.623 1 96.75 292 SER B N 1
ATOM 4732 C CA . SER B 1 292 ? 14.148 8.172 3.277 1 96.75 292 SER B CA 1
ATOM 4733 C C . SER B 1 292 ? 13.812 8.344 4.754 1 96.75 292 SER B C 1
ATOM 4735 O O . SER B 1 292 ? 14.188 9.344 5.371 1 96.75 292 SER B O 1
ATOM 4737 N N . LEU B 1 293 ? 13.133 7.383 5.293 1 97.06 293 LEU B N 1
ATOM 4738 C CA . LEU B 1 293 ? 12.734 7.457 6.691 1 97.06 293 LEU B CA 1
ATOM 4739 C C . LEU B 1 293 ? 13.953 7.531 7.605 1 97.06 293 LEU B C 1
ATOM 4741 O O . LEU B 1 293 ? 13.961 8.305 8.562 1 97.06 293 LEU B O 1
ATOM 4745 N N . GLU B 1 294 ? 14.969 6.754 7.301 1 97.94 294 GLU B N 1
ATOM 4746 C CA . GLU B 1 294 ? 16.188 6.754 8.102 1 97.94 294 GLU B CA 1
ATOM 4747 C C . GLU B 1 294 ? 16.828 8.133 8.125 1 97.94 294 GLU B C 1
ATOM 4749 O O . GLU B 1 294 ? 17.203 8.641 9.188 1 97.94 294 GLU B O 1
ATOM 4754 N N . THR B 1 295 ? 16.922 8.742 6.93 1 98.62 295 THR B N 1
ATOM 4755 C CA . THR B 1 295 ? 17.516 10.07 6.812 1 98.62 295 THR B CA 1
ATOM 4756 C C . THR B 1 295 ? 16.703 11.102 7.578 1 98.62 295 THR B C 1
ATOM 4758 O O . THR B 1 295 ? 17.25 11.898 8.344 1 98.62 295 THR B O 1
ATOM 4761 N N . GLY B 1 296 ? 15.398 11.086 7.363 1 98.56 296 GLY B N 1
ATOM 4762 C CA . GLY B 1 296 ? 14.531 12.047 8.031 1 98.56 296 GLY B CA 1
ATOM 4763 C C . GLY B 1 296 ? 14.539 11.906 9.539 1 98.56 296 GLY B C 1
ATOM 4764 O O . GLY B 1 296 ? 14.586 12.906 10.266 1 98.56 296 GLY B O 1
ATOM 4765 N N . LEU B 1 297 ? 14.531 10.664 10.031 1 98.19 297 LEU B N 1
ATOM 4766 C CA . LEU B 1 297 ? 14.508 10.422 11.469 1 98.19 297 LEU B CA 1
ATOM 4767 C C . LEU B 1 297 ? 15.836 10.828 12.102 1 98.19 297 LEU B C 1
ATOM 4769 O O . LEU B 1 297 ? 15.867 11.297 13.242 1 98.19 297 LEU B O 1
ATOM 4773 N N . LYS B 1 298 ? 16.922 10.617 11.375 1 98.62 298 LYS B N 1
ATOM 4774 C CA . LYS B 1 298 ? 18.219 11.086 11.867 1 98.62 298 LYS B CA 1
ATOM 4775 C C . LYS B 1 298 ? 18.219 12.594 12.086 1 98.62 298 LYS B C 1
ATOM 4777 O O . LYS B 1 298 ? 18.641 13.07 13.141 1 98.62 298 LYS B O 1
ATOM 4782 N N . ILE B 1 299 ? 17.719 13.328 11.117 1 98.44 299 ILE B N 1
ATOM 4783 C CA . ILE B 1 299 ? 17.641 14.781 11.211 1 98.44 299 ILE B CA 1
ATOM 4784 C C . ILE B 1 299 ? 16.688 15.172 12.352 1 98.44 299 ILE B C 1
ATOM 4786 O O . ILE B 1 299 ? 16.984 16.094 13.109 1 98.44 299 ILE B O 1
ATOM 4790 N N . HIS B 1 300 ? 15.555 14.438 12.445 1 97.5 300 HIS B N 1
ATOM 4791 C CA . HIS B 1 300 ? 14.578 14.68 13.5 1 97.5 300 HIS B CA 1
ATOM 4792 C C . HIS B 1 300 ? 15.203 14.516 14.883 1 97.5 300 HIS B C 1
ATOM 4794 O O . HIS B 1 300 ? 15.078 15.398 15.734 1 97.5 300 HIS B O 1
ATOM 4800 N N . LEU B 1 301 ? 15.906 13.422 15.07 1 97.69 301 LEU B N 1
ATOM 4801 C CA . LEU B 1 301 ? 16.547 13.141 16.344 1 97.69 301 LEU B CA 1
ATOM 4802 C C . LEU B 1 301 ? 17.594 14.195 16.688 1 97.69 301 LEU B C 1
ATOM 4804 O O . LEU B 1 301 ? 17.688 14.633 17.828 1 97.69 301 LEU B O 1
ATOM 4808 N N . LYS B 1 302 ? 18.375 14.609 15.703 1 97.69 302 LYS B N 1
ATOM 4809 C CA . LYS B 1 302 ? 19.359 15.664 15.906 1 97.69 302 LYS B CA 1
ATOM 4810 C C . LYS B 1 302 ? 18.703 16.969 16.359 1 97.69 302 LYS B C 1
ATOM 4812 O O . LYS B 1 302 ? 19.203 17.641 17.266 1 97.69 302 LYS B O 1
ATOM 4817 N N . SER B 1 303 ? 17.578 17.219 15.781 1 96.06 303 SER B N 1
ATOM 4818 C CA . SER B 1 303 ? 16.875 18.453 16.109 1 96.06 303 SER B CA 1
ATOM 4819 C C . SER B 1 303 ? 16.344 18.422 17.547 1 96.06 303 SER B C 1
ATOM 4821 O O . SER B 1 303 ? 16.109 19.469 18.156 1 96.06 303 SER B O 1
ATOM 4823 N N . LEU B 1 304 ? 16.156 17.234 18.062 1 95.81 304 LEU B N 1
ATOM 4824 C CA . LEU B 1 304 ? 15.633 17.078 19.422 1 95.81 304 LEU B CA 1
ATOM 4825 C C . LEU B 1 304 ? 16.766 16.953 20.422 1 95.81 304 LEU B C 1
ATOM 4827 O O . LEU B 1 304 ? 16.531 16.875 21.641 1 95.81 304 LEU B O 1
ATOM 4831 N N . GLY B 1 305 ? 18 16.859 19.938 1 95.69 305 GLY B N 1
ATOM 4832 C CA . GLY B 1 305 ? 19.156 16.859 20.812 1 95.69 305 GLY B CA 1
ATOM 4833 C C . GLY B 1 305 ? 19.656 15.469 21.141 1 95.69 305 GLY B C 1
ATOM 4834 O O . GLY B 1 305 ? 20.406 15.289 22.109 1 95.69 305 GLY B O 1
ATOM 4835 N N . TYR B 1 306 ? 19.234 14.453 20.406 1 95.69 306 TYR B N 1
ATOM 4836 C CA . TYR B 1 306 ? 19.609 13.086 20.75 1 95.69 306 TYR B CA 1
ATOM 4837 C C . TYR B 1 306 ? 20.719 12.562 19.828 1 95.69 306 TYR B C 1
ATOM 4839 O O . TYR B 1 306 ? 21.297 11.508 20.078 1 95.69 306 TYR B O 1
ATOM 4847 N N . LEU B 1 307 ? 21.047 13.258 18.797 1 92.31 307 LEU B N 1
ATOM 4848 C CA . LEU B 1 307 ? 22.156 12.922 17.906 1 92.31 307 LEU B CA 1
ATOM 4849 C C . LEU B 1 307 ? 23.047 14.148 17.672 1 92.31 307 LEU B C 1
ATOM 4851 O O . LEU B 1 307 ? 22.578 15.281 17.734 1 92.31 307 LEU B O 1
#

Organism: NCBI:txid29354